Protein AF-T1JN88-F1 (afdb_monomer)

Nearest PDB structures (foldseek):
  7kzv-assembly1_S  TM=3.879E-01  e=2.406E-16  Homo sapiens
  7kzv-assembly1_A  TM=4.464E-01  e=2.580E-10  Homo sapiens
  2h4m-assembly1_B  TM=1.944E-01  e=2.180E-01  Homo sapiens
  9c7k-assembly1_A  TM=1.601E-01  e=9.584E+00  Streptomyces exfoliatus

Radius of gyration: 32.74 Å; Cα contacts (8 Å, |Δi|>4): 540; chains: 1; bounding box: 69×73×89 Å

Sequence (629 aa):
MKIIDQSYLVAETILDAFTTNLLQKMKREGSEKCVNIYEIVARSGLVDLSSLQKYFTSQIFSLASSNLTDKENTYTNLTEVFGKQHKWNYSKINTFTKMIITELLLPFTSSEVESLFKQILNLPNVNWKTFLMFISHFLLLYEDGPDILRTYNLNLIRDSLISSEVNKILIALILTRQAVNEGTHIHPSYGEWLKSTFHENSTCANNKKTFSSLMKVLSDLVPFEPACYLQAHILNPPFFPPNCRCDFNEYVVLAKTKLQDLKVFDDKIFKHGDPFAIKNEDVKEKMLEQATDDVVSMVKAFEANGKVPGRVIEMSIFRKPYYLSRFLPALMIPTQETDAKKKLVVTLHQSGKIPNHLYQKYISQCAELKAKDNTAVLACKDANAELMNLFEELPENLVKELTLKSNFPLGNHLQEIEKRLSILMQKDSNVEKELIYLDSTDSNEKIDSNIQQVANSLILSFTKCLCAVTNLEATHSRLDELLLLVAPFKMLQHALYHRLWEIIIKMGLTLQDHQIWLASALSVHLGSLQQFVHPVNVVGKHNSTTDENNFASLIIHCYPCNTDEQLKFLLMFCSNYMQYAFLYYTSFSVNRPTKKLEAYIPKVLIQKYSLVPQLYPDLQSCNCPSLIR

Secondary structure (DSSP, 8-state):
-HHHHHHHHHHHHHHHHHHHHHHHHHTSS-------HHHHHHHH--S-HHHHHHHHHHHHHHHHBTTSS-TTT----HHHHHHHGGGSSGGGS-HHHHHHHHHHHTTS-HHHHHHHHHHHHTSSSB-HHHHHHHHHHHHHH-TTHHHHHHHHHHHHHHHHHHHT-HHHHHHHHHHHHHHHHH-TTTS--HHHHHHHHS-TT-SSS-SHHHHHHHHHHHHHHGGG--HHHHHHHHHSPPP--GGGHHHHHHHHHHHHHHHHHTT---TTGGGSS-TT---TTHHHHHHHHHHHHHHHHHHHHHHHHSS--HHHHHHHHH-HHHIIIIIHHHHTS--SS-HHHHHHHHHHHHTT-S-HHHHHHHHHHHHHHHHTTTTSSS-TTTHHHHHHHHHHHHHHHHHHHHHS-S---THHHHHHHHHHHHHHSPPP--SS-PPEEEESSS------HHHHHHHHHHHHHHHHHHHHHHHHT--TTHHHHHHHTTTT-HHHHHHHHHHHHIIIIISGGG--HHHHHHHHHHHHHHHHTTTTSPPEEEESS-----S---HHHHHHHHS--SSHHHHHHHHHHHHHHHHHHHHHHHHHHTT---S-GGGTS-HHHHHHHTTHHHH-THHHH--------

InterPro domains:
  IPR003516 Fanconi anaemia group A protein [PTHR12047] (12-622)
  IPR031729 Fanconi anaemia group A protein, N-terminal domain [PF15865] (9-264)
  IPR055386 Fanconi anaemia group A protein, helical domain [PF24781] (289-366)
  IPR055387 Fanconi anaemia group A protein, arcN subdomain [PF24783] (411-617)

Organism: Strigamia maritima (NCBI:txid126957)

Mean predicted aligned error: 21.43 Å

Structure (mmCIF, N/CA/C/O backbone):
data_AF-T1JN88-F1
#
_entry.id   AF-T1JN88-F1
#
loop_
_atom_site.group_PDB
_atom_site.id
_atom_site.type_symbol
_atom_site.label_atom_id
_atom_site.label_alt_id
_atom_site.label_comp_id
_atom_site.label_asym_id
_atom_site.label_entity_id
_atom_site.label_seq_id
_atom_site.pdbx_PDB_ins_code
_atom_site.Cartn_x
_atom_site.Cartn_y
_atom_site.Cartn_z
_atom_site.occupancy
_atom_site.B_iso_or_equiv
_atom_site.auth_seq_id
_atom_site.auth_comp_id
_atom_site.auth_asym_id
_atom_site.auth_atom_id
_atom_site.pdbx_PDB_model_num
ATOM 1 N N . MET A 1 1 ? 35.294 25.023 5.528 1.00 31.34 1 MET A N 1
ATOM 2 C CA . MET A 1 1 ? 34.164 25.476 6.371 1.00 31.34 1 MET A CA 1
ATOM 3 C C . MET A 1 1 ? 33.150 26.316 5.588 1.00 31.34 1 MET A C 1
ATOM 5 O O . MET A 1 1 ? 32.022 25.876 5.511 1.00 31.34 1 MET A O 1
ATOM 9 N N . LYS A 1 2 ? 33.527 27.401 4.885 1.00 27.33 2 LYS A N 1
ATOM 10 C CA . LYS A 1 2 ? 32.587 28.193 4.044 1.00 27.33 2 LYS A CA 1
ATOM 11 C C . LYS A 1 2 ? 31.956 27.472 2.832 1.00 27.33 2 LYS A C 1
ATOM 13 O O . LYS A 1 2 ? 30.893 27.876 2.388 1.00 27.33 2 LYS A O 1
ATOM 18 N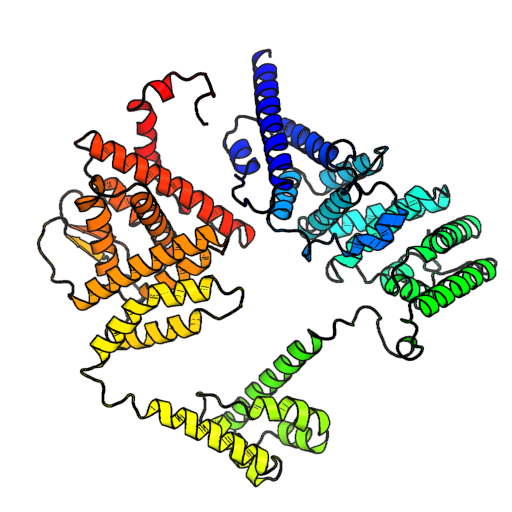 N . ILE A 1 3 ? 32.594 26.426 2.299 1.00 28.97 3 ILE A N 1
ATOM 19 C CA . ILE A 1 3 ? 32.090 25.671 1.130 1.00 28.97 3 ILE A CA 1
ATOM 20 C C . ILE A 1 3 ? 30.930 24.734 1.518 1.00 28.97 3 ILE A C 1
ATOM 22 O O . ILE A 1 3 ? 30.026 24.534 0.719 1.00 28.97 3 ILE A O 1
ATOM 26 N N . ILE A 1 4 ? 30.915 24.232 2.761 1.00 31.92 4 ILE A N 1
ATOM 27 C CA . ILE A 1 4 ? 29.886 23.304 3.264 1.00 31.92 4 ILE A CA 1
ATOM 28 C C . ILE A 1 4 ? 28.541 24.033 3.452 1.00 31.92 4 ILE A C 1
ATOM 30 O O . ILE A 1 4 ? 27.495 23.502 3.082 1.00 31.92 4 ILE A O 1
ATOM 34 N N . ASP A 1 5 ? 28.575 25.286 3.922 1.00 34.72 5 ASP A N 1
ATOM 35 C CA . ASP A 1 5 ? 27.376 26.125 4.078 1.00 34.72 5 ASP A CA 1
ATOM 36 C C . ASP A 1 5 ? 26.758 26.540 2.731 1.00 34.72 5 ASP A C 1
ATOM 38 O O . ASP A 1 5 ? 25.540 26.660 2.615 1.00 34.72 5 ASP A O 1
ATOM 42 N N . GLN A 1 6 ? 27.572 26.720 1.683 1.00 36.47 6 GLN A N 1
ATOM 43 C CA . GLN A 1 6 ? 27.068 27.045 0.342 1.00 36.47 6 GLN A CA 1
ATOM 44 C C . GLN A 1 6 ? 26.426 25.834 -0.348 1.00 36.47 6 GLN A C 1
ATOM 46 O O . GLN A 1 6 ? 25.397 25.993 -1.001 1.00 36.47 6 GLN A O 1
ATOM 51 N N . SER A 1 7 ? 26.969 24.625 -0.169 1.00 34.91 7 SER A N 1
ATOM 52 C CA . SER A 1 7 ? 26.333 23.387 -0.644 1.00 34.91 7 SER A CA 1
ATOM 53 C C . SER A 1 7 ? 25.011 23.089 0.070 1.00 34.91 7 SER A C 1
ATOM 55 O O . SER A 1 7 ? 24.071 22.636 -0.577 1.00 34.91 7 SER A O 1
ATOM 57 N N . TYR A 1 8 ? 24.910 23.404 1.367 1.00 38.88 8 TYR A N 1
ATOM 58 C CA . TYR A 1 8 ? 23.668 23.267 2.133 1.00 38.88 8 TYR A CA 1
ATOM 59 C C . TYR A 1 8 ? 22.584 24.219 1.613 1.00 38.88 8 TYR A C 1
ATOM 61 O O . TYR A 1 8 ? 21.478 23.780 1.317 1.00 38.88 8 TYR A O 1
ATOM 69 N N . LEU A 1 9 ? 22.925 25.494 1.400 1.00 39.03 9 LEU A N 1
ATOM 70 C CA . LEU A 1 9 ? 21.983 26.497 0.901 1.00 39.03 9 LEU A CA 1
ATOM 71 C C . LEU A 1 9 ? 21.499 26.176 -0.523 1.00 39.03 9 LEU A C 1
ATOM 73 O O . LEU A 1 9 ? 20.321 26.332 -0.830 1.00 39.03 9 LEU A O 1
ATOM 77 N N . VAL A 1 10 ? 22.384 25.688 -1.398 1.00 39.84 10 VAL A N 1
ATOM 78 C CA . VAL A 1 10 ? 22.011 25.273 -2.761 1.00 39.84 10 VAL A CA 1
ATOM 79 C C . VAL A 1 10 ? 21.110 24.035 -2.731 1.00 39.84 10 VAL A C 1
ATOM 81 O O . VAL A 1 10 ? 20.104 24.016 -3.435 1.00 39.84 10 VAL A O 1
ATOM 84 N N . ALA A 1 11 ? 21.408 23.040 -1.889 1.00 40.78 11 ALA A N 1
ATOM 85 C CA . ALA A 1 11 ? 20.551 21.869 -1.709 1.00 40.78 11 ALA A CA 1
ATOM 86 C C . ALA A 1 11 ? 19.174 22.250 -1.142 1.00 40.78 11 ALA A C 1
ATOM 88 O O . ALA A 1 11 ? 18.161 21.802 -1.667 1.00 40.78 11 ALA A O 1
ATOM 89 N N . GLU A 1 12 ? 19.123 23.131 -0.143 1.00 43.28 12 GLU A N 1
ATOM 90 C CA . GLU A 1 12 ? 17.887 23.650 0.451 1.00 43.28 12 GLU A CA 1
ATOM 91 C C . GLU A 1 12 ? 17.041 24.406 -0.582 1.00 43.28 12 GLU A C 1
ATOM 93 O O . GLU A 1 12 ? 15.863 24.110 -0.742 1.00 43.28 12 GLU A O 1
ATOM 98 N N . THR A 1 13 ? 17.649 25.291 -1.379 1.00 42.56 13 THR A N 1
ATOM 99 C CA . THR A 1 13 ? 16.933 26.069 -2.408 1.00 42.56 13 THR A CA 1
ATOM 100 C C . THR A 1 13 ? 16.405 25.182 -3.542 1.00 42.56 13 THR A C 1
ATOM 102 O O . THR A 1 13 ? 15.296 25.386 -4.038 1.00 42.56 13 THR A O 1
ATOM 105 N N . ILE A 1 14 ? 17.196 24.187 -3.960 1.00 42.69 14 ILE A N 1
ATOM 106 C CA . ILE A 1 14 ? 16.807 23.210 -4.981 1.00 42.69 14 ILE A CA 1
ATOM 107 C C . ILE A 1 14 ? 15.648 22.360 -4.460 1.00 42.69 14 ILE A C 1
ATOM 109 O O . ILE A 1 14 ? 14.624 22.226 -5.131 1.00 42.69 14 ILE A O 1
ATOM 113 N N . LEU A 1 15 ? 15.778 21.824 -3.249 1.00 47.97 15 LEU A N 1
ATOM 114 C CA . LEU A 1 15 ? 14.764 20.972 -2.655 1.00 47.97 15 LEU A CA 1
ATOM 115 C C . LEU A 1 15 ? 13.480 21.761 -2.327 1.00 47.97 15 LEU A C 1
ATOM 117 O O . LEU A 1 15 ? 12.393 21.251 -2.573 1.00 47.97 15 LEU A O 1
ATOM 121 N N . ASP A 1 16 ? 13.550 23.017 -1.880 1.00 48.22 16 ASP A N 1
ATOM 122 C CA . ASP A 1 16 ? 12.373 23.873 -1.648 1.00 48.22 16 ASP A CA 1
ATOM 123 C C . ASP A 1 16 ? 11.646 24.256 -2.939 1.00 48.22 16 ASP A C 1
ATOM 125 O O . ASP A 1 16 ? 10.411 24.211 -2.996 1.00 48.22 16 ASP A O 1
ATOM 129 N N . ALA A 1 17 ? 12.380 24.568 -4.013 1.00 42.44 17 ALA A N 1
ATOM 130 C CA . ALA A 1 17 ? 11.786 24.768 -5.332 1.00 42.44 17 ALA A CA 1
ATOM 131 C C . ALA A 1 17 ? 11.083 23.490 -5.820 1.00 42.44 17 ALA A C 1
ATOM 133 O O . ALA A 1 17 ? 9.987 23.563 -6.385 1.00 42.44 17 ALA A O 1
ATOM 134 N N . PHE A 1 18 ? 11.659 22.315 -5.547 1.00 49.59 18 PHE A N 1
ATOM 135 C CA . PHE A 1 18 ? 11.059 21.027 -5.888 1.00 49.59 18 PHE A CA 1
ATOM 136 C C . PHE A 1 18 ? 9.855 20.673 -5.025 1.00 49.59 18 PHE A C 1
ATOM 138 O O . PHE A 1 18 ? 8.852 20.227 -5.576 1.00 49.59 18 PHE A O 1
ATOM 145 N N . THR A 1 19 ? 9.893 20.923 -3.720 1.00 46.09 19 THR A N 1
ATOM 146 C CA . THR A 1 19 ? 8.765 20.655 -2.825 1.00 46.09 19 THR A CA 1
ATOM 147 C C . THR A 1 19 ? 7.602 21.595 -3.109 1.00 46.09 19 THR A C 1
ATOM 149 O O . THR A 1 19 ? 6.454 21.161 -3.135 1.00 46.09 19 THR A O 1
ATOM 152 N N . THR A 1 20 ? 7.876 22.847 -3.475 1.00 47.19 20 THR A N 1
ATOM 153 C CA . THR A 1 20 ? 6.852 23.779 -3.969 1.00 47.19 20 THR A CA 1
ATOM 154 C C . THR A 1 20 ? 6.227 23.284 -5.282 1.00 47.19 20 THR A C 1
ATOM 156 O O . THR A 1 20 ? 5.011 23.358 -5.457 1.00 47.19 20 THR A O 1
ATOM 159 N N . ASN A 1 21 ? 7.029 22.713 -6.187 1.00 44.03 21 ASN A N 1
ATOM 160 C CA . ASN A 1 21 ? 6.564 22.143 -7.456 1.00 44.03 21 ASN A CA 1
ATOM 161 C C . ASN A 1 21 ? 5.784 20.823 -7.250 1.00 44.03 21 ASN A C 1
ATOM 163 O O . ASN A 1 21 ? 4.761 20.596 -7.890 1.00 44.03 21 ASN A O 1
ATOM 167 N N . LEU A 1 22 ? 6.198 19.988 -6.292 1.00 47.75 22 LEU A N 1
ATOM 168 C CA . LEU A 1 22 ? 5.505 18.777 -5.832 1.00 47.75 22 LEU A CA 1
ATOM 169 C C . LEU A 1 22 ? 4.166 19.102 -5.166 1.00 47.75 22 LEU A C 1
ATOM 171 O O . LEU A 1 22 ? 3.162 18.473 -5.481 1.00 47.75 22 LEU A O 1
ATOM 175 N N . LEU A 1 23 ? 4.123 20.114 -4.296 1.00 48.47 23 LEU A N 1
ATOM 176 C CA . LEU A 1 23 ? 2.902 20.619 -3.665 1.00 48.47 23 LEU A CA 1
ATOM 177 C C . LEU A 1 23 ? 1.936 21.206 -4.702 1.00 48.47 23 LEU A C 1
ATOM 179 O O . LEU A 1 23 ? 0.733 20.969 -4.624 1.00 48.47 23 LEU A O 1
ATOM 183 N N . GLN A 1 24 ? 2.447 21.922 -5.708 1.00 48.06 24 GLN A N 1
ATOM 184 C CA . GLN A 1 24 ? 1.645 22.411 -6.835 1.00 48.06 24 GLN A CA 1
ATOM 185 C C . GLN A 1 24 ? 1.151 21.280 -7.749 1.00 48.06 24 GLN A C 1
ATOM 187 O O . GLN A 1 24 ? 0.021 21.351 -8.233 1.00 48.06 24 GLN A O 1
ATOM 192 N N . LYS A 1 25 ? 1.947 20.222 -7.952 1.00 44.38 25 LYS A N 1
ATOM 193 C CA . LYS A 1 25 ? 1.530 19.004 -8.667 1.00 44.38 25 LYS A CA 1
ATOM 194 C C . LYS A 1 25 ? 0.520 18.182 -7.869 1.00 44.38 25 LYS A C 1
ATOM 196 O O . LYS A 1 25 ? -0.430 17.699 -8.455 1.00 44.38 25 LYS A O 1
ATOM 201 N N . MET A 1 26 ? 0.617 18.118 -6.540 1.00 42.56 26 MET A N 1
ATOM 202 C CA . MET A 1 26 ? -0.419 17.510 -5.691 1.00 42.56 26 MET A CA 1
ATOM 203 C C . MET A 1 26 ? -1.778 18.217 -5.804 1.00 42.56 26 MET A C 1
ATOM 205 O O . MET A 1 26 ? -2.808 17.584 -5.589 1.00 42.56 26 MET A O 1
ATOM 209 N N . LYS A 1 27 ? -1.802 19.511 -6.158 1.00 45.28 27 LYS A N 1
ATOM 210 C CA . LYS A 1 27 ? -3.042 20.269 -6.412 1.00 45.28 27 LYS A CA 1
ATOM 211 C C . LYS A 1 27 ? -3.636 20.045 -7.808 1.00 45.28 27 LYS A C 1
ATOM 213 O O . LYS A 1 27 ? -4.791 20.398 -8.026 1.00 45.28 27 LYS A O 1
ATOM 218 N N . ARG A 1 28 ? -2.869 19.505 -8.758 1.00 43.59 28 ARG A N 1
ATOM 219 C CA . ARG A 1 28 ? -3.313 19.208 -10.127 1.00 43.59 28 ARG A CA 1
ATOM 220 C C . ARG A 1 28 ? -3.341 17.695 -10.285 1.00 43.59 28 ARG A C 1
ATOM 222 O O . ARG A 1 28 ? -2.298 17.079 -10.448 1.00 43.59 28 ARG A O 1
ATOM 229 N N . GLU A 1 29 ? -4.522 17.100 -10.176 1.00 39.75 29 GLU A N 1
ATOM 230 C CA . GLU A 1 29 ? -4.700 15.654 -10.327 1.00 39.75 29 GLU A CA 1
ATOM 231 C C . GLU A 1 29 ? -3.934 15.102 -11.549 1.00 39.75 29 GLU A C 1
ATOM 233 O O . GLU A 1 29 ? -4.073 15.617 -12.659 1.00 39.75 29 GLU A O 1
ATOM 238 N N . GLY A 1 30 ? -3.141 14.045 -11.327 1.00 43.59 30 GLY A N 1
ATOM 239 C CA . GLY A 1 30 ? -2.735 13.100 -12.373 1.00 43.59 30 GLY A CA 1
ATOM 240 C C . GLY A 1 30 ? -1.485 13.425 -13.195 1.00 43.59 30 GLY A C 1
ATOM 241 O O . GLY A 1 30 ? -1.529 13.329 -14.417 1.00 43.59 30 GLY A O 1
ATOM 242 N N . SER A 1 31 ? -0.345 13.758 -12.578 1.00 36.97 31 SER A N 1
ATOM 243 C CA . SER A 1 31 ? 0.943 13.584 -13.272 1.00 36.97 31 SER A CA 1
ATOM 244 C C . SER A 1 31 ? 1.887 12.689 -12.465 1.00 36.97 31 SER A C 1
ATOM 246 O O . SER A 1 31 ? 2.643 13.185 -11.629 1.00 36.97 31 SER A O 1
ATOM 248 N N . GLU A 1 32 ? 1.877 11.381 -12.734 1.00 43.47 32 GLU A N 1
ATOM 249 C CA . GLU A 1 32 ? 2.708 10.368 -12.053 1.00 43.47 32 GLU A CA 1
ATOM 250 C C . GLU A 1 32 ? 4.186 10.343 -12.488 1.00 43.47 32 GLU A C 1
ATOM 252 O O . GLU A 1 32 ? 4.955 9.461 -12.113 1.00 43.47 32 GLU A O 1
ATOM 257 N N . LYS A 1 33 ? 4.660 11.361 -13.213 1.00 43.34 33 LYS A N 1
ATOM 258 C CA . LYS A 1 33 ? 6.099 11.571 -13.423 1.00 43.34 33 LYS A CA 1
ATOM 259 C C . LYS A 1 33 ? 6.693 12.299 -12.222 1.00 43.34 33 LYS A C 1
ATOM 261 O O . LYS A 1 33 ? 6.964 13.504 -12.293 1.00 43.34 33 LYS A O 1
ATOM 266 N N . CYS A 1 34 ? 6.892 11.570 -11.129 1.00 41.47 34 CYS A N 1
ATOM 267 C CA . CYS A 1 34 ? 7.791 12.006 -10.072 1.00 41.47 34 CYS A CA 1
ATOM 268 C C . CYS A 1 34 ? 9.056 11.167 -10.073 1.00 41.47 34 CYS A C 1
ATOM 270 O O . CYS A 1 34 ? 9.049 9.944 -10.030 1.00 41.47 34 CYS A O 1
ATOM 272 N N . VAL A 1 35 ? 10.152 11.894 -10.197 1.00 41.59 35 VAL A N 1
ATOM 273 C CA . VAL A 1 35 ? 11.508 11.394 -10.096 1.00 41.59 35 VAL A CA 1
ATOM 274 C C . VAL A 1 35 ? 11.730 10.953 -8.649 1.00 41.59 35 VAL A C 1
ATOM 276 O O . VAL A 1 35 ? 11.352 11.698 -7.750 1.00 41.59 35 VAL A O 1
ATOM 279 N N . ASN A 1 36 ? 12.333 9.781 -8.423 1.00 47.66 36 ASN A N 1
ATOM 280 C CA . ASN A 1 36 ? 12.694 9.324 -7.079 1.00 47.66 36 ASN A CA 1
ATOM 281 C C . ASN A 1 36 ? 13.842 10.196 -6.547 1.00 47.66 36 ASN A C 1
ATOM 283 O O . ASN A 1 36 ? 15.021 9.954 -6.818 1.00 47.66 36 ASN A O 1
ATOM 287 N N . ILE A 1 37 ? 13.478 11.279 -5.858 1.00 48.44 37 ILE A N 1
ATOM 288 C CA . ILE A 1 37 ? 14.405 12.332 -5.428 1.00 48.44 37 ILE A CA 1
ATOM 289 C C . ILE A 1 37 ? 15.369 11.790 -4.373 1.00 48.44 37 ILE A C 1
ATOM 291 O O . ILE A 1 37 ? 16.546 12.144 -4.395 1.00 48.44 37 ILE A O 1
ATOM 295 N N . TYR A 1 38 ? 14.911 10.886 -3.500 1.00 51.22 38 TYR A N 1
ATOM 296 C CA . TYR A 1 38 ? 15.783 10.218 -2.535 1.00 51.22 38 TYR A CA 1
ATOM 297 C C . TYR A 1 38 ? 16.881 9.427 -3.245 1.00 51.22 38 TYR A C 1
ATOM 299 O O . TYR A 1 38 ? 18.053 9.575 -2.917 1.00 51.22 38 TYR A O 1
ATOM 307 N N . GLU A 1 39 ? 16.531 8.642 -4.263 1.00 50.69 39 GLU A N 1
ATOM 308 C CA . GLU A 1 39 ? 17.499 7.847 -5.010 1.00 50.69 39 GLU A CA 1
ATOM 309 C C . GLU A 1 39 ? 18.484 8.730 -5.789 1.00 50.69 39 GLU A C 1
ATOM 311 O O . GLU A 1 39 ? 19.671 8.414 -5.830 1.00 50.69 39 GLU A O 1
ATOM 316 N N . ILE A 1 40 ? 18.043 9.867 -6.339 1.00 48.22 40 ILE A N 1
ATOM 317 C CA . ILE A 1 40 ? 18.940 10.831 -6.996 1.00 48.22 40 ILE A CA 1
ATOM 318 C C . ILE A 1 40 ? 19.901 11.474 -5.998 1.00 48.22 40 ILE A C 1
ATOM 320 O O . ILE A 1 40 ? 21.106 11.516 -6.247 1.00 48.22 40 ILE A O 1
ATOM 324 N N . VAL A 1 41 ? 19.396 11.970 -4.868 1.00 48.94 41 VAL A N 1
ATOM 325 C CA . VAL A 1 41 ? 20.224 12.711 -3.912 1.00 48.94 41 VAL A CA 1
ATOM 326 C C . VAL A 1 41 ? 21.135 11.763 -3.128 1.00 48.94 41 VAL A C 1
ATOM 328 O O . VAL A 1 41 ? 22.323 12.050 -2.986 1.00 48.94 41 VAL A O 1
ATOM 331 N N . ALA A 1 42 ? 20.646 10.585 -2.731 1.00 47.81 42 ALA A N 1
ATOM 332 C CA . ALA A 1 42 ? 21.443 9.564 -2.052 1.00 47.81 42 ALA A CA 1
ATOM 333 C C . ALA A 1 42 ? 22.529 8.965 -2.963 1.00 47.81 42 ALA A C 1
ATOM 335 O O . ALA A 1 42 ? 23.638 8.710 -2.498 1.00 47.81 42 ALA A O 1
ATOM 336 N N . ARG A 1 43 ? 22.258 8.782 -4.268 1.00 45.75 43 ARG A N 1
ATOM 337 C CA . ARG A 1 43 ? 23.268 8.297 -5.231 1.00 45.75 43 ARG A CA 1
ATOM 338 C C . ARG A 1 43 ? 24.254 9.363 -5.682 1.00 45.75 43 ARG A C 1
ATOM 340 O O . ARG A 1 43 ? 25.335 9.010 -6.138 1.00 45.75 43 ARG A O 1
ATOM 347 N N . SER A 1 44 ? 23.906 10.643 -5.561 1.00 44.34 44 SER A N 1
ATOM 348 C CA . SER A 1 44 ? 24.820 11.726 -5.924 1.00 44.34 44 SER A CA 1
ATOM 349 C C . SER A 1 44 ? 26.034 11.807 -4.988 1.00 44.34 44 SER A C 1
ATOM 351 O O . SER A 1 44 ? 27.070 12.334 -5.381 1.00 44.34 44 SER A O 1
ATOM 353 N N . GLY A 1 45 ? 25.915 11.307 -3.747 1.00 49.62 45 GLY A N 1
ATOM 354 C CA . GLY A 1 45 ? 26.945 11.451 -2.712 1.00 49.62 45 GLY A CA 1
ATOM 355 C C . GLY A 1 45 ? 27.232 12.907 -2.315 1.00 49.62 45 GLY A C 1
ATOM 356 O O . GLY A 1 45 ? 28.178 13.157 -1.574 1.00 49.62 45 GLY A O 1
ATOM 357 N N . LEU A 1 46 ? 26.437 13.867 -2.807 1.00 45.69 46 LEU A N 1
ATOM 358 C CA . LEU A 1 46 ? 26.650 15.307 -2.631 1.00 45.69 46 LEU A CA 1
ATOM 359 C C . LEU A 1 46 ? 26.133 15.833 -1.287 1.00 45.69 46 LEU A C 1
ATOM 361 O O . LEU A 1 46 ? 26.532 16.918 -0.870 1.00 45.69 46 LEU A O 1
ATOM 365 N N . VAL A 1 47 ? 25.237 15.095 -0.623 1.00 56.56 47 VAL A N 1
ATOM 366 C CA . VAL A 1 47 ? 24.576 15.515 0.619 1.00 56.56 47 VAL A CA 1
ATOM 367 C C . VAL A 1 47 ? 24.687 14.401 1.6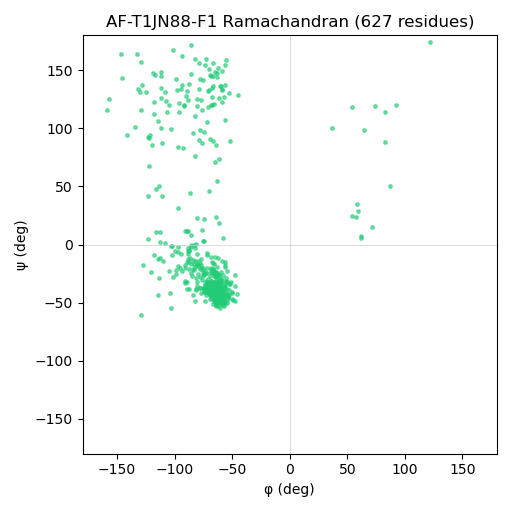52 1.00 56.56 47 VAL A C 1
ATOM 369 O O . VAL A 1 47 ? 24.403 13.240 1.361 1.00 56.56 47 VAL A O 1
ATOM 372 N N . ASP A 1 48 ? 25.108 14.748 2.865 1.00 65.50 48 ASP A N 1
ATOM 373 C CA . ASP A 1 48 ? 25.182 13.802 3.970 1.00 65.50 48 ASP A CA 1
ATOM 374 C C . ASP A 1 48 ? 23.779 13.398 4.463 1.00 65.50 48 ASP A C 1
ATOM 376 O O . ASP A 1 48 ? 22.820 14.174 4.403 1.00 65.50 48 ASP A O 1
ATOM 380 N N . LEU A 1 49 ? 23.662 12.176 4.992 1.00 69.62 49 LEU A N 1
ATOM 381 C CA . LEU A 1 49 ? 22.390 11.621 5.471 1.00 69.62 49 LEU A CA 1
ATOM 382 C C . LEU A 1 49 ? 21.727 12.509 6.538 1.00 69.62 49 LEU A C 1
ATOM 384 O O . LEU A 1 49 ? 20.505 12.625 6.559 1.00 69.62 49 LEU A O 1
ATOM 388 N N . SER A 1 50 ? 22.515 13.178 7.387 1.00 71.69 50 SER A N 1
ATOM 389 C CA . SER A 1 50 ? 21.977 14.007 8.470 1.00 71.69 50 SER A CA 1
ATOM 390 C C . SER A 1 50 ? 21.336 15.297 7.951 1.00 71.69 50 SER A C 1
ATOM 392 O O . SER A 1 50 ? 20.285 15.710 8.442 1.00 71.69 50 SER A O 1
ATOM 394 N N . SER A 1 51 ? 21.909 15.912 6.914 1.00 67.75 51 SER A N 1
ATOM 395 C CA . SER A 1 51 ? 21.318 17.069 6.234 1.00 67.75 51 SER A CA 1
ATOM 396 C C . SER A 1 51 ? 20.039 16.693 5.484 1.00 67.75 51 SER A C 1
ATOM 398 O O . SER A 1 51 ? 19.064 17.442 5.527 1.00 67.75 51 SER A O 1
ATOM 400 N N . LEU A 1 52 ? 19.989 15.501 4.878 1.00 69.00 52 LEU A N 1
ATOM 401 C CA . LEU A 1 52 ? 18.768 14.989 4.246 1.00 69.00 52 LEU A CA 1
ATOM 402 C C . LEU A 1 52 ? 17.660 14.719 5.260 1.00 69.00 52 LEU A C 1
ATOM 404 O O . LEU A 1 52 ? 16.524 15.137 5.052 1.00 69.00 52 LEU A O 1
ATOM 408 N N . GLN A 1 53 ? 17.985 14.075 6.380 1.00 78.00 53 GLN A N 1
ATOM 409 C CA . GLN A 1 53 ? 17.030 13.853 7.463 1.00 78.00 53 GLN A CA 1
ATOM 410 C C . GLN A 1 53 ? 16.495 15.179 8.019 1.00 78.00 53 GLN A C 1
ATOM 412 O O . GLN A 1 53 ? 15.293 15.299 8.245 1.00 78.00 53 GLN A O 1
ATOM 417 N N . LYS A 1 54 ? 17.336 16.210 8.188 1.00 75.56 54 LYS A N 1
ATOM 418 C CA . LYS A 1 54 ? 16.878 17.554 8.595 1.00 75.56 54 LYS A CA 1
ATOM 419 C C . LYS A 1 54 ? 15.922 18.170 7.578 1.00 75.56 54 LYS A C 1
ATOM 421 O O . LYS A 1 54 ? 14.884 18.706 7.965 1.00 75.56 54 LYS A O 1
ATOM 426 N N . TYR A 1 55 ? 16.244 18.060 6.293 1.00 73.12 55 TYR A N 1
ATOM 427 C CA . TYR A 1 55 ? 15.385 18.559 5.227 1.00 73.12 55 TYR A CA 1
ATOM 428 C C . TYR A 1 55 ? 14.024 17.851 5.216 1.00 73.12 55 TYR A C 1
ATOM 430 O O . TYR A 1 55 ? 12.983 18.501 5.291 1.00 73.12 55 TYR A O 1
ATOM 438 N N . PHE A 1 56 ? 14.014 16.516 5.193 1.00 78.38 56 PHE A N 1
ATOM 439 C CA . PHE A 1 56 ? 12.770 15.748 5.193 1.00 78.38 56 PHE A CA 1
ATOM 440 C C . PHE A 1 56 ? 11.977 15.925 6.482 1.00 78.38 56 PHE A C 1
ATOM 442 O O . PHE A 1 56 ? 10.754 15.983 6.426 1.00 78.38 56 PHE A O 1
ATOM 449 N N . THR A 1 57 ? 12.647 16.123 7.619 1.00 81.06 57 THR A N 1
ATOM 450 C CA . THR A 1 57 ? 11.992 16.550 8.860 1.00 81.06 57 THR A CA 1
ATOM 451 C C . THR A 1 57 ? 11.245 17.863 8.631 1.00 81.06 57 THR A C 1
ATOM 453 O O . THR A 1 57 ? 10.040 17.918 8.856 1.00 81.06 57 THR A O 1
ATOM 456 N N . SER A 1 58 ? 11.907 18.897 8.102 1.00 76.44 58 SER A N 1
ATOM 457 C CA . SER A 1 58 ? 11.258 20.179 7.788 1.00 76.44 58 SER A CA 1
ATOM 458 C C . SER A 1 58 ? 10.042 20.003 6.868 1.00 76.44 58 SER A C 1
ATOM 460 O O . SER A 1 58 ? 8.976 20.561 7.132 1.00 76.44 58 SER A O 1
ATOM 462 N N . GLN A 1 59 ? 10.146 19.149 5.844 1.00 75.00 59 GLN A N 1
ATOM 463 C CA . GLN A 1 59 ? 9.041 18.894 4.916 1.00 75.00 59 GLN A CA 1
ATOM 464 C C . GLN A 1 59 ? 7.885 18.112 5.539 1.00 75.00 59 GLN A C 1
ATOM 466 O O . GLN A 1 59 ? 6.727 18.477 5.346 1.00 75.00 59 GLN A O 1
ATOM 471 N N . ILE A 1 60 ? 8.162 17.075 6.329 1.00 83.25 60 ILE A N 1
ATOM 472 C CA . ILE A 1 60 ? 7.127 16.334 7.058 1.00 83.25 60 ILE A CA 1
ATOM 473 C C . ILE A 1 60 ? 6.382 17.287 7.999 1.00 83.25 60 ILE A C 1
ATOM 475 O O . ILE A 1 60 ? 5.153 17.284 8.018 1.00 83.25 60 ILE A O 1
ATOM 479 N N . PHE A 1 61 ? 7.099 18.144 8.732 1.00 81.81 61 PHE A N 1
ATOM 480 C CA . PHE A 1 61 ? 6.490 19.145 9.609 1.00 81.81 61 PHE A CA 1
ATOM 481 C C . PHE A 1 61 ? 5.670 20.170 8.833 1.00 81.81 61 PHE A C 1
ATOM 483 O O . PHE A 1 61 ? 4.556 20.490 9.233 1.00 81.81 61 PHE A O 1
ATOM 490 N N . SER A 1 62 ? 6.189 20.653 7.708 1.00 77.38 62 SER A N 1
ATOM 491 C CA . SER A 1 62 ? 5.495 21.559 6.796 1.00 77.38 62 SER A CA 1
ATOM 492 C C . SER A 1 62 ? 4.161 20.964 6.321 1.00 77.38 62 SER A C 1
ATOM 494 O O . SER A 1 62 ? 3.114 21.588 6.502 1.00 77.38 62 SER A O 1
ATOM 496 N N . LEU A 1 63 ? 4.172 19.716 5.840 1.00 76.62 63 LEU A N 1
ATOM 497 C CA . LEU A 1 63 ? 2.996 18.974 5.364 1.00 76.62 63 LEU A CA 1
ATOM 498 C C . LEU A 1 63 ? 2.003 18.622 6.480 1.00 76.62 63 LEU A C 1
ATOM 500 O O . LEU A 1 63 ? 0.785 18.619 6.268 1.00 76.62 63 LEU A O 1
ATOM 504 N N . ALA A 1 64 ? 2.522 18.288 7.662 1.00 79.00 64 ALA A N 1
ATOM 505 C CA . ALA A 1 64 ? 1.730 17.977 8.843 1.00 79.00 64 ALA A CA 1
ATOM 506 C C . ALA A 1 64 ? 1.224 19.237 9.562 1.00 79.00 64 ALA A C 1
ATOM 508 O O . ALA A 1 64 ? 0.318 19.133 10.386 1.00 79.00 64 ALA A O 1
ATOM 509 N N . SER A 1 65 ? 1.755 20.421 9.249 1.00 77.38 65 SER A N 1
ATOM 510 C CA . SER A 1 65 ? 1.258 21.700 9.753 1.00 77.38 65 SER A CA 1
ATOM 511 C C . SER A 1 65 ? 0.125 22.236 8.876 1.00 77.38 65 SER A C 1
ATOM 513 O O . SER A 1 65 ? 0.102 22.064 7.659 1.00 77.38 65 SER A O 1
ATOM 515 N N . SER A 1 66 ? -0.833 22.938 9.478 1.00 61.69 66 SER A N 1
ATOM 516 C CA . SER A 1 66 ? -1.955 23.542 8.742 1.00 61.69 66 SER A CA 1
ATOM 517 C C . SER A 1 66 ? -1.585 24.799 7.937 1.00 61.69 66 SER A C 1
ATOM 519 O O . SER A 1 66 ? -2.475 25.445 7.386 1.00 61.69 66 SER A O 1
ATOM 521 N N . ASN A 1 67 ? -0.312 25.208 7.915 1.00 54.59 67 ASN A N 1
ATOM 522 C CA . ASN A 1 67 ? 0.086 26.546 7.472 1.00 54.59 67 ASN A CA 1
ATOM 523 C C . ASN A 1 67 ? 0.216 26.698 5.948 1.00 54.59 67 ASN A C 1
ATOM 525 O O . ASN A 1 67 ? 0.277 27.832 5.477 1.00 54.59 67 ASN A O 1
ATOM 529 N N . LEU A 1 68 ? 0.255 25.605 5.173 1.00 48.28 68 LEU A N 1
ATOM 530 C CA . LEU A 1 68 ? 0.728 25.670 3.782 1.00 48.28 68 LEU A CA 1
ATOM 531 C C . LEU A 1 68 ? -0.277 25.390 2.663 1.00 48.28 68 LEU A C 1
ATOM 533 O O . LEU A 1 68 ? 0.015 25.743 1.524 1.00 48.28 68 LEU A O 1
ATOM 537 N N . THR A 1 69 ? -1.476 24.863 2.904 1.00 43.91 69 THR A N 1
ATOM 538 C CA . THR A 1 69 ? -2.371 24.543 1.773 1.00 43.91 69 THR A CA 1
ATOM 539 C C . THR A 1 69 ? -3.836 24.456 2.175 1.00 43.91 69 THR A C 1
ATOM 541 O O . THR A 1 69 ? -4.209 23.547 2.902 1.00 43.91 69 THR A O 1
ATOM 544 N N . ASP A 1 70 ? -4.641 25.369 1.625 1.00 48.09 70 ASP A N 1
ATOM 545 C CA . ASP A 1 70 ? -6.099 25.321 1.440 1.00 48.09 70 ASP A CA 1
ATOM 546 C C . ASP A 1 70 ? -6.968 25.041 2.687 1.00 48.09 70 ASP A C 1
ATOM 548 O O . ASP A 1 70 ? -6.981 23.959 3.278 1.00 48.09 70 ASP A O 1
ATOM 552 N N . LYS A 1 71 ? -7.821 26.016 3.032 1.00 51.22 71 LYS A N 1
ATOM 553 C CA . LYS A 1 71 ? -8.840 25.893 4.095 1.00 51.22 71 LYS A CA 1
ATOM 554 C C . LYS A 1 71 ? -9.798 24.704 3.896 1.00 51.22 71 LYS A C 1
ATOM 556 O O . LYS A 1 71 ? -10.427 24.275 4.852 1.00 51.22 71 LYS A O 1
ATOM 561 N N . GLU A 1 72 ? -9.908 24.165 2.680 1.00 50.72 72 GLU A N 1
ATOM 562 C CA . GLU A 1 72 ? -10.810 23.051 2.351 1.00 50.72 72 GLU A CA 1
ATOM 563 C C . GLU A 1 72 ? -10.234 21.659 2.673 1.00 50.72 72 GLU A C 1
ATOM 565 O O . GLU A 1 72 ? -10.988 20.689 2.760 1.00 50.72 72 GLU A O 1
ATOM 570 N N . ASN A 1 73 ? -8.915 21.534 2.878 1.00 55.66 73 ASN A N 1
ATOM 571 C CA . ASN A 1 73 ? -8.246 20.241 3.098 1.00 55.66 73 ASN A CA 1
ATOM 572 C C . ASN A 1 73 ? -7.465 20.158 4.420 1.00 55.66 73 ASN A C 1
ATOM 574 O O . ASN A 1 73 ? -6.805 19.148 4.675 1.00 55.66 73 ASN A O 1
ATOM 578 N N . THR A 1 74 ? -7.551 21.191 5.260 1.00 63.28 74 THR A N 1
ATOM 579 C CA . THR A 1 74 ? -6.938 21.231 6.590 1.00 63.28 74 THR A CA 1
ATOM 580 C C . THR A 1 74 ? -7.960 20.839 7.652 1.00 63.28 74 THR A C 1
ATOM 582 O O . THR A 1 74 ? -8.944 21.529 7.895 1.00 63.28 74 THR A O 1
ATOM 585 N N . TYR A 1 75 ? -7.719 19.698 8.293 1.00 70.50 75 TYR A N 1
ATOM 586 C CA . TYR A 1 75 ? -8.522 19.219 9.414 1.00 70.50 75 TYR A CA 1
ATOM 587 C C . TYR A 1 75 ? -7.740 19.476 10.689 1.00 70.50 75 TYR A C 1
ATOM 589 O O . TYR A 1 75 ? -6.820 18.721 10.981 1.00 70.50 75 TYR A O 1
ATOM 597 N N . THR A 1 76 ? -8.066 20.551 11.406 1.00 73.50 76 THR A N 1
ATOM 598 C CA . THR A 1 76 ? -7.405 20.926 12.670 1.00 73.50 76 THR A CA 1
ATOM 599 C C . THR A 1 76 ? -8.238 20.547 13.893 1.00 73.50 76 THR A C 1
ATOM 601 O O . THR A 1 76 ? -7.684 20.253 14.952 1.00 73.50 76 THR A O 1
ATOM 604 N N . ASN A 1 77 ? -9.565 20.486 13.747 1.00 81.62 77 ASN A N 1
ATOM 605 C CA . ASN A 1 77 ? -10.472 20.104 14.821 1.00 81.62 77 ASN A CA 1
ATOM 606 C C . ASN A 1 77 ? -10.540 18.577 14.985 1.00 81.62 77 ASN A C 1
ATOM 608 O O . ASN A 1 77 ? -10.978 17.860 14.084 1.00 81.62 77 ASN A O 1
ATOM 612 N N . LEU A 1 78 ? -10.160 18.093 16.169 1.00 83.00 78 LEU A N 1
ATOM 613 C CA . LEU A 1 78 ? -10.170 16.676 16.536 1.00 83.00 78 LEU A CA 1
ATOM 614 C C . LEU A 1 78 ? -11.556 16.027 16.395 1.00 83.00 78 LEU A C 1
ATOM 616 O O . LEU A 1 78 ? -11.637 14.877 15.978 1.00 83.00 78 LEU A O 1
ATOM 620 N N . THR A 1 79 ? -12.654 16.729 16.693 1.00 80.38 79 THR A N 1
ATOM 621 C CA . THR A 1 79 ? -14.000 16.122 16.642 1.00 80.38 79 THR A CA 1
ATOM 622 C C . THR A 1 79 ? -14.456 15.818 15.214 1.00 80.38 79 THR A C 1
ATOM 624 O O . THR A 1 79 ? -15.073 14.783 14.966 1.00 80.38 79 THR A O 1
ATOM 627 N N . GLU A 1 80 ? -14.087 16.658 14.245 1.00 82.06 80 GLU A N 1
ATOM 628 C CA . GLU A 1 80 ? -14.367 16.421 12.822 1.00 82.06 80 GLU A CA 1
ATOM 629 C C . GLU A 1 80 ? -13.571 15.239 12.261 1.00 82.06 80 GLU A C 1
ATOM 631 O O . GLU A 1 80 ? -14.046 14.521 11.372 1.00 82.06 80 GLU A O 1
ATOM 636 N N . VAL A 1 81 ? -12.368 15.018 12.799 1.00 87.44 81 VAL A N 1
ATOM 637 C CA . VAL A 1 81 ? -11.492 13.911 12.409 1.00 87.44 81 VAL A CA 1
ATOM 638 C C . VAL A 1 81 ? -12.159 12.575 12.696 1.00 87.44 81 VAL A C 1
ATOM 640 O O . VAL A 1 81 ? -12.183 11.730 11.807 1.00 87.44 81 VAL A O 1
ATOM 643 N N . PHE A 1 82 ? -12.796 12.397 13.856 1.00 86.19 82 PHE A N 1
ATOM 644 C CA . PHE A 1 82 ? -13.474 11.140 14.201 1.00 86.19 82 PHE A CA 1
ATOM 645 C C . PHE A 1 82 ? -14.536 10.711 13.175 1.00 86.19 82 PHE A C 1
ATOM 647 O O . PHE A 1 82 ? -14.650 9.525 12.863 1.00 86.19 82 PHE A O 1
ATOM 654 N N . GLY A 1 83 ? -15.261 11.664 12.582 1.00 80.81 83 GLY A N 1
ATOM 655 C CA . GLY A 1 83 ? -16.258 11.371 11.550 1.00 80.81 83 GLY A CA 1
ATOM 656 C C . GLY A 1 83 ? -15.659 11.039 10.175 1.00 80.81 83 GLY A C 1
ATOM 657 O O . GLY A 1 83 ? -16.272 10.317 9.385 1.00 80.81 83 GLY A O 1
ATOM 658 N N . LYS A 1 84 ? -14.460 11.546 9.860 1.00 84.19 84 LYS A N 1
ATOM 659 C CA . LYS A 1 84 ? -13.847 11.457 8.518 1.00 84.19 84 LYS A CA 1
ATOM 660 C C . LYS A 1 84 ? -12.637 10.522 8.433 1.00 84.19 84 LYS A C 1
ATOM 662 O O . LYS A 1 84 ? -12.284 10.121 7.326 1.00 84.19 84 LYS A O 1
ATOM 667 N N . GLN A 1 85 ? -12.070 10.109 9.563 1.00 88.00 85 GLN A N 1
ATOM 668 C CA . GLN A 1 85 ? -10.850 9.305 9.669 1.00 88.00 85 GLN A CA 1
ATOM 669 C C . GLN A 1 85 ? -10.878 8.023 8.827 1.00 88.00 85 GLN A C 1
ATOM 671 O O . GLN A 1 85 ? -9.897 7.685 8.173 1.00 88.00 85 GLN A O 1
ATOM 676 N N . HIS A 1 86 ? -12.025 7.341 8.755 1.00 83.19 86 HIS A N 1
ATOM 677 C CA . HIS A 1 86 ? -12.200 6.125 7.949 1.00 83.19 86 HIS A CA 1
ATOM 678 C C . HIS A 1 86 ? -11.925 6.328 6.443 1.00 83.19 86 HIS A C 1
ATOM 680 O O . HIS A 1 86 ? -11.839 5.354 5.693 1.00 83.19 86 HIS A O 1
ATOM 686 N N . LYS A 1 87 ? -11.849 7.577 5.959 1.00 83.62 87 LYS A N 1
ATOM 687 C CA . LYS A 1 87 ? -11.521 7.928 4.568 1.00 83.62 87 LYS A CA 1
ATOM 688 C C . LYS A 1 87 ? -10.016 8.047 4.315 1.00 83.62 87 LYS A C 1
ATOM 690 O O . LYS A 1 87 ? -9.630 8.126 3.156 1.00 83.62 87 LYS A O 1
ATOM 695 N N . TRP A 1 88 ? -9.189 8.062 5.357 1.00 87.12 88 TRP A N 1
ATOM 696 C CA . TRP A 1 88 ? -7.756 8.356 5.283 1.00 87.12 88 TRP A CA 1
ATOM 697 C C . TRP A 1 88 ? -6.911 7.150 5.709 1.00 87.12 88 TRP A C 1
ATOM 699 O O . TRP A 1 88 ? -6.026 7.293 6.540 1.00 87.12 88 TRP A O 1
ATOM 709 N N . ASN A 1 89 ? -7.217 5.960 5.188 1.00 85.75 89 ASN A N 1
ATOM 710 C CA . ASN A 1 89 ? -6.451 4.734 5.447 1.00 85.75 89 ASN A CA 1
ATOM 711 C C . ASN A 1 89 ? -5.522 4.401 4.271 1.00 85.75 89 ASN A C 1
ATOM 713 O O . ASN A 1 89 ? -5.704 4.945 3.177 1.00 85.75 89 ASN A O 1
ATOM 717 N N . TYR A 1 90 ? -4.574 3.478 4.454 1.00 84.44 90 TYR A N 1
ATOM 718 C CA . TYR A 1 90 ? -3.589 3.152 3.417 1.00 84.44 90 TYR A CA 1
ATOM 719 C C . TYR A 1 90 ? -4.248 2.757 2.086 1.00 84.44 90 TYR A C 1
ATOM 721 O O . TYR A 1 90 ? -3.861 3.234 1.019 1.00 84.44 90 TYR A O 1
ATOM 729 N N . SER A 1 91 ? -5.311 1.948 2.127 1.00 81.94 91 SER A N 1
ATOM 730 C CA . SER A 1 91 ? -6.015 1.484 0.920 1.00 81.94 91 SER A CA 1
ATOM 731 C C . SER A 1 91 ? -6.617 2.611 0.066 1.00 81.94 91 SER A C 1
ATOM 733 O O . SER A 1 91 ? -6.695 2.473 -1.151 1.00 81.94 91 SER A O 1
ATOM 735 N N . LYS A 1 92 ? -7.014 3.731 0.685 1.00 81.62 92 LYS A N 1
ATOM 736 C CA . LYS A 1 92 ? -7.705 4.855 0.027 1.00 81.62 92 LYS A CA 1
ATOM 737 C C . LYS A 1 92 ? -6.769 5.969 -0.437 1.00 81.62 92 LYS A C 1
ATOM 739 O O . LYS A 1 92 ? -7.219 6.887 -1.118 1.00 81.62 92 LYS A O 1
ATOM 744 N N . ILE A 1 93 ? -5.492 5.913 -0.065 1.00 79.62 93 ILE A N 1
ATOM 745 C CA . ILE A 1 93 ? -4.486 6.886 -0.500 1.00 79.62 93 ILE A CA 1
ATOM 746 C C . ILE A 1 93 ? -4.050 6.528 -1.929 1.00 79.62 93 ILE A C 1
ATOM 748 O O . ILE A 1 93 ? -3.804 5.357 -2.233 1.00 79.62 93 ILE A O 1
ATOM 752 N N . ASN A 1 94 ? -3.981 7.531 -2.810 1.00 73.94 94 ASN A N 1
ATOM 753 C CA . ASN A 1 94 ? -3.546 7.342 -4.196 1.00 73.94 94 ASN A CA 1
ATOM 754 C C . ASN A 1 94 ? -2.057 6.941 -4.267 1.00 73.94 94 ASN A C 1
ATOM 756 O O . ASN A 1 94 ? -1.283 7.215 -3.349 1.00 73.94 94 ASN A O 1
ATOM 760 N N . THR A 1 95 ? -1.656 6.282 -5.354 1.00 70.62 95 THR A N 1
ATOM 761 C CA . THR A 1 95 ? -0.301 5.730 -5.531 1.00 70.62 95 THR A CA 1
ATOM 762 C C . THR A 1 95 ? 0.788 6.797 -5.405 1.00 70.62 95 THR A C 1
ATOM 764 O O . THR A 1 95 ? 1.793 6.582 -4.732 1.00 70.62 95 THR A O 1
ATOM 767 N N . PHE A 1 96 ? 0.553 7.980 -5.969 1.00 65.25 96 PHE A N 1
ATOM 768 C CA . PHE A 1 96 ? 1.484 9.103 -5.923 1.00 65.25 96 PHE A CA 1
ATOM 769 C C . PHE A 1 96 ? 1.779 9.593 -4.495 1.00 65.25 96 PHE A C 1
ATOM 771 O O . PHE A 1 96 ? 2.933 9.735 -4.097 1.00 65.25 96 PHE A O 1
ATOM 778 N N . THR A 1 97 ? 0.740 9.816 -3.689 1.00 69.00 97 THR A N 1
ATOM 779 C CA . THR A 1 97 ? 0.876 10.218 -2.285 1.00 69.00 97 THR A CA 1
ATOM 780 C C . THR A 1 97 ? 1.548 9.120 -1.470 1.00 69.00 97 THR A C 1
ATOM 782 O O . THR A 1 97 ? 2.348 9.440 -0.593 1.00 69.00 97 THR A O 1
ATOM 785 N N . LYS A 1 98 ? 1.282 7.841 -1.776 1.00 77.62 98 LYS A N 1
ATOM 786 C CA . LYS A 1 98 ? 1.990 6.730 -1.130 1.00 77.62 98 LYS A CA 1
ATOM 787 C C . LYS A 1 98 ? 3.487 6.794 -1.384 1.00 77.62 98 LYS A C 1
ATOM 789 O O . LYS A 1 98 ? 4.261 6.762 -0.436 1.00 77.62 98 LYS A O 1
ATOM 794 N N . MET A 1 99 ? 3.877 6.959 -2.646 1.00 72.00 99 MET A N 1
ATOM 795 C CA . MET A 1 99 ? 5.277 7.073 -3.044 1.00 72.00 99 MET A CA 1
ATOM 796 C C . MET A 1 99 ? 5.977 8.237 -2.333 1.00 72.00 99 MET A C 1
ATOM 798 O O . MET A 1 99 ? 7.033 8.029 -1.747 1.00 72.00 99 MET A O 1
ATOM 802 N N . ILE A 1 100 ? 5.360 9.425 -2.291 1.00 70.44 100 ILE A N 1
ATOM 803 C CA . ILE A 1 100 ? 5.926 10.586 -1.581 1.00 70.44 100 ILE A CA 1
ATOM 804 C C . ILE A 1 100 ? 6.105 10.293 -0.092 1.00 70.44 100 ILE A C 1
ATOM 806 O O . ILE A 1 100 ? 7.159 10.577 0.468 1.00 70.44 100 ILE A O 1
ATOM 810 N N . ILE A 1 101 ? 5.087 9.737 0.570 1.00 81.62 101 ILE A N 1
ATOM 811 C CA . ILE A 1 101 ? 5.184 9.427 1.999 1.00 81.62 101 ILE A CA 1
ATOM 812 C C . ILE A 1 101 ? 6.292 8.397 2.245 1.00 81.62 101 ILE A C 1
ATOM 814 O O . ILE A 1 101 ? 7.083 8.571 3.168 1.00 81.62 101 ILE A O 1
ATOM 818 N N . THR A 1 102 ? 6.387 7.362 1.409 1.00 83.31 102 THR A N 1
ATOM 819 C CA . THR A 1 102 ? 7.468 6.376 1.488 1.00 83.31 102 THR A CA 1
ATOM 820 C C . THR A 1 102 ? 8.834 7.038 1.328 1.00 83.31 102 THR A C 1
ATOM 822 O O . THR A 1 102 ? 9.706 6.794 2.153 1.00 83.31 102 THR A O 1
ATOM 825 N N . GLU A 1 103 ? 9.019 7.913 0.339 1.00 75.62 103 GLU A N 1
ATOM 826 C CA . GLU A 1 103 ? 10.283 8.633 0.124 1.00 75.62 103 GLU A CA 1
ATOM 827 C C . GLU A 1 103 ? 10.663 9.534 1.303 1.00 75.62 103 GLU A C 1
ATOM 829 O O . GLU A 1 103 ? 11.834 9.601 1.669 1.00 75.62 103 GLU A O 1
ATOM 834 N N . LEU A 1 104 ? 9.683 10.199 1.920 1.00 80.56 104 LEU A N 1
ATOM 835 C CA . LEU A 1 104 ? 9.911 11.048 3.087 1.00 80.56 104 LEU A CA 1
ATOM 836 C C . LEU A 1 104 ? 10.295 10.242 4.332 1.00 80.56 104 LEU A C 1
ATOM 838 O O . LEU A 1 104 ? 11.056 10.745 5.153 1.00 80.56 104 LEU A O 1
ATOM 842 N N . LEU A 1 105 ? 9.770 9.023 4.495 1.00 85.62 105 LEU A N 1
ATOM 843 C CA . LEU A 1 105 ? 10.007 8.195 5.683 1.00 85.62 105 LEU A CA 1
ATOM 844 C C . LEU A 1 105 ? 11.242 7.290 5.559 1.00 85.62 105 LEU A C 1
ATOM 846 O O . LEU A 1 105 ? 11.931 7.087 6.552 1.00 85.62 105 LEU A O 1
ATOM 850 N N . LEU A 1 106 ? 11.583 6.817 4.356 1.00 83.38 106 LEU A N 1
ATOM 851 C CA . LEU A 1 106 ? 12.718 5.914 4.095 1.00 83.38 106 LEU A CA 1
ATOM 852 C C . LEU A 1 106 ? 14.071 6.315 4.739 1.00 83.38 106 LEU A C 1
ATOM 854 O O . LEU A 1 106 ? 14.807 5.417 5.148 1.00 83.38 106 LEU A O 1
ATOM 858 N N . PRO A 1 107 ? 14.440 7.609 4.858 1.00 81.31 107 PRO A N 1
ATOM 859 C CA . PRO A 1 107 ? 15.688 8.033 5.501 1.00 81.31 107 PRO A CA 1
ATOM 860 C C . PRO A 1 107 ? 15.739 7.800 7.016 1.00 81.31 107 PRO A C 1
ATOM 862 O O . PRO A 1 107 ? 16.797 7.998 7.614 1.00 81.31 107 PRO A O 1
ATOM 865 N N . PHE A 1 108 ? 14.614 7.463 7.644 1.00 86.00 108 PHE A N 1
ATOM 866 C CA . PHE A 1 108 ? 14.468 7.368 9.089 1.00 86.00 108 PHE A CA 1
ATOM 867 C C . PHE A 1 108 ? 14.266 5.919 9.532 1.00 86.00 108 PHE A C 1
ATOM 869 O O . PHE A 1 108 ? 13.585 5.120 8.882 1.00 86.00 108 PHE A O 1
ATOM 876 N N . THR A 1 109 ? 14.818 5.594 10.693 1.00 89.56 109 THR A N 1
ATOM 877 C CA . THR A 1 109 ? 14.483 4.380 11.440 1.00 89.56 109 THR A CA 1
ATOM 878 C C . THR A 1 109 ? 13.092 4.495 12.067 1.00 89.56 109 THR A C 1
ATOM 880 O O . THR A 1 109 ? 12.583 5.593 12.298 1.00 89.56 109 THR A O 1
ATOM 883 N N . SER A 1 110 ? 12.480 3.361 12.407 1.00 90.81 110 SER A N 1
ATOM 884 C CA . SER A 1 110 ? 11.156 3.310 13.042 1.00 90.81 110 SER A CA 1
ATOM 885 C C . SER A 1 110 ? 11.067 4.154 14.329 1.00 90.81 110 SER A C 1
ATOM 887 O O . SER A 1 110 ? 10.078 4.853 14.555 1.00 90.81 110 SER A O 1
ATOM 889 N N . SER A 1 111 ? 12.137 4.166 15.132 1.00 91.69 111 SER A N 1
ATOM 890 C CA . SER A 1 111 ? 12.274 4.977 16.354 1.00 91.69 111 SER A CA 1
ATOM 891 C C . SER A 1 111 ? 12.392 6.483 16.074 1.00 91.69 111 SER A C 1
ATOM 893 O O . SER A 1 111 ? 11.793 7.311 16.766 1.00 91.69 111 SER A O 1
ATOM 895 N N . GLU A 1 112 ? 13.121 6.873 15.025 1.00 91.38 112 GLU A N 1
ATOM 896 C CA . GLU A 1 112 ? 13.214 8.279 14.615 1.00 91.38 112 GLU A CA 1
ATOM 897 C C . GLU A 1 112 ? 11.863 8.798 14.115 1.00 91.38 112 GLU A C 1
ATOM 899 O O . GLU A 1 112 ? 11.457 9.898 14.492 1.00 91.38 112 GLU A O 1
ATOM 904 N N . VAL A 1 113 ? 11.120 7.990 13.349 1.00 92.75 113 VAL A N 1
ATOM 905 C CA . VAL A 1 113 ? 9.759 8.333 12.909 1.00 92.75 113 VAL A CA 1
ATOM 906 C C . VAL A 1 113 ? 8.807 8.490 14.099 1.00 92.75 113 VAL A C 1
ATOM 908 O O . VAL A 1 113 ? 8.031 9.446 14.140 1.00 92.75 113 VAL A O 1
ATOM 911 N N . GLU A 1 114 ? 8.900 7.629 15.118 1.00 93.06 114 GLU A N 1
ATOM 912 C CA . GLU A 1 114 ? 8.131 7.791 16.360 1.00 93.06 114 GLU A CA 1
ATOM 913 C C . GLU A 1 114 ? 8.432 9.138 17.044 1.00 93.06 114 GLU A C 1
ATOM 915 O O . GLU A 1 114 ? 7.516 9.847 17.477 1.00 93.06 114 GLU A O 1
ATOM 920 N N . SER A 1 115 ? 9.711 9.521 17.121 1.00 92.69 115 SER A N 1
ATOM 921 C CA . SER A 1 115 ? 10.132 10.816 17.671 1.00 92.69 115 SER A CA 1
ATOM 922 C C . SER A 1 115 ? 9.562 11.987 16.866 1.00 92.69 115 SER A C 1
ATOM 924 O O . SER A 1 115 ? 9.034 12.936 17.453 1.00 92.69 115 SER A O 1
ATOM 926 N N . LEU A 1 116 ? 9.585 11.902 15.531 1.00 92.56 116 LEU A N 1
ATOM 927 C CA . LEU A 1 116 ? 8.978 12.901 14.648 1.00 92.56 116 LEU A CA 1
ATOM 928 C C . LEU A 1 116 ? 7.474 13.032 14.907 1.00 92.56 116 LEU A C 1
ATOM 930 O O . LEU A 1 116 ? 6.977 14.142 15.090 1.00 92.56 116 LEU A O 1
ATOM 934 N N . PHE A 1 117 ? 6.744 11.920 15.001 1.00 94.00 117 PHE A N 1
ATOM 935 C CA . PHE A 1 117 ? 5.307 11.947 15.275 1.00 94.00 117 PHE A CA 1
ATOM 936 C C . PHE A 1 117 ? 4.980 12.566 16.634 1.00 94.00 117 PHE A C 1
ATOM 938 O O . PHE A 1 117 ? 4.066 13.386 16.722 1.00 94.00 117 PHE A O 1
ATOM 945 N N . LYS A 1 118 ? 5.757 12.261 17.681 1.00 92.12 118 LYS A N 1
ATOM 946 C CA . LYS A 1 118 ? 5.612 12.908 18.997 1.00 92.12 118 LYS A CA 1
ATOM 947 C C . LYS A 1 118 ? 5.794 14.421 18.915 1.00 92.12 118 LYS A C 1
ATOM 949 O O . LYS A 1 118 ? 5.057 15.160 19.562 1.00 92.12 118 LYS A O 1
ATOM 954 N N . GLN A 1 119 ? 6.757 14.892 18.126 1.00 91.31 119 GLN A N 1
ATOM 955 C CA . GLN A 1 119 ? 6.990 16.323 17.944 1.00 91.31 119 GLN A CA 1
ATOM 956 C C . GLN A 1 119 ? 5.872 16.991 17.130 1.00 91.31 119 GLN A C 1
ATOM 958 O O . GLN A 1 119 ? 5.433 18.079 17.498 1.00 91.31 119 GLN A O 1
ATOM 963 N N . ILE A 1 120 ? 5.355 16.329 16.089 1.00 90.19 120 ILE A N 1
ATOM 964 C CA . ILE A 1 120 ? 4.216 16.818 15.295 1.00 90.19 120 ILE A CA 1
ATOM 965 C C . ILE A 1 120 ? 2.966 16.967 16.164 1.00 90.19 120 ILE A C 1
ATOM 967 O O . ILE A 1 120 ? 2.269 17.971 16.064 1.00 90.19 120 ILE A O 1
ATOM 971 N N . LEU A 1 121 ? 2.701 16.016 17.062 1.00 89.69 121 LEU A N 1
ATOM 972 C CA . LEU A 1 121 ? 1.567 16.083 17.990 1.00 89.69 121 LEU A CA 1
ATOM 973 C C . LEU A 1 121 ? 1.642 17.265 18.972 1.00 89.69 121 LEU A C 1
ATOM 975 O O . LEU A 1 121 ? 0.614 17.659 19.518 1.00 89.69 121 LEU A O 1
ATOM 979 N N . ASN A 1 122 ? 2.829 17.845 19.177 1.00 87.56 122 ASN A N 1
ATOM 980 C CA . ASN A 1 122 ? 3.021 19.044 19.996 1.00 87.56 122 ASN A CA 1
ATOM 981 C C . ASN A 1 122 ? 2.859 20.352 19.201 1.00 87.56 122 ASN A C 1
ATOM 983 O O . ASN A 1 122 ? 2.959 21.434 19.784 1.00 87.56 122 ASN A O 1
ATOM 987 N N . LEU A 1 123 ? 2.625 20.287 17.885 1.00 84.88 123 LEU A N 1
ATOM 988 C CA . LEU A 1 123 ? 2.364 21.477 17.080 1.00 84.88 123 LEU A CA 1
ATOM 989 C C . LEU A 1 123 ? 1.005 22.092 17.449 1.00 84.88 123 LEU A C 1
ATOM 991 O O . LEU A 1 123 ? 0.043 21.366 17.702 1.00 84.88 123 LEU A O 1
ATOM 995 N N . PRO A 1 124 ? 0.879 23.433 17.418 1.00 77.19 124 PRO A N 1
ATOM 996 C CA . PRO A 1 124 ? -0.366 24.108 17.779 1.00 77.19 124 PRO A CA 1
ATOM 997 C C . PRO A 1 124 ? -1.514 23.788 16.813 1.00 77.19 124 PRO A C 1
ATOM 999 O O . PRO A 1 124 ? -2.663 23.725 17.236 1.00 77.19 124 PRO A O 1
ATOM 1002 N N . ASN A 1 125 ? -1.208 23.570 15.528 1.00 80.88 125 ASN A N 1
ATOM 1003 C CA . ASN A 1 125 ? -2.187 23.216 14.505 1.00 80.88 125 ASN A CA 1
ATOM 1004 C C . ASN A 1 125 ? -1.670 22.058 13.645 1.00 80.88 125 ASN A C 1
ATOM 1006 O O . ASN A 1 125 ? -0.871 22.253 12.723 1.00 80.88 125 ASN A O 1
ATOM 1010 N N . VAL A 1 126 ? -2.158 20.857 13.941 1.00 86.00 126 VAL A N 1
ATOM 1011 C CA . VAL A 1 126 ? -1.859 19.643 13.176 1.00 86.00 126 VAL A CA 1
ATOM 1012 C C . VAL A 1 126 ? -2.880 19.487 12.052 1.00 86.00 126 VAL A C 1
ATOM 1014 O O . VAL A 1 126 ? -4.086 19.573 12.275 1.00 86.00 126 VAL A O 1
ATOM 1017 N N . ASN A 1 127 ? -2.406 19.227 10.837 1.00 87.69 127 ASN A N 1
ATOM 1018 C CA . ASN A 1 127 ? -3.226 18.745 9.738 1.00 87.69 127 ASN A CA 1
ATOM 1019 C C . ASN A 1 127 ? -3.472 17.241 9.920 1.00 87.69 127 ASN A C 1
ATOM 1021 O O . ASN A 1 127 ? -2.705 16.401 9.441 1.00 87.69 127 ASN A O 1
ATOM 1025 N N . TRP A 1 128 ? -4.558 16.903 10.617 1.00 89.31 128 TRP A N 1
ATOM 1026 C CA . TRP A 1 128 ? -4.875 15.528 11.005 1.00 89.31 128 TRP A CA 1
ATOM 1027 C C . TRP A 1 128 ? -5.026 14.582 9.819 1.00 89.31 128 TRP A C 1
ATOM 1029 O O . TRP A 1 128 ? -4.650 13.421 9.928 1.00 89.31 128 TRP A O 1
ATOM 1039 N N . LYS A 1 129 ? -5.514 15.056 8.667 1.00 87.94 129 LYS A N 1
ATOM 1040 C CA . LYS A 1 129 ? -5.604 14.226 7.459 1.00 87.94 129 LYS A CA 1
ATOM 1041 C C . LYS A 1 129 ? -4.219 13.740 7.037 1.00 87.94 129 LYS A C 1
ATOM 1043 O O . LYS A 1 129 ? -4.011 12.540 6.900 1.00 87.94 129 LYS A O 1
ATOM 1048 N N . THR A 1 130 ? -3.278 14.663 6.854 1.00 85.81 130 THR A N 1
ATOM 1049 C CA . THR A 1 130 ? -1.911 14.335 6.433 1.00 85.81 130 THR A CA 1
ATOM 1050 C C . THR A 1 130 ? -1.182 13.513 7.481 1.00 85.81 130 THR A C 1
ATOM 1052 O O . THR A 1 130 ? -0.570 12.501 7.151 1.00 85.81 130 THR A O 1
ATOM 1055 N N . PHE A 1 131 ? -1.314 13.889 8.751 1.00 91.44 131 PHE A N 1
ATOM 1056 C CA . PHE A 1 131 ? -0.709 13.148 9.847 1.00 91.44 131 PHE A CA 1
ATOM 1057 C C . PHE A 1 131 ? -1.208 11.696 9.919 1.00 91.44 131 PHE A C 1
ATOM 1059 O O . PHE A 1 131 ? -0.407 10.773 10.022 1.00 91.44 131 PHE A O 1
ATOM 1066 N N . LEU A 1 132 ? -2.515 11.458 9.784 1.00 92.75 132 LEU A N 1
ATOM 1067 C CA . LEU A 1 132 ? -3.068 10.102 9.820 1.00 92.75 132 LEU A CA 1
ATOM 1068 C C . LEU A 1 132 ? -2.672 9.264 8.602 1.00 92.75 132 LEU A C 1
ATOM 1070 O O . LEU A 1 132 ? -2.457 8.063 8.747 1.00 92.75 132 LEU A O 1
ATOM 1074 N N . MET A 1 133 ? -2.484 9.889 7.436 1.00 90.50 133 MET A N 1
ATOM 1075 C CA . MET A 1 133 ? -1.893 9.214 6.277 1.00 90.50 133 MET A CA 1
ATOM 1076 C C . MET A 1 133 ? -0.450 8.768 6.553 1.00 90.50 133 MET A C 1
ATOM 1078 O O . MET A 1 133 ? -0.099 7.646 6.186 1.00 90.50 133 MET A O 1
ATOM 1082 N N . PHE A 1 134 ? 0.363 9.596 7.224 1.00 92.00 134 PHE A N 1
ATOM 1083 C CA . PHE A 1 134 ? 1.706 9.206 7.671 1.00 92.00 134 PHE A CA 1
ATOM 1084 C C . PHE A 1 134 ? 1.662 8.041 8.668 1.00 92.00 134 PHE A C 1
ATOM 1086 O O . PHE A 1 134 ? 2.427 7.095 8.508 1.00 92.00 134 PHE A O 1
ATOM 1093 N N . ILE A 1 135 ? 0.739 8.060 9.641 1.00 94.19 135 ILE A N 1
ATOM 1094 C CA . ILE A 1 135 ? 0.550 6.949 10.591 1.00 94.19 135 ILE A CA 1
ATOM 1095 C C . ILE A 1 135 ? 0.201 5.650 9.856 1.00 94.19 135 ILE A C 1
ATOM 1097 O O . ILE A 1 135 ? 0.841 4.630 10.093 1.00 94.19 135 ILE A O 1
ATOM 1101 N N . SER A 1 136 ? -0.766 5.679 8.933 1.00 93.00 136 SER A N 1
ATOM 1102 C CA . SER A 1 136 ? -1.122 4.504 8.126 1.00 93.00 136 SER A CA 1
ATOM 1103 C C . SER A 1 136 ? 0.068 3.949 7.358 1.00 93.00 136 SER A C 1
ATOM 1105 O O . SER A 1 136 ? 0.272 2.744 7.334 1.00 93.00 136 SER A O 1
ATOM 1107 N N . HIS A 1 137 ? 0.874 4.814 6.744 1.00 91.38 137 HIS A N 1
ATOM 1108 C CA . HIS A 1 137 ? 2.064 4.375 6.020 1.00 91.38 137 HIS A CA 1
ATOM 1109 C C . HIS A 1 137 ? 3.110 3.773 6.941 1.00 91.38 137 HIS A C 1
ATOM 1111 O O . HIS A 1 137 ? 3.643 2.718 6.628 1.00 91.38 137 HIS A O 1
ATOM 1117 N N . PHE A 1 138 ? 3.378 4.413 8.076 1.00 93.88 138 PHE A N 1
ATOM 1118 C CA . PHE A 1 138 ? 4.329 3.925 9.065 1.00 93.88 138 PHE A CA 1
ATOM 1119 C C . PHE A 1 138 ? 3.987 2.507 9.541 1.00 93.88 138 PHE A C 1
ATOM 1121 O O . PHE A 1 138 ? 4.872 1.660 9.607 1.00 93.88 138 PHE A O 1
ATOM 1128 N N . LEU A 1 139 ? 2.703 2.230 9.788 1.00 93.12 139 LEU A N 1
ATOM 1129 C CA . LEU A 1 139 ? 2.227 0.917 10.235 1.00 93.12 139 LEU A CA 1
ATOM 1130 C C . LEU A 1 139 ? 2.431 -0.212 9.216 1.00 93.12 139 LEU A C 1
ATOM 1132 O O . LEU A 1 139 ? 2.524 -1.364 9.624 1.00 93.12 139 LEU A O 1
ATOM 1136 N N . LEU A 1 140 ? 2.465 0.101 7.917 1.00 90.94 140 LEU A N 1
ATOM 1137 C CA . LEU A 1 140 ? 2.694 -0.885 6.855 1.00 90.94 140 LEU A CA 1
ATOM 1138 C C . LEU A 1 140 ? 4.145 -0.917 6.360 1.00 90.94 140 LEU A C 1
ATOM 1140 O O . LEU A 1 140 ? 4.578 -1.930 5.820 1.00 90.94 140 LEU A O 1
ATOM 1144 N N . LEU A 1 141 ? 4.877 0.190 6.494 1.00 89.94 141 LEU A N 1
ATOM 1145 C CA . LEU A 1 141 ? 6.245 0.328 5.998 1.00 89.94 141 LEU A CA 1
ATOM 1146 C C . LEU A 1 141 ? 7.272 -0.302 6.946 1.00 89.94 141 LEU A C 1
ATOM 1148 O O . LEU A 1 141 ? 8.264 -0.853 6.477 1.00 89.94 141 LEU A O 1
ATOM 1152 N N . TYR A 1 142 ? 7.042 -0.217 8.258 1.00 88.56 142 TYR A N 1
ATOM 1153 C CA . TYR A 1 142 ? 7.957 -0.721 9.281 1.00 88.56 142 TYR A CA 1
ATOM 1154 C C . TYR A 1 142 ? 7.348 -1.923 10.000 1.00 88.56 142 TYR A C 1
ATOM 1156 O O . TYR A 1 142 ? 6.253 -1.821 10.554 1.00 88.56 142 TYR A O 1
ATOM 1164 N N . GLU A 1 143 ? 8.072 -3.045 10.036 1.00 88.88 143 GLU A N 1
ATOM 1165 C CA . GLU A 1 143 ? 7.608 -4.285 10.681 1.00 88.88 143 GLU A CA 1
ATOM 1166 C C . GLU A 1 143 ? 7.314 -4.100 12.181 1.00 88.88 143 GLU A C 1
ATOM 1168 O O . GLU A 1 143 ? 6.364 -4.674 12.707 1.00 88.88 143 GLU A O 1
ATOM 1173 N N . ASP A 1 144 ? 8.092 -3.260 12.866 1.00 92.12 144 ASP A N 1
ATOM 1174 C CA . ASP A 1 144 ? 7.951 -2.913 14.285 1.00 92.12 144 ASP A CA 1
ATOM 1175 C C . ASP A 1 144 ? 7.014 -1.716 14.540 1.00 92.12 144 ASP A C 1
ATOM 1177 O O . ASP A 1 144 ? 6.688 -1.401 15.689 1.00 92.12 144 ASP A O 1
ATOM 1181 N N . GLY A 1 145 ? 6.530 -1.061 13.480 1.00 92.00 145 GLY A N 1
ATOM 1182 C CA . GLY A 1 145 ? 5.670 0.119 13.556 1.00 92.00 145 GLY A CA 1
ATOM 1183 C C . GLY A 1 145 ? 4.400 -0.079 14.401 1.00 92.00 145 GLY A C 1
ATOM 1184 O O . GLY A 1 145 ? 4.123 0.755 15.274 1.00 92.00 145 GLY A O 1
ATOM 1185 N N . PRO A 1 146 ? 3.632 -1.173 14.216 1.00 92.62 146 PRO A N 1
ATOM 1186 C CA . PRO A 1 146 ? 2.444 -1.451 15.024 1.00 92.62 146 PRO A CA 1
ATOM 1187 C C . PRO A 1 146 ? 2.730 -1.575 16.524 1.00 92.62 146 PRO A C 1
ATOM 1189 O O . PRO A 1 146 ? 1.971 -1.052 17.345 1.00 92.62 146 PRO A O 1
ATOM 1192 N N . ASP A 1 147 ? 3.842 -2.208 16.899 1.00 92.31 147 ASP A N 1
ATOM 1193 C CA . ASP A 1 147 ? 4.228 -2.400 18.299 1.00 92.31 147 ASP A CA 1
ATOM 1194 C C . ASP A 1 147 ? 4.707 -1.106 18.959 1.00 92.31 147 ASP A C 1
ATOM 1196 O O . ASP A 1 147 ? 4.350 -0.826 20.113 1.00 92.31 147 ASP A O 1
ATOM 1200 N N . ILE A 1 148 ? 5.448 -0.283 18.213 1.00 93.88 148 ILE A N 1
ATOM 1201 C CA . ILE A 1 148 ? 5.869 1.053 18.642 1.00 93.88 148 ILE A CA 1
ATOM 1202 C C . ILE A 1 148 ? 4.641 1.931 18.896 1.00 93.88 148 ILE A C 1
ATOM 1204 O O . ILE A 1 148 ? 4.489 2.483 19.991 1.00 93.88 148 ILE A O 1
ATOM 1208 N N . LEU A 1 149 ? 3.714 2.008 17.932 1.00 94.25 149 LEU A N 1
ATOM 1209 C CA . LEU A 1 149 ? 2.506 2.822 18.077 1.00 94.25 149 LEU A CA 1
ATOM 1210 C C . LEU A 1 149 ? 1.641 2.330 19.241 1.00 94.25 149 LEU A C 1
ATOM 1212 O O . LEU A 1 149 ? 1.155 3.139 20.031 1.00 94.25 149 LEU A O 1
ATOM 1216 N N . ARG A 1 150 ? 1.470 1.011 19.384 1.00 92.31 150 ARG A N 1
ATOM 1217 C CA . ARG A 1 150 ? 0.711 0.397 20.481 1.00 92.31 150 ARG A CA 1
ATOM 1218 C C . ARG A 1 150 ? 1.295 0.767 21.843 1.00 92.31 150 ARG A C 1
ATOM 1220 O O . ARG A 1 150 ? 0.551 1.165 22.739 1.00 92.31 150 ARG A O 1
ATOM 1227 N N . THR A 1 151 ? 2.615 0.681 21.994 1.00 93.69 151 THR A N 1
ATOM 1228 C CA . THR A 1 151 ? 3.312 1.017 23.244 1.00 93.69 151 THR A CA 1
ATOM 1229 C C . THR A 1 151 ? 3.196 2.505 23.568 1.00 93.69 151 THR A C 1
ATOM 1231 O O . THR A 1 151 ? 2.834 2.867 24.690 1.00 93.69 151 THR A O 1
ATOM 1234 N N . TYR A 1 152 ? 3.435 3.371 22.579 1.00 93.50 152 TYR A N 1
ATOM 1235 C CA . TYR A 1 152 ? 3.276 4.816 22.727 1.00 93.50 152 TYR A CA 1
ATOM 1236 C C . TYR A 1 152 ? 1.851 5.190 23.144 1.00 93.50 152 TYR A C 1
ATOM 1238 O O . TYR A 1 152 ? 1.652 5.934 24.105 1.00 93.50 152 TYR A O 1
ATOM 1246 N N . ASN A 1 153 ? 0.856 4.630 22.459 1.00 93.25 153 ASN A N 1
ATOM 1247 C CA . ASN A 1 153 ? -0.542 4.962 22.675 1.00 93.25 153 ASN A CA 1
ATOM 1248 C C . ASN A 1 153 ? -1.052 4.483 24.047 1.00 93.25 153 ASN A C 1
ATOM 1250 O O . ASN A 1 153 ? -1.750 5.220 24.738 1.00 93.25 153 ASN A O 1
ATOM 1254 N N . LEU A 1 154 ? -0.639 3.297 24.510 1.00 92.50 154 LEU A N 1
ATOM 1255 C CA . LEU A 1 154 ? -0.960 2.827 25.865 1.00 92.50 154 LEU A CA 1
ATOM 1256 C C . LEU A 1 154 ? -0.423 3.769 26.953 1.00 92.50 154 LEU A C 1
ATOM 1258 O O . LEU A 1 154 ? -1.123 4.044 27.930 1.00 92.50 154 LEU A O 1
ATOM 1262 N N . ASN A 1 155 ? 0.796 4.287 26.783 1.00 92.31 155 ASN A N 1
ATOM 1263 C CA . ASN A 1 155 ? 1.364 5.269 27.707 1.00 92.31 155 ASN A CA 1
ATOM 1264 C C . ASN A 1 155 ? 0.619 6.609 27.622 1.00 92.31 155 ASN A C 1
ATOM 1266 O O . ASN A 1 155 ? 0.246 7.162 28.655 1.00 92.31 155 ASN A O 1
ATOM 1270 N N . LEU A 1 156 ? 0.298 7.075 26.410 1.00 92.81 156 LEU A N 1
ATOM 1271 C CA . LEU A 1 156 ? -0.464 8.306 26.192 1.00 92.81 156 LEU A CA 1
ATOM 1272 C C . LEU A 1 156 ? -1.849 8.256 26.858 1.00 92.81 156 LEU A C 1
ATOM 1274 O O . LEU A 1 156 ? -2.255 9.227 27.496 1.00 92.81 156 LEU A O 1
ATOM 1278 N N . ILE A 1 157 ? -2.565 7.132 26.765 1.00 92.94 157 ILE A N 1
ATOM 1279 C CA . ILE A 1 157 ? -3.864 6.931 27.433 1.00 92.94 157 ILE A CA 1
ATOM 1280 C C . ILE A 1 157 ? -3.705 6.991 28.946 1.00 92.94 157 ILE A C 1
ATOM 1282 O O . ILE A 1 157 ? -4.450 7.704 29.616 1.00 92.94 157 ILE A O 1
ATOM 1286 N N . ARG A 1 158 ? -2.733 6.255 29.492 1.00 91.44 158 ARG A N 1
ATOM 1287 C CA . ARG A 1 158 ? -2.497 6.214 30.936 1.00 91.44 158 ARG A CA 1
ATOM 1288 C C . ARG A 1 158 ? -2.217 7.613 31.482 1.00 91.44 158 ARG A C 1
ATOM 1290 O O . ARG A 1 158 ? -2.902 8.054 32.405 1.00 91.44 158 ARG A O 1
ATOM 1297 N N . ASP A 1 159 ? -1.266 8.315 30.879 1.00 91.75 159 ASP A N 1
ATOM 1298 C CA . ASP A 1 159 ? -0.816 9.624 31.348 1.00 91.75 159 ASP A CA 1
ATOM 1299 C C . ASP A 1 159 ? -1.920 10.676 31.198 1.00 91.75 159 ASP A C 1
ATOM 1301 O O . ASP A 1 159 ? -2.186 11.435 32.132 1.00 91.75 159 ASP A O 1
ATOM 1305 N N . SER A 1 160 ? -2.628 10.668 30.064 1.00 92.12 160 SER A N 1
ATOM 1306 C CA . SER A 1 160 ? -3.713 11.618 29.792 1.00 92.12 160 SER A CA 1
ATOM 1307 C C . SER A 1 160 ? -4.938 11.422 30.684 1.00 92.12 160 SER A C 1
ATOM 1309 O O . SER A 1 160 ? -5.575 12.404 31.064 1.00 92.12 160 SER A O 1
ATOM 1311 N N . LEU A 1 161 ? -5.257 10.188 31.086 1.00 91.00 161 LEU A N 1
ATOM 1312 C CA . LEU A 1 161 ? -6.329 9.929 32.050 1.00 91.00 161 LEU A CA 1
ATOM 1313 C C . LEU A 1 161 ? -5.950 10.399 33.458 1.00 91.00 161 LEU A C 1
ATOM 1315 O O . LEU A 1 161 ? -6.787 10.978 34.157 1.00 91.00 161 LEU A O 1
ATOM 1319 N N . ILE A 1 162 ? -4.696 10.186 33.873 1.00 89.94 162 ILE A N 1
ATOM 1320 C CA . ILE A 1 162 ? -4.184 10.625 35.181 1.00 89.94 162 ILE A CA 1
ATOM 1321 C C . ILE A 1 162 ? -4.192 12.157 35.279 1.00 89.94 162 ILE A C 1
ATOM 1323 O O . ILE A 1 162 ? -4.693 12.709 36.272 1.00 89.94 162 ILE A O 1
ATOM 1327 N N . SER A 1 163 ? -3.684 12.838 34.244 1.00 89.69 163 SER A N 1
ATOM 1328 C CA . SER A 1 163 ? -3.675 14.303 34.160 1.00 89.69 163 SER A CA 1
ATOM 1329 C C . SER A 1 163 ? -5.036 14.903 33.786 1.00 89.69 163 SER A C 1
ATOM 1331 O O . SER A 1 163 ? -5.246 16.097 33.981 1.00 89.69 163 SER A O 1
ATOM 1333 N N . SER A 1 164 ? -5.987 14.075 33.336 1.00 87.88 164 SER A N 1
ATOM 1334 C CA . SER A 1 164 ? -7.320 14.478 32.858 1.00 87.88 164 SER A CA 1
ATOM 1335 C C . SER A 1 164 ? -7.262 15.457 31.672 1.00 87.88 164 SER A C 1
ATOM 1337 O O . SER A 1 164 ? -8.101 16.346 31.526 1.00 87.88 164 SER A O 1
ATOM 1339 N N . GLU A 1 165 ? -6.265 15.283 30.802 1.00 89.44 165 GLU A N 1
ATOM 1340 C CA . GLU A 1 165 ? -6.068 16.080 29.591 1.00 89.44 165 GLU A CA 1
ATOM 1341 C C . GLU A 1 165 ? -6.910 15.546 28.424 1.00 89.44 165 GLU A C 1
ATOM 1343 O O . GLU A 1 165 ? -6.491 14.661 27.676 1.00 89.44 165 GLU A O 1
ATOM 1348 N N . VAL A 1 166 ? -8.091 16.143 28.235 1.00 88.75 166 VAL A N 1
ATOM 1349 C CA . VAL A 1 166 ? -9.075 15.793 27.190 1.00 88.75 166 VAL A CA 1
ATOM 1350 C C . VAL A 1 166 ? -8.441 15.637 25.802 1.00 88.75 166 VAL A C 1
ATOM 1352 O O . VAL A 1 166 ? -8.660 14.624 25.143 1.00 88.75 166 VAL A O 1
ATOM 1355 N N . ASN A 1 167 ? -7.614 16.595 25.366 1.00 88.31 167 ASN A N 1
ATOM 1356 C CA . ASN A 1 167 ? -7.009 16.565 24.030 1.00 88.31 167 ASN A CA 1
ATOM 1357 C C . ASN A 1 167 ? -6.103 15.346 23.824 1.00 88.31 167 ASN A C 1
ATOM 1359 O O . ASN A 1 167 ? -6.178 14.705 22.781 1.00 88.31 167 ASN A O 1
ATOM 1363 N N . LYS A 1 168 ? -5.288 14.976 24.819 1.00 90.00 168 LYS A N 1
ATOM 1364 C CA . LYS A 1 168 ? -4.414 13.800 24.714 1.00 90.00 168 LYS A CA 1
ATOM 1365 C C . LYS A 1 168 ? -5.210 12.492 24.710 1.00 90.00 168 LYS A C 1
ATOM 1367 O O . LYS A 1 168 ? -4.834 11.574 23.986 1.00 90.00 168 LYS A O 1
ATOM 1372 N N . ILE A 1 169 ? -6.336 12.432 25.432 1.00 91.75 169 ILE A N 1
ATOM 1373 C CA . ILE A 1 169 ? -7.266 11.290 25.371 1.00 91.75 169 ILE A CA 1
ATOM 1374 C C . ILE A 1 169 ? -7.858 11.166 23.956 1.00 91.75 169 ILE A C 1
ATOM 1376 O O . ILE A 1 169 ? -7.886 10.073 23.395 1.00 91.75 169 ILE A O 1
ATOM 1380 N N . LEU A 1 170 ? -8.288 12.279 23.348 1.00 91.88 170 LEU A N 1
ATOM 1381 C CA . LEU A 1 170 ? -8.806 12.284 21.974 1.00 91.88 170 LEU A CA 1
ATOM 1382 C C . LEU A 1 170 ? -7.744 11.828 20.964 1.00 91.88 170 LEU A C 1
ATOM 1384 O O . LEU A 1 170 ? -8.036 10.979 20.125 1.00 91.88 170 LEU A O 1
ATOM 1388 N N . ILE A 1 171 ? -6.512 12.337 21.068 1.00 92.19 171 ILE A N 1
ATOM 1389 C CA . ILE A 1 171 ? -5.393 11.934 20.200 1.00 92.19 171 ILE A CA 1
ATOM 1390 C C . ILE A 1 171 ? -5.145 10.430 20.309 1.00 92.19 171 ILE A C 1
ATOM 1392 O O . ILE A 1 171 ? -5.050 9.749 19.290 1.00 92.19 171 ILE A O 1
ATOM 1396 N N . ALA A 1 172 ? -5.100 9.899 21.529 1.00 93.44 172 ALA A N 1
ATOM 1397 C CA . ALA A 1 172 ? -4.915 8.474 21.754 1.00 93.44 172 ALA A CA 1
ATOM 1398 C C . ALA A 1 172 ? -6.011 7.619 21.094 1.00 93.44 172 ALA A C 1
ATOM 1400 O O . ALA A 1 172 ? -5.722 6.634 20.410 1.00 93.44 172 ALA A O 1
ATOM 1401 N N . LEU A 1 173 ? -7.278 8.026 21.234 1.00 92.62 173 LEU A N 1
ATOM 1402 C CA . LEU A 1 173 ? -8.405 7.347 20.592 1.00 92.62 173 LEU A CA 1
ATOM 1403 C C . LEU A 1 173 ? -8.308 7.391 19.061 1.00 92.62 173 LEU A C 1
ATOM 1405 O O . LEU A 1 173 ? -8.568 6.378 18.411 1.00 92.62 173 LEU A O 1
ATOM 1409 N N . ILE A 1 174 ? -7.911 8.528 18.483 1.00 93.38 174 ILE A N 1
ATOM 1410 C CA . ILE A 1 174 ? -7.693 8.661 17.036 1.00 93.38 174 ILE A CA 1
ATOM 1411 C C . ILE A 1 174 ? -6.574 7.722 16.580 1.00 93.38 174 ILE A C 1
ATOM 1413 O O . ILE A 1 174 ? -6.765 6.995 15.608 1.00 93.38 174 ILE A O 1
ATOM 1417 N N . LEU A 1 175 ? -5.432 7.687 17.271 1.00 94.44 175 LEU A N 1
ATOM 1418 C CA . LEU A 1 175 ? -4.312 6.814 16.904 1.00 94.44 175 LEU A CA 1
ATOM 1419 C C . LEU A 1 175 ? -4.703 5.332 16.952 1.00 94.44 175 LEU A C 1
ATOM 1421 O O . LEU A 1 175 ? -4.419 4.599 16.005 1.00 94.44 175 LEU A O 1
ATOM 1425 N N . THR A 1 176 ? -5.433 4.904 17.991 1.00 93.19 176 THR A N 1
ATOM 1426 C CA . THR A 1 176 ? -5.975 3.537 18.070 1.00 93.19 176 THR A CA 1
ATOM 1427 C C . THR A 1 176 ? -6.846 3.231 16.858 1.00 93.19 176 THR A C 1
ATOM 1429 O O . THR A 1 176 ? -6.684 2.202 16.208 1.00 93.19 176 THR A O 1
ATOM 1432 N N . ARG A 1 177 ? -7.789 4.122 16.540 1.00 91.56 177 ARG A N 1
ATOM 1433 C CA . ARG A 1 177 ? -8.718 3.917 15.422 1.00 91.56 177 ARG A CA 1
ATOM 1434 C C . ARG A 1 177 ? -8.010 3.886 14.087 1.00 91.56 177 ARG A C 1
ATOM 1436 O O . ARG A 1 177 ? -8.427 3.135 13.213 1.00 91.56 177 ARG A O 1
ATOM 1443 N N . GLN A 1 178 ? -6.943 4.665 13.938 1.00 93.25 178 GLN A N 1
ATOM 1444 C CA . GLN A 1 178 ? -6.150 4.646 12.721 1.00 93.25 178 GLN A CA 1
ATOM 1445 C C . GLN A 1 178 ? -5.540 3.267 12.505 1.00 93.25 178 GLN A C 1
ATOM 1447 O O . GLN A 1 178 ? -5.692 2.714 11.424 1.00 93.25 178 GLN A O 1
ATOM 1452 N N . ALA A 1 179 ? -4.954 2.683 13.552 1.00 92.00 179 ALA A N 1
ATOM 1453 C CA . ALA A 1 179 ? -4.402 1.336 13.489 1.00 92.00 179 ALA A CA 1
ATOM 1454 C C . ALA A 1 179 ? -5.485 0.275 13.215 1.00 92.00 179 ALA A C 1
ATOM 1456 O O . ALA A 1 179 ? -5.303 -0.586 12.357 1.00 92.00 179 ALA A O 1
ATOM 1457 N N . VAL A 1 180 ? -6.650 0.375 13.869 1.00 90.81 180 VAL A N 1
ATOM 1458 C CA . VAL A 1 180 ? -7.792 -0.529 13.625 1.00 90.81 180 VAL A CA 1
ATOM 1459 C C . VAL A 1 180 ? -8.297 -0.442 12.179 1.00 90.81 180 VAL A C 1
ATOM 1461 O O . VAL A 1 180 ? -8.672 -1.461 11.600 1.00 90.81 180 VAL A O 1
ATOM 1464 N N . ASN A 1 181 ? -8.308 0.751 11.578 1.00 88.75 181 ASN A N 1
ATOM 1465 C CA . ASN A 1 181 ? -8.792 0.959 10.210 1.00 88.75 181 ASN A CA 1
ATOM 1466 C C . ASN A 1 181 ? -7.919 0.285 9.140 1.00 88.75 181 ASN A C 1
ATOM 1468 O O . ASN A 1 181 ? -8.415 0.075 8.029 1.00 88.75 181 ASN A O 1
ATOM 1472 N N . GLU A 1 182 ? -6.656 -0.032 9.443 1.00 88.38 182 GLU A N 1
ATOM 1473 C CA . GLU A 1 182 ? -5.785 -0.776 8.525 1.00 88.38 182 GLU A CA 1
ATOM 1474 C C . GLU A 1 182 ? -6.067 -2.287 8.558 1.00 88.38 182 GLU A C 1
ATOM 1476 O O . GLU A 1 182 ? -5.901 -2.971 7.551 1.00 88.38 182 GLU A O 1
ATOM 1481 N N . GLY A 1 183 ? -6.606 -2.801 9.668 1.00 82.75 183 GLY A N 1
ATOM 1482 C CA . GLY A 1 183 ? -7.153 -4.153 9.780 1.00 82.75 183 GLY A CA 1
ATOM 1483 C C . GLY A 1 183 ? -6.494 -5.021 10.853 1.00 82.75 183 GLY A C 1
ATOM 1484 O O . GLY A 1 183 ? -5.489 -4.661 11.464 1.00 82.75 183 GLY A O 1
ATOM 1485 N N . THR A 1 184 ? -7.063 -6.213 11.058 1.00 83.44 184 THR A N 1
ATOM 1486 C CA . THR A 1 184 ? -6.701 -7.132 12.157 1.00 83.44 184 THR A CA 1
ATOM 1487 C C . THR A 1 184 ? -5.292 -7.715 12.076 1.00 83.44 184 THR A C 1
ATOM 1489 O O . THR A 1 184 ? -4.783 -8.221 13.070 1.00 83.44 184 THR A O 1
ATOM 1492 N N . HIS A 1 185 ? -4.649 -7.629 10.911 1.00 79.31 185 HIS A N 1
ATOM 1493 C CA . HIS A 1 185 ? -3.255 -8.026 10.717 1.00 79.31 185 HIS A CA 1
ATOM 1494 C C . HIS A 1 185 ? -2.254 -7.012 11.298 1.00 79.31 185 HIS A C 1
ATOM 1496 O O . HIS A 1 185 ? -1.113 -7.379 11.546 1.00 79.31 185 HIS A O 1
ATOM 1502 N N . ILE A 1 186 ? -2.678 -5.762 11.526 1.00 85.56 186 ILE A N 1
ATOM 1503 C CA . ILE A 1 186 ? -1.857 -4.683 12.102 1.00 85.56 186 ILE A CA 1
ATOM 1504 C C . ILE A 1 186 ? -2.227 -4.437 13.563 1.00 85.56 186 ILE A C 1
ATOM 1506 O O . ILE A 1 186 ? -1.357 -4.229 14.405 1.00 85.56 186 ILE A O 1
ATOM 1510 N N . HIS A 1 187 ? -3.520 -4.443 13.885 1.00 88.75 187 HIS A N 1
ATOM 1511 C CA . HIS A 1 187 ? -4.003 -4.122 15.223 1.00 88.75 187 HIS A CA 1
ATOM 1512 C C . HIS A 1 187 ? -5.246 -4.953 15.561 1.00 88.75 187 HIS A C 1
ATOM 1514 O O . HIS A 1 187 ? -6.077 -5.153 14.676 1.00 88.75 187 HIS A O 1
ATOM 1520 N N . PRO A 1 188 ? -5.441 -5.408 16.817 1.00 86.62 188 PRO A N 1
ATOM 1521 C CA . PRO A 1 188 ? -6.673 -6.094 17.213 1.00 86.62 188 PRO A CA 1
ATOM 1522 C C . PRO A 1 188 ? -7.915 -5.248 16.915 1.00 86.62 188 PRO A C 1
ATOM 1524 O O . PRO A 1 188 ? -7.833 -4.017 16.812 1.00 86.62 188 PRO A O 1
ATOM 1527 N N . SER A 1 189 ? -9.080 -5.893 16.812 1.00 88.31 189 SER A N 1
ATOM 1528 C CA . SER A 1 189 ? -10.336 -5.167 16.596 1.00 88.31 189 SER A CA 1
ATOM 1529 C C . SER A 1 189 ? -10.560 -4.128 17.701 1.00 88.31 189 SER A C 1
ATOM 1531 O O . SER A 1 189 ? -10.074 -4.269 18.826 1.00 88.31 189 SER A O 1
ATOM 1533 N N . TYR A 1 190 ? -11.324 -3.070 17.412 1.00 90.12 190 TYR A N 1
ATOM 1534 C CA . TYR A 1 190 ? -11.540 -2.009 18.401 1.00 90.12 190 TYR A CA 1
ATOM 1535 C C . TYR A 1 190 ? -12.152 -2.533 19.710 1.00 90.12 190 TYR A C 1
ATOM 1537 O O . TYR A 1 190 ? -11.766 -2.098 20.792 1.00 90.12 190 TYR A O 1
ATOM 1545 N N . GLY A 1 191 ? -13.078 -3.494 19.620 1.00 86.88 191 GLY A N 1
ATOM 1546 C CA . GLY A 1 191 ? -13.698 -4.115 20.791 1.00 86.88 191 GLY A CA 1
ATOM 1547 C C . GLY A 1 191 ? -12.713 -4.939 21.625 1.00 86.88 191 GLY A C 1
ATOM 1548 O O . GLY A 1 191 ? -12.700 -4.822 22.851 1.00 86.88 191 GLY A O 1
ATOM 1549 N N . GLU A 1 192 ? -11.854 -5.731 20.977 1.00 87.75 192 GLU A N 1
ATOM 1550 C CA . GLU A 1 192 ? -10.795 -6.491 21.656 1.00 87.75 192 GLU A CA 1
ATOM 1551 C C . GLU A 1 192 ? -9.771 -5.565 22.306 1.00 87.75 192 GLU A C 1
ATOM 1553 O O . GLU A 1 192 ? -9.398 -5.763 23.464 1.00 87.75 192 GLU A O 1
ATOM 1558 N N . TRP A 1 193 ? -9.360 -4.515 21.596 1.00 91.56 193 TRP A N 1
ATOM 1559 C CA . TRP A 1 193 ? -8.482 -3.490 22.138 1.00 91.56 193 TRP A CA 1
ATOM 1560 C C . TRP A 1 193 ? -9.091 -2.831 23.378 1.00 91.56 193 TRP A C 1
ATOM 1562 O O . TRP A 1 193 ? -8.426 -2.759 24.410 1.00 91.56 193 TRP A O 1
ATOM 1572 N N . LEU A 1 194 ? -10.359 -2.417 23.319 1.00 90.06 194 LEU A N 1
ATOM 1573 C CA . LEU A 1 194 ? -11.055 -1.766 24.430 1.00 90.06 194 LEU A CA 1
ATOM 1574 C C . LEU A 1 194 ? -11.093 -2.676 25.665 1.00 90.06 194 LEU A C 1
ATOM 1576 O O . LEU A 1 194 ? -10.724 -2.257 26.763 1.00 90.06 194 LEU A O 1
ATOM 1580 N N . LYS A 1 195 ? -11.441 -3.952 25.465 1.00 86.75 195 LYS A N 1
ATOM 1581 C CA . LYS A 1 195 ? -11.459 -4.973 26.519 1.00 86.75 195 LYS A CA 1
ATOM 1582 C C . LYS A 1 195 ? -10.069 -5.230 27.107 1.00 86.75 195 LYS A C 1
ATOM 1584 O O . LYS A 1 195 ? -9.934 -5.370 28.318 1.00 86.75 195 LYS A O 1
ATOM 1589 N N . SER A 1 196 ? -9.042 -5.297 26.260 1.00 87.19 196 SER A N 1
ATOM 1590 C CA . SER A 1 196 ? -7.655 -5.535 26.683 1.00 87.19 196 SER A CA 1
ATOM 1591 C C . SER A 1 196 ? -6.993 -4.317 27.333 1.00 87.19 196 SER A C 1
ATOM 1593 O O . SER A 1 196 ? -6.077 -4.489 28.125 1.00 87.19 196 SER A O 1
ATOM 1595 N N . THR A 1 197 ? -7.452 -3.099 27.035 1.00 88.12 197 THR A N 1
ATOM 1596 C CA . THR A 1 197 ? -6.880 -1.852 27.571 1.00 88.12 197 THR A CA 1
ATOM 1597 C C . THR A 1 197 ? -7.512 -1.473 28.907 1.00 88.12 197 THR A C 1
ATOM 1599 O O . THR A 1 197 ? -6.814 -1.030 29.816 1.00 88.12 197 THR A O 1
ATOM 1602 N N . PHE A 1 198 ? -8.824 -1.682 29.049 1.00 88.19 198 PHE A N 1
ATOM 1603 C CA . PHE A 1 198 ? -9.612 -1.293 30.221 1.00 88.19 198 PHE A CA 1
ATOM 1604 C C . PHE A 1 198 ? -10.147 -2.516 30.977 1.00 88.19 198 PHE A C 1
ATOM 1606 O O . PHE A 1 198 ? -11.341 -2.620 31.247 1.00 88.19 198 PHE A O 1
ATOM 1613 N N . HIS A 1 199 ? -9.278 -3.475 31.293 1.00 83.19 199 HIS A N 1
ATOM 1614 C CA . HIS A 1 199 ? -9.622 -4.626 32.138 1.00 83.19 199 HIS A CA 1
ATOM 1615 C C . HIS A 1 199 ? -9.465 -4.304 33.637 1.00 83.19 199 HIS A C 1
ATOM 1617 O O . HIS A 1 199 ? -8.920 -3.265 34.008 1.00 83.19 199 HIS A O 1
ATOM 1623 N N . GLU A 1 200 ? -9.911 -5.210 34.511 1.00 73.44 200 GLU A N 1
ATOM 1624 C CA . GLU A 1 200 ? -9.907 -5.038 35.978 1.00 73.44 200 GLU A CA 1
ATOM 1625 C C . GLU A 1 200 ? -8.525 -4.701 36.559 1.00 73.44 200 GLU A C 1
ATOM 1627 O O . GLU A 1 200 ? -8.386 -3.785 37.364 1.00 73.44 200 GLU A O 1
ATOM 1632 N N . ASN A 1 201 ? -7.482 -5.376 36.072 1.00 74.81 201 ASN A N 1
ATOM 1633 C CA . ASN A 1 201 ? -6.094 -5.145 36.488 1.00 74.81 201 ASN A CA 1
ATOM 1634 C C . ASN A 1 201 ? -5.383 -4.056 35.666 1.00 74.81 201 ASN A C 1
ATOM 1636 O O . ASN A 1 201 ? -4.156 -3.952 35.714 1.00 74.81 201 ASN A O 1
ATOM 1640 N N . SER A 1 202 ? -6.111 -3.286 34.856 1.00 78.81 202 SER A N 1
ATOM 1641 C CA . SER A 1 202 ? -5.492 -2.262 34.021 1.00 78.81 202 SER A CA 1
ATOM 1642 C C . SER A 1 202 ? -5.045 -1.060 34.854 1.00 78.81 202 SER A C 1
ATOM 1644 O O . SER A 1 202 ? -5.579 -0.729 35.915 1.00 78.81 202 SER A O 1
ATOM 1646 N N . THR A 1 203 ? -4.044 -0.360 34.335 1.00 76.12 203 THR A N 1
ATOM 1647 C CA . THR A 1 203 ? -3.603 0.936 34.871 1.00 76.12 203 THR A CA 1
ATOM 1648 C C . THR A 1 203 ? -4.406 2.106 34.292 1.00 76.12 203 THR A C 1
ATOM 1650 O O . THR A 1 203 ? -4.160 3.253 34.654 1.00 76.12 203 THR A O 1
ATOM 1653 N N . CYS A 1 204 ? -5.371 1.831 33.407 1.00 82.25 204 CYS A N 1
ATOM 1654 C CA . CYS A 1 204 ? -6.161 2.830 32.694 1.00 82.25 204 CYS A CA 1
ATOM 1655 C C . CYS A 1 204 ? -7.597 2.848 33.232 1.00 82.25 204 CYS A C 1
ATOM 1657 O O . CYS A 1 204 ? -8.229 1.808 33.342 1.00 82.25 204 CYS A O 1
ATOM 1659 N N . ALA A 1 205 ? -8.132 4.030 33.554 1.00 82.19 205 ALA A N 1
ATOM 1660 C CA . ALA A 1 205 ? -9.521 4.205 34.014 1.00 82.19 205 ALA A CA 1
ATOM 1661 C C . ALA A 1 205 ? -9.945 3.341 35.233 1.00 82.19 205 ALA A C 1
ATOM 1663 O O . ALA A 1 205 ? -11.128 3.083 35.436 1.00 82.19 205 ALA A O 1
ATOM 1664 N N . ASN A 1 206 ? -8.997 2.910 36.073 1.00 83.62 206 ASN A N 1
ATOM 1665 C CA . ASN A 1 206 ? -9.246 1.979 37.184 1.00 83.62 206 ASN A CA 1
ATOM 1666 C C . ASN A 1 206 ? -9.785 2.625 38.475 1.00 83.62 206 ASN A C 1
ATOM 1668 O O . ASN A 1 206 ? -10.068 1.935 39.453 1.00 83.62 206 ASN A O 1
ATOM 1672 N N . ASN A 1 207 ? -9.919 3.950 38.510 1.00 85.25 207 ASN A N 1
ATOM 1673 C CA . ASN A 1 207 ? -10.424 4.688 39.661 1.00 85.25 207 ASN A CA 1
ATOM 1674 C C . ASN A 1 207 ? -11.480 5.700 39.218 1.00 85.25 207 ASN A C 1
ATOM 1676 O O . ASN A 1 207 ? -11.584 6.030 38.040 1.00 85.25 207 ASN A O 1
ATOM 1680 N N . LYS A 1 208 ? -12.262 6.217 40.173 1.00 87.31 208 LYS A N 1
ATOM 1681 C CA . LYS A 1 208 ? -13.385 7.114 39.869 1.00 87.31 208 LYS A CA 1
ATOM 1682 C C . LYS A 1 208 ? -12.963 8.320 39.025 1.00 87.31 208 LYS A C 1
ATOM 1684 O O . LYS A 1 208 ? -13.641 8.648 38.063 1.00 87.31 208 LYS A O 1
ATOM 1689 N N . LYS A 1 209 ? -11.833 8.959 39.345 1.00 88.25 209 LYS A N 1
ATOM 1690 C CA . LYS A 1 209 ? -11.375 10.161 38.632 1.00 88.25 209 LYS A CA 1
ATOM 1691 C C . LYS A 1 209 ? -11.054 9.852 37.167 1.00 88.25 209 LYS A C 1
ATOM 1693 O O . LYS A 1 209 ? -11.555 10.529 36.274 1.00 88.25 209 LYS A O 1
ATOM 1698 N N . THR A 1 210 ? -10.224 8.838 36.925 1.00 89.44 210 THR A N 1
ATOM 1699 C CA . THR A 1 210 ? -9.787 8.470 35.571 1.00 89.44 210 THR A CA 1
ATOM 1700 C C . THR A 1 210 ? -10.943 7.905 34.746 1.00 89.44 210 THR A C 1
ATOM 1702 O O . THR A 1 210 ? -11.069 8.238 33.570 1.00 89.44 210 THR A O 1
ATOM 1705 N N . PHE A 1 211 ? -11.835 7.130 35.369 1.00 89.75 211 PHE A N 1
ATOM 1706 C CA . PHE A 1 211 ? -13.028 6.595 34.719 1.00 89.75 211 PHE A CA 1
ATOM 1707 C C . PHE A 1 211 ? -14.034 7.685 34.337 1.00 89.75 211 PHE A C 1
ATOM 1709 O O . PHE A 1 211 ? -14.425 7.765 33.174 1.00 89.75 211 PHE A O 1
ATOM 1716 N N . SER A 1 212 ? -14.410 8.572 35.266 1.00 88.69 212 SER A N 1
ATOM 1717 C CA . SER A 1 212 ? -15.325 9.677 34.956 1.00 88.69 212 SER A CA 1
ATOM 1718 C C . SER A 1 212 ? -14.727 10.621 33.897 1.00 88.69 212 SER A C 1
ATOM 1720 O O . SER A 1 212 ? -15.464 11.127 33.053 1.00 88.69 212 SER A O 1
ATOM 1722 N N . SER A 1 213 ? -13.397 10.813 33.865 1.00 89.56 213 SER A N 1
ATOM 1723 C CA . SER A 1 213 ? -12.731 11.563 32.784 1.00 89.56 213 SER A CA 1
ATOM 1724 C C . SER A 1 213 ? -12.895 10.879 31.425 1.00 89.56 213 SER A C 1
ATOM 1726 O O . SER A 1 213 ? -13.202 11.554 30.447 1.00 89.56 213 SER A O 1
ATOM 1728 N N . LEU A 1 214 ? -12.721 9.554 31.351 1.00 91.50 214 LEU A N 1
ATOM 1729 C CA . LEU A 1 214 ? -12.929 8.799 30.115 1.00 91.50 214 LEU A CA 1
ATOM 1730 C C . LEU A 1 214 ? -14.392 8.876 29.662 1.00 91.50 214 LEU A C 1
ATOM 1732 O O . LEU A 1 214 ? -14.655 9.170 28.499 1.00 91.50 214 LEU A O 1
ATOM 1736 N N . MET A 1 215 ? -15.341 8.655 30.577 1.00 91.50 215 MET A N 1
ATOM 1737 C CA . MET A 1 215 ? -16.774 8.693 30.265 1.00 91.50 215 MET A CA 1
ATOM 1738 C C . MET A 1 215 ? -17.215 10.064 29.766 1.00 91.50 215 MET A C 1
ATOM 1740 O O . MET A 1 215 ? -17.997 10.135 28.821 1.00 91.50 215 MET A O 1
ATOM 1744 N N . LYS A 1 216 ? -16.683 11.148 30.341 1.00 91.50 216 LYS A N 1
ATOM 1745 C CA . LYS A 1 216 ? -16.938 12.506 29.853 1.00 91.50 216 LYS A CA 1
ATOM 1746 C C . LYS A 1 216 ? -16.498 12.665 28.396 1.00 91.50 216 LYS A C 1
ATOM 1748 O O . LYS A 1 216 ? -17.304 13.064 27.565 1.00 91.50 216 LYS A O 1
ATOM 1753 N N . VAL A 1 217 ? -15.261 12.273 28.073 1.00 91.75 217 VAL A N 1
ATOM 1754 C CA . VAL A 1 217 ? -14.729 12.356 26.700 1.00 91.75 217 VAL A CA 1
ATOM 1755 C C . VAL A 1 217 ? -15.559 11.523 25.724 1.00 91.75 217 VAL A C 1
ATOM 1757 O O . VAL A 1 217 ? -15.914 12.008 24.653 1.00 91.75 217 VAL A O 1
ATOM 1760 N N . LEU A 1 218 ? -15.895 10.281 26.086 1.00 92.06 218 LEU A N 1
ATOM 1761 C CA . LEU A 1 218 ? -16.703 9.411 25.231 1.00 92.06 218 LEU A CA 1
ATOM 1762 C C . LEU A 1 218 ? -18.121 9.960 25.034 1.00 92.06 218 LEU A C 1
ATOM 1764 O O . LEU A 1 218 ? -18.641 9.874 23.924 1.00 92.06 218 LEU A O 1
ATOM 1768 N N . SER A 1 219 ? -18.727 10.542 26.075 1.00 92.69 219 SER A N 1
ATOM 1769 C CA . SER A 1 219 ? -20.060 11.161 26.013 1.00 92.69 219 SER A CA 1
ATOM 1770 C C . SER A 1 219 ? -20.075 12.376 25.087 1.00 92.69 219 SER A C 1
ATOM 1772 O O . SER A 1 219 ? -20.949 12.473 24.227 1.00 92.69 219 SER A O 1
ATOM 1774 N N . ASP A 1 220 ? -19.068 13.247 25.197 1.00 91.88 220 ASP A N 1
ATOM 1775 C CA . ASP A 1 220 ? -18.910 14.426 24.337 1.00 91.88 220 ASP A CA 1
ATOM 1776 C C . ASP A 1 220 ? -18.676 14.039 22.862 1.00 91.88 220 ASP A C 1
ATOM 1778 O O . ASP A 1 220 ? -19.025 14.789 21.948 1.00 91.88 220 ASP A O 1
ATOM 1782 N N . LEU A 1 221 ? -18.113 12.849 22.612 1.00 90.38 221 LEU A N 1
ATOM 1783 C CA . LEU A 1 221 ? -17.800 12.357 21.271 1.00 90.38 221 LEU A CA 1
ATOM 1784 C C . LEU A 1 221 ? -18.990 11.687 20.558 1.00 90.38 221 LEU A C 1
ATOM 1786 O O . LEU A 1 221 ? -19.005 11.646 19.325 1.00 90.38 221 LEU A O 1
ATOM 1790 N N . VAL A 1 222 ? -20.015 11.222 21.290 1.00 90.81 222 VAL A N 1
ATOM 1791 C CA . VAL A 1 222 ? -21.195 10.509 20.742 1.00 90.81 222 VAL A CA 1
ATOM 1792 C C . VAL A 1 222 ? -21.804 11.164 19.489 1.00 90.81 222 VAL A C 1
ATOM 1794 O O . VAL A 1 222 ? -22.130 10.432 18.549 1.00 90.81 222 VAL A O 1
ATOM 1797 N N . PRO A 1 223 ? -21.963 12.501 19.388 1.00 88.00 223 PRO A N 1
ATOM 1798 C CA . PRO A 1 223 ? -22.549 13.124 18.199 1.00 88.00 223 PRO A CA 1
ATOM 1799 C C . PRO A 1 223 ? -21.775 12.853 16.900 1.00 88.00 223 PRO A C 1
ATOM 1801 O O . PRO A 1 223 ? -22.398 12.793 15.833 1.00 88.00 223 PRO A O 1
ATOM 1804 N N . PHE A 1 224 ? -20.456 12.669 17.002 1.00 86.69 224 PHE A N 1
ATOM 1805 C CA . PHE A 1 224 ? -19.506 12.541 15.893 1.00 86.69 224 PHE A CA 1
ATOM 1806 C C . PHE A 1 224 ? -19.084 11.088 15.619 1.00 86.69 224 PHE A C 1
ATOM 1808 O O . PHE A 1 224 ? -18.433 10.814 14.611 1.00 86.69 224 PHE A O 1
ATOM 1815 N N . GLU A 1 225 ? -19.452 10.160 16.503 1.00 85.81 225 GLU A N 1
ATOM 1816 C CA . GLU A 1 225 ? -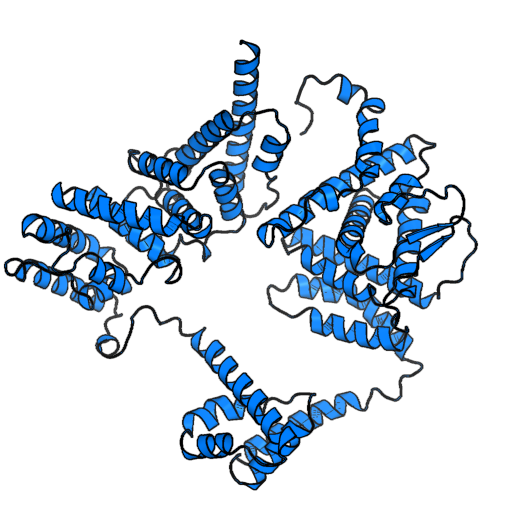19.063 8.754 16.434 1.00 85.81 225 GLU A CA 1
ATOM 1817 C C . GLU A 1 225 ? -19.728 7.976 15.289 1.00 85.81 225 GLU A C 1
ATOM 1819 O O . GLU A 1 225 ? -20.960 7.983 15.162 1.00 85.81 225 GLU A O 1
ATOM 1824 N N . PRO A 1 226 ? -18.953 7.198 14.512 1.00 84.50 226 PRO A N 1
ATOM 1825 C CA . PRO A 1 226 ? -19.504 6.156 13.658 1.00 84.50 226 PRO A CA 1
ATOM 1826 C C . PRO A 1 226 ? -20.205 5.043 14.459 1.00 84.50 226 PRO A C 1
ATOM 1828 O O . PRO A 1 226 ? -19.779 4.659 15.550 1.00 84.50 226 PRO A O 1
ATOM 1831 N N . ALA A 1 227 ? -21.249 4.449 13.869 1.00 85.81 227 ALA A N 1
ATOM 1832 C CA . ALA A 1 227 ? -22.084 3.439 14.529 1.00 85.81 227 ALA A CA 1
ATOM 1833 C C . ALA A 1 227 ? -21.300 2.214 15.046 1.00 85.81 227 ALA A C 1
ATOM 1835 O O . ALA A 1 227 ? -21.601 1.710 16.127 1.00 85.81 227 ALA A O 1
ATOM 1836 N N . CYS A 1 228 ? -20.281 1.751 14.315 1.00 83.31 228 CYS A N 1
ATOM 1837 C CA . CYS A 1 228 ? -19.482 0.582 14.699 1.00 83.31 228 CYS A CA 1
ATOM 1838 C C . CYS A 1 228 ? -18.727 0.773 16.027 1.00 83.31 228 CYS A C 1
ATOM 1840 O O . CYS A 1 228 ? -18.642 -0.161 16.823 1.00 83.31 228 CYS A O 1
ATOM 1842 N N . TYR A 1 229 ? -18.232 1.982 16.309 1.00 88.25 229 TYR A N 1
ATOM 1843 C CA . TYR A 1 229 ? -17.516 2.284 17.551 1.00 88.25 229 TYR A CA 1
ATOM 1844 C C . TYR A 1 229 ? -18.472 2.383 18.744 1.00 88.25 229 TYR A C 1
ATOM 1846 O O . TYR A 1 229 ? -18.200 1.800 19.793 1.00 88.25 229 TYR A O 1
ATOM 1854 N N . LEU A 1 230 ? -19.643 3.010 18.566 1.00 89.75 230 LEU A N 1
ATOM 1855 C CA . LEU A 1 230 ? -20.698 3.025 19.590 1.00 89.75 230 LEU A CA 1
ATOM 1856 C C . LEU A 1 230 ? -21.159 1.607 19.949 1.00 89.75 230 LEU A C 1
ATOM 1858 O O . LEU A 1 230 ? -21.306 1.281 21.125 1.00 89.75 230 LEU A O 1
ATOM 1862 N N . GLN A 1 231 ? -21.350 0.745 18.945 1.00 87.19 231 GLN A N 1
ATOM 1863 C CA . GLN A 1 231 ? -21.692 -0.662 19.165 1.00 87.19 231 GLN A CA 1
ATOM 1864 C C . GLN A 1 231 ? -20.596 -1.390 19.947 1.00 87.19 231 GLN A C 1
ATOM 1866 O O . GLN A 1 231 ? -20.905 -2.110 20.895 1.00 87.19 231 GLN A O 1
ATOM 1871 N N . ALA A 1 232 ? -19.325 -1.172 19.602 1.00 87.38 232 ALA A N 1
ATOM 1872 C CA . ALA A 1 232 ? -18.204 -1.788 20.300 1.00 87.38 232 ALA A CA 1
ATOM 1873 C C . ALA A 1 232 ? -18.120 -1.367 21.778 1.00 87.38 232 ALA A C 1
ATOM 1875 O O . ALA A 1 232 ? -17.879 -2.232 22.619 1.00 87.38 232 ALA A O 1
ATOM 1876 N N . HIS A 1 233 ? -18.386 -0.096 22.111 1.00 88.81 233 HIS A N 1
ATOM 1877 C CA . HIS A 1 233 ? -18.431 0.368 23.505 1.00 88.81 233 HIS A CA 1
ATOM 1878 C C . HIS A 1 233 ? -19.539 -0.313 24.327 1.00 88.81 233 HIS A C 1
ATOM 1880 O O . HIS A 1 233 ? -19.350 -0.582 25.512 1.00 88.81 233 HIS A O 1
ATOM 1886 N N . ILE A 1 234 ? -20.692 -0.599 23.710 1.00 86.69 234 ILE A N 1
ATOM 1887 C CA . ILE A 1 234 ? -21.824 -1.266 24.376 1.00 86.69 234 ILE A CA 1
ATOM 1888 C C . ILE A 1 234 ? -21.575 -2.776 24.512 1.00 86.69 234 ILE A C 1
ATOM 1890 O O . ILE A 1 234 ? -21.891 -3.357 25.548 1.00 86.69 234 ILE A O 1
ATOM 1894 N N . LEU A 1 235 ? -21.040 -3.415 23.467 1.00 83.81 235 LEU A N 1
ATOM 1895 C CA . LEU A 1 235 ? -20.805 -4.864 23.414 1.00 83.81 235 LEU A CA 1
ATOM 1896 C C . LEU A 1 235 ? -19.622 -5.308 24.278 1.00 83.81 235 LEU A C 1
ATOM 1898 O O . LEU A 1 235 ? -19.660 -6.390 24.857 1.00 83.81 235 LEU A O 1
ATOM 1902 N N . ASN A 1 236 ? -18.583 -4.478 24.360 1.00 82.44 236 ASN A N 1
ATOM 1903 C CA . ASN A 1 236 ? -17.362 -4.756 25.108 1.00 82.44 236 ASN A CA 1
ATOM 1904 C C . ASN A 1 236 ? -17.135 -3.658 26.156 1.00 82.44 236 ASN A C 1
ATOM 1906 O O . ASN A 1 236 ? -16.202 -2.870 26.013 1.00 82.44 236 ASN A O 1
ATOM 1910 N N . PRO A 1 237 ? -17.989 -3.559 27.191 1.00 78.06 237 PRO A N 1
ATOM 1911 C CA . PRO A 1 237 ? -17.893 -2.481 28.164 1.00 78.06 237 PRO A CA 1
ATOM 1912 C C . PRO A 1 237 ? -16.524 -2.492 28.866 1.00 78.06 237 PRO A C 1
ATOM 1914 O O . PRO A 1 237 ? -16.057 -3.570 29.257 1.00 78.06 237 PRO A O 1
ATOM 1917 N N . PRO A 1 238 ? -15.880 -1.322 29.052 1.00 78.62 238 PRO A N 1
ATOM 1918 C CA . PRO A 1 238 ? -14.670 -1.231 29.861 1.00 78.62 238 PRO A CA 1
ATOM 1919 C C . PRO A 1 238 ? -14.984 -1.623 31.309 1.00 78.62 238 PRO A C 1
ATOM 1921 O O . PRO A 1 238 ? -16.103 -1.427 31.789 1.00 78.62 238 PRO A O 1
ATOM 1924 N N . PHE A 1 239 ? -13.993 -2.145 32.030 1.00 81.00 239 PHE A N 1
ATOM 1925 C CA . PHE A 1 239 ? -14.107 -2.313 33.473 1.00 81.00 239 PHE A CA 1
ATOM 1926 C C . PHE A 1 239 ? -14.359 -0.950 34.122 1.00 81.00 239 PHE A C 1
ATOM 1928 O O . PHE A 1 239 ? -13.678 0.031 33.818 1.00 81.00 239 PHE A O 1
ATOM 1935 N N . PHE A 1 240 ? -15.338 -0.893 35.022 1.00 78.56 240 PHE A N 1
ATOM 1936 C CA . PHE A 1 240 ? -15.692 0.322 35.740 1.00 78.56 240 PHE A CA 1
ATOM 1937 C C . PHE A 1 240 ? -15.729 0.065 37.249 1.00 78.56 240 PHE A C 1
ATOM 1939 O O . PHE A 1 240 ? -16.276 -0.953 37.684 1.00 78.56 240 PHE A O 1
ATOM 1946 N N . PRO A 1 241 ? -15.194 0.982 38.079 1.00 79.06 241 PRO A N 1
ATOM 1947 C CA . PRO A 1 241 ? -15.302 0.865 39.528 1.00 79.06 241 PRO A CA 1
ATOM 1948 C C . PRO A 1 241 ? -16.776 0.833 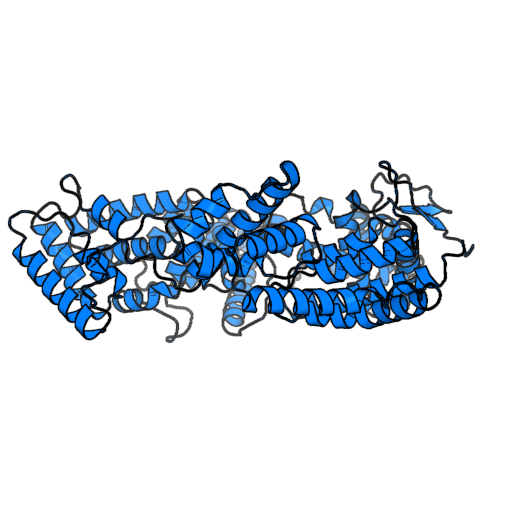39.971 1.00 79.06 241 PRO A C 1
ATOM 1950 O O . PRO A 1 241 ? -17.606 1.513 39.359 1.00 79.06 241 PRO A O 1
ATOM 1953 N N . PRO A 1 242 ? -17.126 0.139 41.071 1.00 74.25 242 PRO A N 1
ATOM 1954 C CA . PRO A 1 242 ? -18.520 -0.071 41.486 1.00 74.25 242 PRO A CA 1
ATOM 1955 C C . PRO A 1 242 ? -19.320 1.232 41.665 1.00 74.25 242 PRO A C 1
ATOM 1957 O O . PRO A 1 242 ? -20.520 1.268 41.399 1.00 74.25 242 PRO A O 1
ATOM 1960 N N . ASN A 1 243 ? -18.643 2.329 42.019 1.00 78.56 243 ASN A N 1
ATOM 1961 C CA . ASN A 1 243 ? -19.248 3.649 42.224 1.00 78.56 243 ASN A CA 1
ATOM 1962 C C . ASN A 1 243 ? -19.459 4.465 40.931 1.00 78.56 243 ASN A C 1
ATOM 1964 O O . ASN A 1 243 ? -19.944 5.589 41.015 1.00 78.56 243 ASN A O 1
ATOM 1968 N N . CYS A 1 244 ? -19.081 3.939 39.760 1.00 81.81 244 CYS A N 1
ATOM 1969 C CA . CYS A 1 244 ? -19.157 4.638 38.466 1.00 81.81 244 CYS A CA 1
ATOM 1970 C C . CYS A 1 244 ? -20.195 4.024 37.513 1.00 81.81 244 CYS A C 1
ATOM 1972 O O . CYS A 1 244 ? -20.243 4.352 36.329 1.00 81.81 244 CYS A O 1
ATOM 1974 N N . ARG A 1 245 ? -21.038 3.116 38.024 1.00 82.94 245 ARG A N 1
ATOM 1975 C CA . ARG A 1 245 ? -22.083 2.456 37.232 1.00 82.94 245 ARG A CA 1
ATOM 1976 C C . ARG A 1 245 ? -23.098 3.449 36.658 1.00 82.94 245 ARG A C 1
ATOM 1978 O O . ARG A 1 245 ? -23.604 3.219 35.565 1.00 82.94 245 ARG A O 1
ATOM 1985 N N . CYS A 1 246 ? -23.391 4.531 37.382 1.00 83.25 246 CYS A N 1
ATOM 1986 C CA . CYS A 1 246 ? -24.280 5.592 36.906 1.00 83.25 246 CYS A CA 1
ATOM 1987 C C . CYS A 1 246 ? -23.691 6.291 35.672 1.00 83.25 246 CYS A C 1
ATOM 1989 O O . CYS A 1 246 ? -24.339 6.268 34.632 1.00 83.25 246 CYS A O 1
ATOM 1991 N N . ASP A 1 247 ? -22.443 6.770 35.750 1.00 81.31 247 ASP A N 1
ATOM 1992 C CA . ASP A 1 247 ? -21.727 7.420 34.638 1.00 81.31 247 ASP A CA 1
ATOM 1993 C C . ASP A 1 247 ? -21.723 6.547 33.368 1.00 81.31 247 ASP A C 1
ATOM 1995 O O . ASP A 1 247 ? -21.988 7.021 32.263 1.00 81.31 247 ASP A O 1
ATOM 1999 N N . PHE A 1 248 ? -21.469 5.241 33.517 1.00 86.75 248 PHE A N 1
ATOM 2000 C CA . PHE A 1 248 ? -21.487 4.313 32.385 1.00 86.75 248 PHE A CA 1
ATOM 2001 C C . PHE A 1 248 ? -22.898 4.102 31.814 1.00 86.75 248 PHE A C 1
ATOM 2003 O O . PHE A 1 248 ? -23.080 4.066 30.598 1.00 86.75 248 PHE A O 1
ATOM 2010 N N . ASN A 1 249 ? -23.914 3.970 32.671 1.00 85.62 249 ASN A N 1
ATOM 2011 C CA . ASN A 1 249 ? -25.295 3.803 32.220 1.00 85.62 249 ASN A CA 1
ATOM 2012 C C . ASN A 1 249 ? -25.804 5.045 31.475 1.00 85.62 249 ASN A C 1
ATOM 2014 O O . ASN A 1 249 ? -26.480 4.896 30.458 1.00 85.62 249 ASN A O 1
ATOM 2018 N N . GLU A 1 250 ? -25.464 6.246 31.947 1.00 89.00 250 GLU A N 1
ATOM 2019 C CA . GLU A 1 250 ? -25.775 7.508 31.265 1.00 89.00 250 GLU A CA 1
ATOM 2020 C C . GLU A 1 250 ? -25.160 7.537 29.861 1.00 89.00 250 GLU A C 1
ATOM 2022 O O . GLU A 1 250 ? -25.862 7.790 28.878 1.00 89.00 250 GLU A O 1
ATOM 2027 N N . TYR A 1 251 ? -23.883 7.159 29.745 1.00 91.88 251 TYR A N 1
ATOM 2028 C CA . TYR A 1 251 ? -23.212 7.013 28.456 1.00 91.88 251 TYR A CA 1
ATOM 2029 C C . TYR A 1 251 ? -23.907 5.992 27.535 1.00 91.88 251 TYR A C 1
ATOM 2031 O O . TYR A 1 251 ? -24.157 6.274 26.361 1.00 91.88 251 TYR A O 1
ATOM 2039 N N . VAL A 1 252 ? -24.263 4.809 28.048 1.00 88.88 252 VAL A N 1
ATOM 2040 C CA . VAL A 1 252 ? -24.930 3.757 27.258 1.00 88.88 252 VAL A CA 1
ATOM 2041 C C . VAL A 1 252 ? -26.282 4.227 26.728 1.00 88.88 252 VAL A C 1
ATOM 2043 O O . VAL A 1 252 ? -26.629 3.904 25.591 1.00 88.88 252 VAL A O 1
ATOM 2046 N N . VAL A 1 253 ? -27.045 4.988 27.518 1.00 89.25 253 VAL A N 1
ATOM 2047 C CA . VAL A 1 253 ? -28.309 5.581 27.060 1.00 89.25 253 VAL A CA 1
ATOM 2048 C C . VAL A 1 253 ? -28.049 6.540 25.898 1.00 89.25 253 VAL A C 1
ATOM 2050 O O . VAL A 1 253 ? -28.679 6.387 24.855 1.00 89.25 253 VAL A O 1
ATOM 2053 N N . LEU A 1 254 ? -27.076 7.451 26.019 1.00 92.12 254 LEU A N 1
ATOM 2054 C CA . LEU A 1 254 ? -26.700 8.371 24.937 1.00 92.12 254 LEU A CA 1
ATOM 2055 C C . LEU A 1 254 ? -26.281 7.628 23.658 1.00 92.12 254 LEU A C 1
ATOM 2057 O O . LEU A 1 254 ? -26.770 7.935 22.568 1.00 92.12 254 LEU A O 1
ATOM 2061 N N . ALA A 1 255 ? -25.419 6.616 23.785 1.00 90.00 255 ALA A N 1
ATOM 2062 C CA . ALA A 1 255 ? -24.939 5.820 22.659 1.00 90.00 255 ALA A CA 1
ATOM 2063 C C . ALA A 1 255 ? -26.074 5.041 21.967 1.00 90.00 255 ALA A C 1
ATOM 2065 O O . ALA A 1 255 ? -26.139 5.008 20.737 1.00 90.00 255 ALA A O 1
ATOM 2066 N N . LYS A 1 256 ? -27.001 4.446 22.733 1.00 85.75 256 LYS A N 1
ATOM 2067 C CA . LYS A 1 256 ? -28.171 3.743 22.180 1.00 85.75 256 LYS A CA 1
ATOM 2068 C C . LYS A 1 256 ? -29.119 4.689 21.452 1.00 85.75 256 LYS A C 1
ATOM 2070 O O . LYS A 1 256 ? -29.528 4.362 20.340 1.00 85.75 256 LYS A O 1
ATOM 2075 N N . THR A 1 257 ? -29.420 5.853 22.027 1.00 90.06 257 THR A N 1
ATOM 2076 C CA . THR A 1 257 ? -30.251 6.878 21.376 1.00 90.06 257 THR A CA 1
ATOM 2077 C C . THR A 1 257 ? -29.639 7.294 20.040 1.00 90.06 257 THR A C 1
ATOM 2079 O O . THR A 1 257 ? -30.305 7.253 19.010 1.00 90.06 257 THR A O 1
ATOM 2082 N N . LYS A 1 258 ? -28.327 7.558 20.011 1.00 89.62 258 LYS A N 1
ATOM 2083 C CA . LYS A 1 258 ? -27.622 7.895 18.769 1.00 89.62 258 LYS A CA 1
ATOM 2084 C C . LYS A 1 258 ? -27.681 6.777 17.722 1.00 89.62 258 LYS A C 1
ATOM 2086 O O . LYS A 1 258 ? -27.844 7.055 16.536 1.00 89.62 258 LYS A O 1
ATOM 2091 N N . LEU A 1 259 ? -27.551 5.512 18.127 1.00 86.56 259 LEU A N 1
ATOM 2092 C CA . LEU A 1 259 ? -27.664 4.375 17.206 1.00 86.56 259 LEU A CA 1
ATOM 2093 C C . LEU A 1 259 ? -29.079 4.224 16.625 1.00 86.56 259 LEU A C 1
ATOM 2095 O O . LEU A 1 259 ? -29.217 3.844 15.458 1.00 86.56 259 LEU A O 1
ATOM 2099 N N . GLN A 1 260 ? -30.111 4.532 17.415 1.00 84.81 260 GLN A N 1
ATOM 2100 C CA . GLN A 1 260 ? -31.500 4.570 16.952 1.00 84.81 260 GLN A CA 1
ATOM 2101 C C . GLN A 1 260 ? -31.710 5.695 15.931 1.00 84.81 260 GLN A C 1
ATOM 2103 O O . GLN A 1 260 ? -32.262 5.437 14.860 1.00 84.81 260 GLN A O 1
ATOM 2108 N N . ASP A 1 261 ? -31.184 6.895 16.195 1.00 85.44 261 ASP A N 1
ATOM 2109 C CA . ASP A 1 261 ? -31.255 8.038 15.271 1.00 85.44 261 ASP A CA 1
ATOM 2110 C C . ASP A 1 261 ? -30.582 7.741 13.922 1.00 85.44 261 ASP A C 1
ATOM 2112 O O . ASP A 1 261 ? -31.080 8.127 12.863 1.00 85.44 261 ASP A O 1
ATOM 2116 N N . LEU A 1 262 ? -29.463 7.007 13.943 1.00 80.81 262 LEU A N 1
ATOM 2117 C CA . LEU A 1 262 ? -28.747 6.579 12.738 1.00 80.81 262 LEU A CA 1
ATOM 2118 C C . LEU A 1 262 ? -29.481 5.479 11.944 1.00 80.81 262 LEU A C 1
ATOM 2120 O O . LEU A 1 262 ? -29.051 5.157 10.839 1.00 80.81 262 LEU A O 1
ATOM 2124 N N . LYS A 1 263 ? -30.582 4.912 12.466 1.00 69.44 263 LYS A N 1
ATOM 2125 C CA . LYS A 1 263 ? -31.354 3.798 11.872 1.00 69.44 263 LYS A CA 1
ATOM 2126 C C . LYS A 1 263 ? -30.540 2.517 11.616 1.00 69.44 263 LYS A C 1
ATOM 2128 O O . LYS A 1 263 ? -30.916 1.705 10.776 1.00 69.44 263 LYS A O 1
ATOM 2133 N N . VAL A 1 264 ? -29.433 2.323 12.338 1.00 61.03 264 VAL A N 1
ATOM 2134 C CA . VAL A 1 264 ? -28.565 1.123 12.250 1.00 61.03 264 VAL A CA 1
ATOM 2135 C C . VAL A 1 264 ? -28.794 0.175 13.441 1.00 61.03 264 VAL A C 1
ATOM 2137 O O . VAL A 1 264 ? -28.182 -0.885 13.541 1.00 61.03 264 VAL A O 1
ATOM 2140 N N . PHE A 1 265 ? -29.676 0.543 14.373 1.00 48.69 265 PHE A N 1
ATOM 2141 C CA . PHE A 1 265 ? -29.987 -0.271 15.542 1.00 48.69 265 PHE A CA 1
ATOM 2142 C C . PHE A 1 265 ? -30.941 -1.419 15.174 1.00 48.69 265 PHE A C 1
ATOM 2144 O O . PHE A 1 265 ? -32.151 -1.222 15.088 1.00 48.69 265 PHE A O 1
ATOM 2151 N N . ASP A 1 266 ? -30.396 -2.618 14.961 1.00 47.59 266 ASP A N 1
ATOM 2152 C CA . ASP A 1 266 ? -31.171 -3.860 14.877 1.00 47.59 266 ASP A CA 1
ATOM 2153 C C . ASP A 1 266 ? -30.737 -4.800 16.014 1.00 47.59 266 ASP A C 1
ATOM 2155 O O . ASP A 1 266 ? -29.611 -5.311 16.032 1.00 47.59 266 ASP A O 1
ATOM 2159 N N . ASP A 1 267 ? -31.638 -5.039 16.974 1.00 47.56 267 ASP A N 1
ATOM 2160 C CA . ASP A 1 267 ? -31.432 -5.910 18.145 1.00 47.56 267 ASP A CA 1
ATOM 2161 C C . ASP A 1 267 ? -31.018 -7.349 17.764 1.00 47.56 267 ASP A C 1
ATOM 2163 O O . ASP A 1 267 ? -30.540 -8.118 18.602 1.00 47.56 267 ASP A O 1
ATOM 2167 N N . LYS A 1 268 ? -31.182 -7.739 16.492 1.00 40.75 268 LYS A N 1
ATOM 2168 C CA . LYS A 1 268 ? -30.806 -9.063 15.979 1.00 40.75 268 LYS A CA 1
ATOM 2169 C C . LYS A 1 268 ? -29.303 -9.229 15.727 1.00 40.75 268 LYS A C 1
ATOM 2171 O O . LYS A 1 268 ? -28.810 -10.345 15.880 1.00 40.75 268 LYS A O 1
ATOM 2176 N N . ILE A 1 269 ? -28.566 -8.156 15.418 1.00 46.38 269 ILE A N 1
ATOM 2177 C CA . ILE A 1 269 ? -27.100 -8.196 15.215 1.00 46.38 269 ILE A CA 1
ATOM 2178 C C . ILE A 1 269 ? -26.374 -8.422 16.554 1.00 46.38 269 ILE A C 1
ATOM 2180 O O . ILE A 1 269 ? -25.346 -9.089 16.616 1.00 46.38 269 ILE A O 1
ATOM 2184 N N . PHE A 1 270 ? -26.967 -7.965 17.661 1.00 41.16 270 PHE A N 1
ATOM 2185 C CA . PHE A 1 270 ? -26.417 -8.096 19.014 1.00 41.16 270 PHE A CA 1
ATOM 2186 C C . PHE A 1 270 ? -26.351 -9.537 19.550 1.00 41.16 270 PHE A C 1
ATOM 2188 O O . PHE A 1 270 ? -25.671 -9.779 20.546 1.00 41.16 270 PHE A O 1
ATOM 2195 N N . LYS A 1 271 ? -27.043 -10.504 18.929 1.00 42.78 271 LYS A N 1
ATOM 2196 C CA . LYS A 1 271 ? -27.092 -11.887 19.436 1.00 42.78 271 LYS A CA 1
ATOM 2197 C C . LYS A 1 271 ? -26.039 -12.814 18.837 1.00 42.78 271 LYS A C 1
ATOM 2199 O O . LYS A 1 271 ? -25.697 -13.801 19.487 1.00 42.78 271 LYS A O 1
ATOM 2204 N N . HIS A 1 272 ? -25.502 -12.521 17.653 1.00 35.91 272 HIS A N 1
ATOM 2205 C CA . HIS A 1 272 ? -24.572 -13.414 16.961 1.00 35.91 272 HIS A CA 1
ATOM 2206 C C . HIS A 1 272 ? -23.442 -12.638 16.270 1.00 35.91 272 HIS A C 1
ATOM 2208 O O . HIS A 1 272 ? -23.584 -12.264 15.117 1.00 35.91 272 HIS A O 1
ATOM 2214 N N . GLY A 1 273 ? -22.311 -12.488 16.969 1.00 32.66 273 GLY A N 1
ATOM 2215 C CA . GLY A 1 273 ? -20.972 -12.429 16.367 1.00 32.66 273 GLY A CA 1
ATOM 2216 C C . GLY A 1 273 ? -20.564 -11.151 15.619 1.00 32.66 273 GLY A C 1
ATOM 2217 O O . GLY A 1 273 ? -21.130 -10.806 14.594 1.00 32.66 273 GLY A O 1
ATOM 2218 N N . ASP A 1 274 ? -19.505 -10.533 16.142 1.00 35.00 274 ASP A N 1
ATOM 2219 C CA . ASP A 1 274 ? -18.570 -9.569 15.538 1.00 35.00 274 ASP A CA 1
ATOM 2220 C C . ASP A 1 274 ? -19.113 -8.517 14.527 1.00 35.00 274 ASP A C 1
ATOM 2222 O O . ASP A 1 274 ? -19.236 -8.785 13.327 1.00 35.00 274 ASP A O 1
ATOM 2226 N N . PRO A 1 275 ? -19.344 -7.263 14.974 1.00 41.12 275 PRO A N 1
ATOM 2227 C CA . PRO A 1 275 ? -19.788 -6.147 14.129 1.00 41.12 275 PRO A CA 1
ATOM 2228 C C . PRO A 1 275 ? -18.817 -5.740 13.008 1.00 41.12 275 PRO A C 1
ATOM 2230 O O . PRO A 1 275 ? -19.200 -4.963 12.133 1.00 41.12 275 PRO A O 1
ATOM 2233 N N . PHE A 1 276 ? -17.570 -6.228 13.014 1.00 38.84 276 PHE A N 1
ATOM 2234 C CA . PHE A 1 276 ? -16.571 -5.901 11.989 1.00 38.84 276 PHE A CA 1
ATOM 2235 C C . PHE A 1 276 ? -16.608 -6.828 10.761 1.00 38.84 276 PHE A C 1
ATOM 2237 O O . PHE A 1 276 ? -15.919 -6.564 9.776 1.00 38.84 276 PHE A O 1
ATOM 2244 N N . ALA A 1 277 ? -17.443 -7.873 10.763 1.00 38.22 277 ALA A N 1
ATOM 2245 C CA . ALA A 1 277 ? -17.463 -8.900 9.718 1.00 38.22 277 ALA A CA 1
ATOM 2246 C C . ALA A 1 277 ? -18.399 -8.625 8.520 1.00 38.22 277 ALA A C 1
ATOM 2248 O O . ALA A 1 277 ? -18.630 -9.525 7.713 1.00 38.22 277 ALA A O 1
ATOM 2249 N N . ILE A 1 278 ? -18.946 -7.414 8.352 1.00 34.03 278 ILE A N 1
ATOM 2250 C CA . ILE A 1 278 ? -19.910 -7.143 7.270 1.00 34.03 278 ILE A CA 1
ATOM 2251 C C . ILE A 1 278 ? -19.319 -6.222 6.193 1.00 34.03 278 ILE A C 1
ATOM 2253 O O . ILE A 1 278 ? -19.535 -5.012 6.175 1.00 34.03 278 ILE A O 1
ATOM 2257 N N . LYS A 1 279 ? -18.645 -6.848 5.220 1.00 35.94 279 LYS A N 1
ATOM 2258 C CA . LYS A 1 279 ? -18.685 -6.455 3.802 1.00 35.94 279 LYS A CA 1
ATOM 2259 C C . LYS A 1 279 ? -19.356 -7.598 3.031 1.00 35.94 279 LYS A C 1
ATOM 2261 O O . LYS A 1 279 ? -18.781 -8.665 2.857 1.00 35.94 279 LYS A O 1
ATOM 2266 N N . ASN A 1 280 ? -20.604 -7.393 2.613 1.00 38.75 280 ASN A N 1
ATOM 2267 C CA . ASN A 1 280 ? -21.493 -8.424 2.049 1.00 38.75 280 ASN A CA 1
ATOM 2268 C C . ASN A 1 280 ? -21.256 -8.760 0.555 1.00 38.75 280 ASN A C 1
ATOM 2270 O O . ASN A 1 280 ? -22.146 -9.311 -0.096 1.00 38.75 280 ASN A O 1
ATOM 2274 N N . GLU A 1 281 ? -20.065 -8.492 0.017 1.00 37.75 281 GLU A N 1
ATOM 2275 C CA . GLU A 1 281 ? -19.679 -8.892 -1.350 1.00 37.75 281 GLU A CA 1
ATOM 2276 C C . GLU A 1 281 ? -18.534 -9.922 -1.330 1.00 37.75 281 GLU A C 1
ATOM 2278 O O . GLU A 1 281 ? -18.684 -10.993 -1.918 1.00 37.75 281 GLU A O 1
ATOM 2283 N N . ASP A 1 282 ? -17.507 -9.720 -0.496 1.00 40.06 282 ASP A N 1
ATOM 2284 C CA . ASP A 1 282 ? -16.348 -10.628 -0.360 1.00 40.06 282 ASP A CA 1
ATOM 2285 C C . ASP A 1 282 ? -16.705 -12.033 0.171 1.00 40.06 282 ASP A C 1
ATOM 2287 O O . ASP A 1 282 ? -16.025 -13.023 -0.110 1.00 40.06 282 ASP A O 1
ATOM 2291 N N . VAL A 1 283 ? -17.794 -12.157 0.942 1.00 48.06 283 VAL A N 1
ATOM 2292 C CA . VAL A 1 283 ? -18.249 -13.451 1.478 1.00 48.06 283 VAL A CA 1
ATOM 2293 C C . VAL A 1 283 ? -18.841 -14.330 0.375 1.00 48.06 283 VAL A C 1
ATOM 2295 O O . VAL A 1 283 ? -18.693 -15.547 0.431 1.00 48.06 283 VAL A O 1
ATOM 2298 N N . LYS A 1 284 ? -19.478 -13.754 -0.654 1.00 47.19 284 LYS A N 1
ATOM 2299 C CA . LYS A 1 284 ? -20.020 -14.547 -1.772 1.00 47.19 284 LYS A CA 1
ATOM 2300 C C . LYS A 1 284 ? -18.908 -15.113 -2.651 1.00 47.19 284 LYS A C 1
ATOM 2302 O O . LYS A 1 284 ? -19.039 -16.245 -3.107 1.00 47.19 284 LYS A O 1
ATOM 2307 N N . GLU A 1 285 ? -17.833 -14.355 -2.841 1.00 48.41 285 GLU A N 1
ATOM 2308 C CA . GLU A 1 285 ? -16.703 -14.730 -3.694 1.00 48.41 285 GLU A CA 1
ATOM 2309 C C . GLU A 1 285 ? -15.846 -15.823 -3.037 1.00 48.41 285 GLU A C 1
ATOM 2311 O O . GLU A 1 285 ? -15.689 -16.901 -3.610 1.00 48.41 285 GLU A O 1
ATOM 2316 N N . LYS A 1 286 ? -15.469 -15.649 -1.760 1.00 54.97 286 LYS A N 1
ATOM 2317 C CA . LYS A 1 286 ? -14.778 -16.696 -0.977 1.00 54.97 286 LYS A CA 1
ATOM 2318 C C . LYS A 1 286 ? -15.615 -17.967 -0.788 1.00 54.97 286 LYS A C 1
ATOM 2320 O O . LYS A 1 286 ? -15.081 -19.072 -0.718 1.00 54.97 286 LYS A O 1
ATOM 2325 N N . MET A 1 287 ? -16.943 -17.839 -0.704 1.00 54.56 287 MET A N 1
ATOM 2326 C CA . MET A 1 287 ? -17.843 -18.997 -0.608 1.00 54.56 287 MET A CA 1
ATOM 2327 C C . MET A 1 287 ? -18.032 -19.737 -1.940 1.00 54.56 287 MET A C 1
ATOM 2329 O O . MET A 1 287 ? -18.420 -20.909 -1.913 1.00 54.56 287 MET A O 1
ATOM 2333 N N . LEU A 1 288 ? -17.793 -19.082 -3.083 1.00 58.06 288 LEU A N 1
ATOM 2334 C CA . LEU A 1 288 ? -17.822 -19.709 -4.405 1.00 58.06 288 LEU A CA 1
ATOM 2335 C C . LEU A 1 288 ? -16.498 -20.427 -4.700 1.00 58.06 288 LEU A C 1
ATOM 2337 O O . LEU A 1 288 ? -16.539 -21.556 -5.184 1.00 58.06 288 LEU A O 1
ATOM 2341 N N . GLU A 1 289 ? -15.366 -19.835 -4.302 1.00 64.94 289 GLU A N 1
ATOM 2342 C CA . GLU A 1 289 ? -14.031 -20.462 -4.322 1.00 64.94 289 GLU A CA 1
ATOM 2343 C C . GLU A 1 289 ? -14.014 -21.805 -3.573 1.00 64.94 289 GLU A C 1
ATOM 2345 O O . GLU A 1 289 ? -13.558 -22.828 -4.086 1.00 64.94 289 GLU A O 1
ATOM 2350 N N . GLN A 1 290 ? -14.630 -21.846 -2.388 1.00 73.69 290 GLN A N 1
ATOM 2351 C CA . GLN A 1 290 ? -14.743 -23.081 -1.612 1.00 73.69 290 GLN A CA 1
ATOM 2352 C C . GLN A 1 290 ? -15.552 -24.172 -2.342 1.00 73.69 290 GLN A C 1
ATOM 2354 O O . GLN A 1 290 ? -15.231 -25.359 -2.256 1.00 73.69 290 GLN A O 1
ATOM 2359 N N . ALA A 1 291 ? -16.601 -23.786 -3.076 1.00 78.12 291 ALA A N 1
ATOM 2360 C CA . ALA A 1 291 ? -17.418 -24.725 -3.838 1.00 78.12 291 ALA A CA 1
ATOM 2361 C C . ALA A 1 291 ? -16.688 -25.239 -5.091 1.00 78.12 291 ALA A C 1
ATOM 2363 O O . ALA A 1 291 ? -16.868 -26.401 -5.460 1.00 78.12 291 ALA A O 1
ATOM 2364 N N . THR A 1 292 ? -15.853 -24.413 -5.731 1.00 77.25 292 THR A N 1
ATOM 2365 C CA . THR A 1 292 ? -15.015 -24.836 -6.862 1.00 77.25 292 THR A CA 1
ATOM 2366 C C . THR A 1 292 ? -13.924 -25.813 -6.432 1.00 77.25 292 THR A C 1
ATOM 2368 O O . THR A 1 292 ? -13.743 -26.834 -7.098 1.00 77.25 292 THR A O 1
ATOM 2371 N N . ASP A 1 293 ? -13.284 -25.589 -5.283 1.00 79.88 293 ASP A N 1
ATOM 2372 C CA . ASP A 1 293 ? -12.272 -26.503 -4.736 1.00 79.88 293 ASP A CA 1
ATOM 2373 C C . ASP A 1 293 ? -12.869 -27.859 -4.342 1.00 79.88 293 ASP A C 1
ATOM 2375 O O . ASP A 1 293 ? -12.311 -28.917 -4.660 1.00 79.88 293 ASP A O 1
ATOM 2379 N N . ASP A 1 294 ? -14.053 -27.846 -3.719 1.00 82.06 294 ASP A N 1
ATOM 2380 C CA . ASP A 1 294 ? -14.813 -29.062 -3.432 1.00 82.06 294 ASP A CA 1
ATOM 2381 C C . ASP A 1 294 ? -15.127 -29.830 -4.732 1.00 82.06 294 ASP A C 1
ATOM 2383 O O . ASP A 1 294 ? -14.971 -31.051 -4.775 1.00 82.06 294 ASP A O 1
ATOM 2387 N N . VAL A 1 295 ? -15.523 -29.152 -5.817 1.00 83.75 295 VAL A N 1
ATOM 2388 C CA . VAL A 1 295 ? -15.787 -29.799 -7.117 1.00 83.75 295 VAL A CA 1
ATOM 2389 C C . VAL A 1 295 ? -14.519 -30.426 -7.700 1.00 83.75 295 VAL A C 1
ATOM 2391 O O . VAL A 1 295 ? -14.564 -31.584 -8.119 1.00 83.75 295 VAL A O 1
ATOM 2394 N N . VAL A 1 296 ? -13.384 -29.721 -7.687 1.00 83.56 296 VAL A N 1
ATOM 2395 C CA . VAL A 1 296 ? -12.099 -30.243 -8.190 1.00 83.56 296 VAL A CA 1
ATOM 2396 C C . VAL A 1 296 ? -11.664 -31.481 -7.403 1.00 83.56 296 VAL A C 1
ATOM 2398 O O . VAL A 1 296 ? -11.286 -32.494 -7.995 1.00 83.56 296 VAL A O 1
ATOM 2401 N N . SER A 1 297 ? -11.768 -31.438 -6.073 1.00 84.56 297 SER A N 1
ATOM 2402 C CA . SER A 1 297 ? -11.459 -32.579 -5.205 1.00 84.56 297 SER A CA 1
ATOM 2403 C C . SER A 1 297 ? -12.349 -33.792 -5.511 1.00 84.56 297 SER A C 1
ATOM 2405 O O . SER A 1 297 ? -11.857 -34.916 -5.633 1.00 84.56 297 SER A O 1
ATOM 2407 N N . MET A 1 298 ? -13.655 -33.575 -5.710 1.00 83.12 298 MET A N 1
ATOM 2408 C CA . MET A 1 298 ? -14.606 -34.658 -5.989 1.00 83.12 298 MET A CA 1
ATOM 2409 C C . MET A 1 298 ? -14.442 -35.257 -7.388 1.00 83.12 298 MET A C 1
ATOM 2411 O O . MET A 1 298 ? -14.604 -36.468 -7.545 1.00 83.12 298 MET A O 1
ATOM 2415 N N . VAL A 1 299 ? -14.096 -34.451 -8.396 1.00 84.44 299 VAL A N 1
ATOM 2416 C CA . VAL A 1 299 ? -13.801 -34.951 -9.748 1.00 84.44 299 VAL A CA 1
ATOM 2417 C C . VAL A 1 299 ? -12.541 -35.821 -9.732 1.00 84.44 299 VAL A C 1
ATOM 2419 O O . VAL A 1 299 ? -12.583 -36.928 -10.263 1.00 84.44 299 VAL A O 1
ATOM 2422 N N . LYS A 1 300 ? -11.476 -35.401 -9.033 1.00 83.19 300 LYS A N 1
ATOM 2423 C CA . LYS A 1 300 ? -10.255 -36.213 -8.852 1.00 83.19 300 LYS A CA 1
ATOM 2424 C C . LYS A 1 300 ? -10.533 -37.532 -8.120 1.00 83.19 300 LYS A C 1
ATOM 2426 O O . LYS A 1 300 ? -10.044 -38.585 -8.521 1.00 83.19 300 LYS A O 1
ATOM 2431 N N . ALA A 1 301 ? -11.358 -37.506 -7.071 1.00 82.50 301 ALA A N 1
ATOM 2432 C CA . ALA A 1 301 ? -11.746 -38.716 -6.340 1.00 82.50 301 ALA A CA 1
ATOM 2433 C C . ALA A 1 301 ? -12.599 -39.681 -7.188 1.00 82.50 301 ALA A C 1
ATOM 2435 O O . ALA A 1 301 ? -12.489 -40.901 -7.037 1.00 82.50 301 ALA A O 1
ATOM 2436 N N . PHE A 1 302 ? -13.440 -39.146 -8.078 1.00 85.12 302 PHE A N 1
ATOM 2437 C CA . PHE A 1 302 ? -14.215 -39.934 -9.036 1.00 85.12 302 PHE A CA 1
ATOM 2438 C C . PHE A 1 302 ? -13.326 -40.538 -10.129 1.00 85.12 302 PHE A C 1
ATOM 2440 O O . PHE A 1 302 ? -13.521 -41.692 -10.496 1.00 85.12 302 PHE A O 1
ATOM 2447 N N . GLU A 1 303 ? -12.334 -39.793 -10.615 1.00 85.12 303 GLU A N 1
ATOM 2448 C CA . GLU A 1 303 ? -11.368 -40.264 -11.611 1.00 85.12 303 GLU A CA 1
ATOM 2449 C C . GLU A 1 303 ? -10.515 -41.427 -11.085 1.00 85.12 303 GLU A C 1
ATOM 2451 O O . GLU A 1 303 ? -10.357 -42.427 -11.779 1.00 85.12 303 GLU A O 1
ATOM 2456 N N . ALA A 1 304 ? -10.051 -41.349 -9.833 1.00 79.75 304 ALA A N 1
ATOM 2457 C CA . ALA A 1 304 ? -9.233 -42.396 -9.221 1.00 79.75 304 ALA A CA 1
ATOM 2458 C C . ALA A 1 304 ? -9.993 -43.716 -8.972 1.00 79.75 304 ALA A C 1
ATOM 2460 O O . ALA A 1 304 ? -9.412 -44.792 -9.085 1.00 79.75 304 ALA A O 1
ATOM 2461 N N . ASN A 1 305 ? -11.285 -43.647 -8.624 1.00 76.81 305 ASN A N 1
ATOM 2462 C CA . ASN A 1 305 ? -12.037 -44.802 -8.109 1.00 76.81 305 ASN A CA 1
ATOM 2463 C C . ASN A 1 305 ? -13.231 -45.233 -8.978 1.00 76.81 305 ASN A C 1
ATOM 2465 O O . ASN A 1 305 ? -13.867 -46.245 -8.680 1.00 76.81 305 ASN A O 1
ATOM 2469 N N . GLY A 1 306 ? -13.604 -44.450 -9.996 1.00 73.31 306 GLY A N 1
ATOM 2470 C CA . GLY A 1 306 ? -14.743 -44.704 -10.890 1.00 73.31 306 GLY A CA 1
ATOM 2471 C C . GLY A 1 306 ? -16.123 -44.728 -10.215 1.00 73.31 306 GLY A C 1
ATOM 2472 O O . GLY A 1 306 ? -17.118 -45.063 -10.854 1.00 73.31 306 GLY A O 1
ATOM 2473 N N . LYS A 1 307 ? -16.204 -44.402 -8.919 1.00 80.88 307 LYS A N 1
ATOM 2474 C CA . LYS A 1 307 ? -17.425 -44.421 -8.101 1.00 80.88 307 LYS A CA 1
ATOM 2475 C C . LYS A 1 307 ? -17.726 -43.026 -7.571 1.00 80.88 307 LYS A C 1
ATOM 2477 O O . LYS A 1 307 ? -16.809 -42.268 -7.264 1.00 80.88 307 LYS A O 1
ATOM 2482 N N . VAL A 1 308 ? -19.013 -42.702 -7.420 1.00 83.62 308 VAL A N 1
ATOM 2483 C CA . VAL A 1 308 ? -19.447 -41.419 -6.843 1.00 83.62 308 VAL A CA 1
ATOM 2484 C C . VAL A 1 308 ? -18.876 -41.283 -5.425 1.00 83.62 308 VAL A C 1
ATOM 2486 O O . VAL A 1 308 ? -19.158 -42.147 -4.589 1.00 83.62 308 VAL A O 1
ATOM 2489 N N . PRO A 1 309 ? -18.097 -40.224 -5.123 1.00 84.44 309 PRO A N 1
ATOM 2490 C CA . PRO A 1 309 ? -17.525 -40.050 -3.795 1.00 84.44 309 PRO A CA 1
ATOM 2491 C C . PRO A 1 309 ? -18.619 -39.981 -2.724 1.00 84.44 309 PRO A C 1
ATOM 2493 O O . PRO A 1 309 ? -19.590 -39.233 -2.865 1.00 84.44 309 PRO A O 1
ATOM 2496 N N . GLY A 1 310 ? -18.445 -40.719 -1.622 1.00 81.94 310 GLY A N 1
ATOM 2497 C CA . GLY A 1 310 ? -19.426 -40.774 -0.528 1.00 81.94 310 GLY A CA 1
ATOM 2498 C C . GLY A 1 310 ? -19.775 -39.394 0.037 1.00 81.94 310 GLY A C 1
ATOM 2499 O O . GLY A 1 310 ? -20.931 -39.133 0.359 1.00 81.94 310 GLY A O 1
ATOM 2500 N N . ARG A 1 311 ? -18.813 -38.465 0.029 1.00 80.88 311 ARG A N 1
ATOM 2501 C CA . ARG A 1 311 ? -19.006 -37.068 0.439 1.00 80.88 311 ARG A CA 1
ATOM 2502 C C . ARG A 1 311 ? -20.009 -36.316 -0.446 1.00 80.88 311 ARG A C 1
ATOM 2504 O O . ARG A 1 311 ? -20.759 -35.494 0.065 1.00 80.88 311 ARG A O 1
ATOM 2511 N N . VAL A 1 312 ? -20.105 -36.620 -1.745 1.00 83.25 312 VAL A N 1
ATOM 2512 C CA . VAL A 1 312 ? -21.134 -36.033 -2.631 1.00 83.25 312 VAL A CA 1
ATOM 2513 C C . VAL A 1 312 ? -22.525 -36.545 -2.257 1.00 83.25 312 VAL A C 1
ATOM 2515 O O . VAL A 1 312 ? -23.483 -35.771 -2.214 1.00 83.25 312 VAL A O 1
ATOM 2518 N N . ILE A 1 313 ? -22.636 -37.834 -1.928 1.00 81.38 313 ILE A N 1
ATOM 2519 C CA . ILE A 1 313 ? -23.892 -38.434 -1.471 1.00 81.38 313 ILE A CA 1
ATOM 2520 C C . ILE A 1 313 ? -24.301 -37.851 -0.116 1.00 81.38 313 ILE A C 1
ATOM 2522 O O . ILE A 1 313 ? -25.447 -37.423 0.028 1.00 81.38 313 ILE A O 1
ATOM 2526 N N . GLU A 1 314 ? -23.365 -37.741 0.827 1.00 83.75 314 GLU A N 1
ATOM 2527 C CA . GLU A 1 314 ? -23.572 -37.103 2.128 1.00 83.75 314 GLU A CA 1
ATOM 2528 C C . GLU A 1 314 ? -24.060 -35.657 1.963 1.00 83.75 314 GLU A C 1
ATOM 2530 O O . GLU A 1 314 ? -25.089 -35.287 2.528 1.00 83.75 314 GLU A O 1
ATOM 2535 N N . MET A 1 315 ? -23.396 -34.853 1.123 1.00 83.25 315 MET A N 1
ATOM 2536 C CA . MET A 1 315 ? -23.807 -33.473 0.848 1.00 83.25 315 MET A CA 1
ATOM 2537 C C . MET A 1 315 ? -25.210 -33.401 0.237 1.00 83.25 315 MET A C 1
ATOM 2539 O O . MET A 1 315 ? -26.007 -32.550 0.632 1.00 83.25 315 MET A O 1
ATOM 2543 N N . SER A 1 316 ? -25.545 -34.321 -0.672 1.00 81.44 316 SER A N 1
ATOM 2544 C CA . SER A 1 316 ? -26.864 -34.368 -1.314 1.00 81.44 316 SER A CA 1
ATOM 2545 C C . SER A 1 316 ? -28.011 -34.748 -0.364 1.00 81.44 316 SER A C 1
ATOM 2547 O O . SER A 1 316 ? -29.166 -34.447 -0.662 1.00 81.44 316 SER A O 1
ATOM 2549 N N . ILE A 1 317 ? -27.712 -35.416 0.760 1.00 76.62 317 ILE A N 1
ATOM 2550 C CA . ILE A 1 317 ? -28.705 -35.908 1.731 1.00 76.62 317 ILE A CA 1
ATOM 2551 C C . ILE A 1 317 ? -28.744 -35.009 2.972 1.00 76.62 317 ILE A C 1
ATOM 2553 O O . ILE A 1 317 ? -29.802 -34.493 3.321 1.00 76.62 317 ILE A O 1
ATOM 2557 N N . PHE A 1 318 ? -27.597 -34.786 3.614 1.00 75.69 318 PHE A N 1
ATOM 2558 C CA . PHE A 1 318 ? -27.492 -34.114 4.911 1.00 75.69 318 PHE A CA 1
ATOM 2559 C C . PHE A 1 318 ? -27.194 -32.614 4.801 1.00 75.69 318 PHE A C 1
ATOM 2561 O O . PHE A 1 318 ? -27.480 -31.865 5.731 1.00 75.69 318 PHE A O 1
ATOM 2568 N N . ARG A 1 319 ? -26.657 -32.140 3.664 1.00 81.69 319 ARG A N 1
ATOM 2569 C CA . ARG A 1 319 ? -26.304 -30.721 3.437 1.00 81.69 319 ARG A CA 1
ATOM 2570 C C . ARG A 1 319 ? -27.008 -30.136 2.211 1.00 81.69 319 ARG A C 1
ATOM 2572 O O . ARG A 1 319 ? -26.424 -29.378 1.436 1.00 81.69 319 ARG A O 1
ATOM 2579 N N . LYS A 1 320 ? -28.292 -30.467 2.049 1.00 73.81 320 LYS A N 1
ATOM 2580 C CA . LYS A 1 320 ? -29.115 -30.112 0.880 1.00 73.81 320 LYS A CA 1
ATOM 2581 C C . LYS A 1 320 ? -29.069 -28.620 0.480 1.00 73.81 320 LYS A C 1
ATOM 2583 O O . LYS A 1 320 ? -28.964 -28.362 -0.720 1.00 73.81 320 LYS A O 1
ATOM 2588 N N . PRO A 1 321 ? -29.077 -27.636 1.410 1.00 70.62 321 PRO A N 1
ATOM 2589 C CA . PRO A 1 321 ? -28.956 -26.221 1.043 1.00 70.62 321 PRO A CA 1
ATOM 2590 C C . PRO A 1 321 ? -27.617 -25.886 0.373 1.00 70.62 321 PRO A C 1
ATOM 2592 O O . PRO A 1 321 ? -27.602 -25.195 -0.642 1.00 70.62 321 PRO A O 1
ATOM 2595 N N . TYR A 1 322 ? -26.504 -26.417 0.888 1.00 81.38 322 TYR A N 1
ATOM 2596 C CA . TYR A 1 322 ? -25.165 -26.242 0.310 1.00 81.38 322 TYR A CA 1
ATOM 2597 C C . TYR A 1 322 ? -25.050 -26.928 -1.056 1.00 81.38 322 TYR A C 1
ATOM 2599 O O . TYR A 1 322 ? -24.564 -26.338 -2.021 1.00 81.38 322 TYR A O 1
ATOM 2607 N N . TYR A 1 323 ? -25.565 -28.157 -1.150 1.00 83.06 323 TYR A N 1
ATOM 2608 C CA . TYR A 1 323 ? -25.532 -28.945 -2.376 1.00 83.06 323 TYR A CA 1
ATOM 2609 C C . TYR A 1 323 ? -26.240 -28.238 -3.540 1.00 83.06 323 TYR A C 1
ATOM 2611 O O . TYR A 1 323 ? -25.664 -28.106 -4.615 1.00 83.06 323 TYR A O 1
ATOM 2619 N N . LEU A 1 324 ? -27.461 -27.735 -3.321 1.00 77.75 324 LEU A N 1
ATOM 2620 C CA . LEU A 1 324 ? -28.259 -27.105 -4.378 1.00 77.75 324 LEU A CA 1
ATOM 2621 C C . LEU A 1 324 ? -27.818 -25.677 -4.717 1.00 77.75 324 LEU A C 1
ATOM 2623 O O . LEU A 1 324 ? -27.879 -25.299 -5.882 1.00 77.75 324 LEU A O 1
ATOM 2627 N N . SER A 1 325 ? -27.403 -24.879 -3.726 1.00 72.31 325 SER A N 1
ATOM 2628 C CA . SER A 1 325 ? -27.098 -23.455 -3.945 1.00 72.31 325 SER A CA 1
ATOM 2629 C C . SER A 1 325 ? -25.640 -23.163 -4.298 1.00 72.31 325 SER A C 1
ATOM 2631 O O . SER A 1 325 ? -25.365 -22.079 -4.803 1.00 72.31 325 SER A O 1
ATOM 2633 N N . ARG A 1 326 ? -24.710 -24.094 -4.038 1.00 81.19 326 ARG A N 1
ATOM 2634 C CA . ARG A 1 326 ? -23.264 -23.847 -4.192 1.00 81.19 326 ARG A CA 1
ATOM 2635 C C . ARG A 1 326 ? -22.568 -24.919 -5.019 1.00 81.19 326 ARG A C 1
ATOM 2637 O O . ARG A 1 326 ? -22.057 -24.631 -6.096 1.00 81.19 326 ARG A O 1
ATOM 2644 N N . PHE A 1 327 ? -22.615 -26.166 -4.552 1.00 84.19 327 PHE A N 1
ATOM 2645 C CA . PHE A 1 327 ? -21.895 -27.273 -5.186 1.00 84.19 327 PHE A CA 1
ATOM 2646 C C . PHE A 1 327 ? -22.433 -27.597 -6.587 1.00 84.19 327 PHE A C 1
ATOM 2648 O O . PHE A 1 327 ? -21.664 -27.743 -7.533 1.00 84.19 327 PHE A O 1
ATOM 2655 N N . LEU A 1 328 ? -23.758 -27.692 -6.739 1.00 83.25 328 LEU A N 1
ATOM 2656 C CA . LEU A 1 328 ? -24.382 -28.037 -8.014 1.00 83.25 328 LEU A CA 1
ATOM 2657 C C . LEU A 1 328 ? -24.164 -26.952 -9.087 1.00 83.25 328 LEU A C 1
ATOM 2659 O O . LEU A 1 328 ? -23.746 -27.321 -10.183 1.00 83.25 328 LEU A O 1
ATOM 2663 N N . PRO A 1 329 ? -24.348 -25.643 -8.810 1.00 82.38 329 PRO A N 1
ATOM 2664 C CA . PRO A 1 329 ? -23.976 -24.588 -9.751 1.00 82.38 329 PRO A CA 1
ATOM 2665 C C . PRO A 1 329 ? -22.519 -24.668 -10.218 1.00 82.38 329 PRO A C 1
ATOM 2667 O O . PRO A 1 329 ? -22.289 -24.616 -11.420 1.00 82.38 329 PRO A O 1
ATOM 2670 N N . ALA A 1 330 ? -21.558 -24.873 -9.307 1.00 84.12 330 ALA A N 1
ATOM 2671 C CA . ALA A 1 330 ? -20.138 -24.995 -9.651 1.00 84.12 330 ALA A CA 1
ATOM 2672 C C . ALA A 1 330 ? -19.833 -26.253 -10.494 1.00 84.12 330 ALA A C 1
ATOM 2674 O O . ALA A 1 330 ? -19.053 -26.204 -11.447 1.00 84.12 330 ALA A O 1
ATOM 2675 N N . LEU A 1 331 ? -20.490 -27.381 -10.198 1.00 83.38 331 LEU A N 1
ATOM 2676 C CA . LEU A 1 331 ? -20.338 -28.630 -10.952 1.00 83.38 331 LEU A CA 1
ATOM 2677 C C . LEU A 1 331 ? -20.906 -28.532 -12.379 1.00 83.38 331 LEU A C 1
ATOM 2679 O O . LEU A 1 331 ? -20.354 -29.137 -13.299 1.00 83.38 331 LEU A O 1
ATOM 2683 N N . MET A 1 332 ? -21.995 -27.779 -12.563 1.00 79.81 332 MET A N 1
ATOM 2684 C CA . MET A 1 332 ? -22.687 -27.609 -13.848 1.00 79.81 332 MET A CA 1
ATOM 2685 C C . MET A 1 332 ? -22.033 -26.568 -14.772 1.00 79.81 332 MET A C 1
ATOM 2687 O O . MET A 1 332 ? -22.532 -26.354 -15.873 1.00 79.81 332 MET A O 1
ATOM 2691 N N . ILE A 1 333 ? -20.927 -25.926 -14.373 1.00 78.88 333 ILE A N 1
ATOM 2692 C CA . ILE A 1 333 ? -20.179 -25.026 -15.265 1.00 78.88 333 ILE A CA 1
ATOM 2693 C C . ILE A 1 333 ? -19.542 -25.868 -16.385 1.00 78.88 333 ILE A C 1
ATOM 2695 O O . ILE A 1 333 ? -18.747 -26.768 -16.078 1.00 78.88 333 ILE A O 1
ATOM 2699 N N . PRO A 1 334 ? -19.867 -25.624 -17.667 1.00 65.06 334 PRO A N 1
ATOM 2700 C CA . PRO A 1 334 ? -19.303 -26.375 -18.781 1.00 65.06 334 PRO A CA 1
ATOM 2701 C C . PRO A 1 334 ? -17.823 -26.007 -18.957 1.00 65.06 334 PRO A C 1
ATOM 2703 O O . PRO A 1 334 ? -17.480 -24.857 -19.203 1.00 65.06 334 PRO A O 1
ATOM 2706 N N . THR A 1 335 ? -16.936 -26.989 -18.797 1.00 63.59 335 THR A N 1
ATOM 2707 C CA . THR A 1 335 ? -15.480 -26.834 -18.951 1.00 63.59 335 THR A CA 1
ATOM 2708 C C . THR A 1 335 ? -14.989 -27.711 -20.099 1.00 63.59 335 THR A C 1
ATOM 2710 O O . THR A 1 335 ? -15.523 -28.803 -20.315 1.00 63.59 335 THR A O 1
ATOM 2713 N N . GLN A 1 336 ? -13.971 -27.251 -20.833 1.00 58.19 336 GLN A N 1
ATOM 2714 C CA . GLN A 1 336 ? -13.324 -28.039 -21.893 1.00 58.19 336 GLN A CA 1
ATOM 2715 C C . GLN A 1 336 ? -12.597 -29.273 -21.329 1.00 58.19 336 GLN A C 1
ATOM 2717 O O . GLN A 1 336 ? -12.465 -30.286 -22.011 1.00 58.19 336 GLN A O 1
ATOM 2722 N N . GLU A 1 337 ? -12.205 -29.230 -20.055 1.00 52.78 337 GLU A N 1
ATOM 2723 C CA . GLU A 1 337 ? -11.330 -30.226 -19.447 1.00 52.78 337 GLU A CA 1
ATOM 2724 C C . GLU A 1 337 ? -12.081 -31.305 -18.643 1.00 52.78 337 GLU A C 1
ATOM 2726 O O . GLU A 1 337 ? -12.921 -31.023 -17.781 1.00 52.78 337 GLU A O 1
ATOM 2731 N N . THR A 1 338 ? -11.682 -32.553 -18.920 1.00 57.81 338 THR A N 1
ATOM 2732 C CA . THR A 1 338 ? -11.971 -33.850 -18.270 1.00 57.81 338 THR A CA 1
ATOM 2733 C C . THR A 1 338 ? -13.279 -34.581 -18.633 1.00 57.81 338 THR A C 1
ATOM 2735 O O . THR A 1 338 ? -14.394 -34.209 -18.257 1.00 57.81 338 THR A O 1
ATOM 2738 N N . ASP A 1 339 ? -13.130 -35.745 -19.280 1.00 70.94 339 ASP A N 1
ATOM 2739 C CA . ASP A 1 339 ? -14.190 -36.757 -19.437 1.00 70.94 339 ASP A CA 1
ATOM 2740 C C . ASP A 1 339 ? -14.732 -37.252 -18.083 1.00 70.94 339 ASP A C 1
ATOM 2742 O O . ASP A 1 339 ? -15.894 -37.658 -17.982 1.00 70.94 339 ASP A O 1
ATOM 2746 N N . ALA A 1 340 ? -13.919 -37.180 -17.025 1.00 76.44 340 ALA A N 1
ATOM 2747 C CA . ALA A 1 340 ? -14.289 -37.562 -15.666 1.00 76.44 340 ALA A CA 1
ATOM 2748 C C . ALA A 1 340 ? -15.434 -36.703 -15.099 1.00 76.44 340 ALA A C 1
ATOM 2750 O O . ALA A 1 340 ? -16.391 -37.251 -14.548 1.00 76.44 340 ALA A O 1
ATOM 2751 N N . LYS A 1 341 ? -15.408 -35.375 -15.298 1.00 82.00 341 LYS A N 1
ATOM 2752 C CA . LYS A 1 341 ? -16.479 -34.470 -14.844 1.00 82.00 341 LYS A CA 1
ATOM 2753 C C . LYS A 1 341 ? -17.806 -34.767 -15.547 1.00 82.00 341 LYS A C 1
ATOM 2755 O O . LYS A 1 341 ? -18.839 -34.870 -14.889 1.00 82.00 341 LYS A O 1
ATOM 2760 N N . LYS A 1 342 ? -17.777 -34.999 -16.866 1.00 79.94 342 LYS A N 1
ATOM 2761 C CA . LYS A 1 342 ? -18.966 -35.383 -17.654 1.00 79.94 342 LYS A CA 1
ATOM 2762 C C . LYS A 1 342 ? -19.562 -36.704 -17.158 1.00 79.94 342 LYS A C 1
ATOM 2764 O O . LYS A 1 342 ? -20.768 -36.788 -16.930 1.00 79.94 342 LYS A O 1
ATOM 2769 N N . LYS A 1 343 ? -18.719 -37.716 -16.928 1.00 82.19 343 LYS A N 1
ATOM 2770 C CA . LYS A 1 343 ? -19.137 -39.022 -16.389 1.00 82.19 343 LYS A CA 1
ATOM 2771 C C . LYS A 1 343 ? -19.727 -38.905 -14.977 1.00 82.19 343 LYS A C 1
ATOM 2773 O O . LYS A 1 343 ? -20.749 -39.535 -14.698 1.00 82.19 343 LYS A O 1
ATOM 2778 N N . LEU A 1 344 ? -19.161 -38.060 -14.113 1.00 84.56 344 LEU A N 1
ATOM 2779 C CA . LEU A 1 344 ? -19.695 -37.800 -12.772 1.00 84.56 344 LEU A CA 1
ATOM 2780 C C . LEU A 1 344 ? -21.092 -37.159 -12.828 1.00 84.56 344 LEU A C 1
ATOM 2782 O O . LEU A 1 344 ? -21.999 -37.610 -12.131 1.00 84.56 344 LEU A O 1
ATOM 2786 N N . VAL A 1 345 ? -21.292 -36.154 -13.687 1.00 85.69 345 VAL A N 1
ATOM 2787 C CA . VAL A 1 345 ? -22.595 -35.489 -13.872 1.00 85.69 345 VAL A CA 1
ATOM 2788 C C . VAL A 1 345 ? -23.663 -36.470 -14.360 1.00 85.69 345 VAL A C 1
ATOM 2790 O O . VAL A 1 345 ? -24.763 -36.503 -13.809 1.00 85.69 345 VAL A O 1
ATOM 2793 N N . VAL A 1 346 ? -23.333 -37.322 -15.335 1.00 84.00 346 VAL A N 1
ATOM 2794 C CA . VAL A 1 346 ? -24.240 -38.375 -15.827 1.00 84.00 346 VAL A CA 1
ATOM 2795 C C . VAL A 1 346 ? -24.614 -39.346 -14.702 1.00 84.00 346 VAL A C 1
ATOM 2797 O O . VAL A 1 346 ? -25.792 -39.637 -14.503 1.00 84.00 346 VAL A O 1
ATOM 2800 N N . THR A 1 347 ? -23.633 -39.791 -13.914 1.00 84.06 347 THR A N 1
ATOM 2801 C CA . THR A 1 347 ? -23.850 -40.738 -12.806 1.00 84.06 347 THR A CA 1
ATOM 2802 C C . THR A 1 347 ? -24.711 -40.126 -11.687 1.00 84.06 347 THR A C 1
ATOM 2804 O O . THR A 1 347 ? -25.567 -40.788 -11.094 1.00 84.06 347 THR A O 1
ATOM 2807 N N . LEU A 1 348 ? -24.541 -38.830 -11.405 1.00 85.50 348 LEU A N 1
ATOM 2808 C CA . LEU A 1 348 ? -25.355 -38.096 -10.430 1.00 85.50 348 LEU A CA 1
ATOM 2809 C C . LEU A 1 348 ? -26.789 -37.842 -10.918 1.00 85.50 348 LEU A C 1
ATOM 2811 O O . LEU A 1 348 ? -27.726 -37.847 -10.118 1.00 85.50 348 LEU A O 1
ATOM 2815 N N . HIS A 1 349 ? -26.980 -37.657 -12.223 1.00 85.50 349 HIS A N 1
ATOM 2816 C CA . HIS A 1 349 ? -28.311 -37.574 -12.814 1.00 85.50 349 HIS A CA 1
ATOM 2817 C C . HIS A 1 349 ? -29.041 -38.926 -12.752 1.00 85.50 349 HIS A C 1
ATOM 2819 O O . HIS A 1 349 ? -30.172 -38.982 -12.274 1.00 85.50 349 HIS A O 1
ATOM 2825 N N . GLN A 1 350 ? -28.368 -40.023 -13.120 1.00 84.00 350 GLN A N 1
ATOM 2826 C CA . GLN A 1 350 ? -28.920 -41.386 -13.053 1.00 84.00 350 GLN A CA 1
ATOM 2827 C C . GLN A 1 350 ? -29.296 -41.819 -11.626 1.00 84.00 350 GLN A C 1
ATOM 2829 O O . GLN A 1 350 ? -30.245 -42.573 -11.437 1.00 84.00 350 GLN A O 1
ATOM 2834 N N . SER A 1 351 ? -28.595 -41.308 -10.609 1.00 79.88 351 SER A N 1
ATOM 2835 C CA . SER A 1 351 ? -28.910 -41.542 -9.189 1.00 79.88 351 SER A CA 1
ATOM 2836 C C . SER A 1 351 ? -29.956 -40.577 -8.605 1.00 79.88 351 SER A C 1
ATOM 2838 O O . SER A 1 351 ? -30.185 -40.568 -7.394 1.00 79.88 351 SER A O 1
ATOM 2840 N N . GLY A 1 352 ? -30.594 -39.748 -9.440 1.00 79.75 352 GLY A N 1
ATOM 2841 C CA . GLY A 1 352 ? -31.666 -38.835 -9.034 1.00 79.75 352 GLY A CA 1
ATOM 2842 C C . GLY A 1 352 ? -31.203 -37.642 -8.191 1.00 79.75 352 GLY A C 1
ATOM 2843 O O . GLY A 1 352 ? -32.025 -36.987 -7.551 1.00 79.75 352 GLY A O 1
ATOM 2844 N N . LYS A 1 353 ? -29.897 -37.347 -8.158 1.00 84.69 353 LYS A N 1
ATOM 2845 C CA . LYS A 1 353 ? -29.327 -36.237 -7.373 1.00 84.69 353 LYS A CA 1
ATOM 2846 C C . LYS A 1 353 ? -29.308 -34.909 -8.132 1.00 84.69 353 LYS A C 1
ATOM 2848 O O . LYS A 1 353 ? -29.186 -33.862 -7.505 1.00 84.69 353 LYS A O 1
ATOM 2853 N N . ILE A 1 354 ? -29.497 -34.937 -9.453 1.00 85.56 354 ILE A N 1
ATOM 2854 C CA . ILE A 1 354 ? -29.572 -33.745 -10.309 1.00 85.56 354 ILE A CA 1
ATOM 2855 C C . ILE A 1 354 ? -30.957 -33.659 -10.969 1.00 85.56 354 ILE A C 1
ATOM 2857 O O . ILE A 1 354 ? -31.334 -34.583 -11.697 1.00 85.56 354 ILE A O 1
ATOM 2861 N N . PRO A 1 355 ? -31.701 -32.552 -10.779 1.00 82.81 355 PRO A N 1
ATOM 2862 C CA . PRO A 1 355 ? -32.951 -32.302 -11.490 1.00 82.81 355 PRO A CA 1
ATOM 2863 C C . PRO A 1 355 ? -32.784 -32.326 -13.016 1.00 82.81 355 PRO A C 1
ATOM 2865 O O . PRO A 1 355 ? -31.862 -31.715 -13.557 1.00 82.81 355 PRO A O 1
ATOM 2868 N N . ASN A 1 356 ? -33.725 -32.962 -13.721 1.00 82.06 356 ASN A N 1
ATOM 2869 C CA . ASN A 1 356 ? -33.654 -33.162 -15.174 1.00 82.06 356 ASN A CA 1
ATOM 2870 C C . ASN A 1 356 ? -33.492 -31.849 -15.969 1.00 82.06 356 ASN A C 1
ATOM 2872 O O . ASN A 1 356 ? -32.722 -31.791 -16.920 1.00 82.06 356 ASN A O 1
ATOM 2876 N N . HIS A 1 357 ? -34.149 -30.764 -15.547 1.00 79.94 357 HIS A N 1
ATOM 2877 C CA . HIS A 1 357 ? -34.053 -29.467 -16.228 1.00 79.94 357 HIS A CA 1
ATOM 2878 C C . HIS A 1 357 ? -32.636 -28.857 -16.188 1.00 79.94 357 HIS A C 1
ATOM 2880 O O . HIS A 1 357 ? -32.219 -28.224 -17.155 1.00 79.94 357 HIS A O 1
ATOM 2886 N N . LEU A 1 358 ? -31.874 -29.070 -15.106 1.00 80.44 358 LEU A N 1
ATOM 2887 C CA . LEU A 1 358 ? -30.485 -28.600 -15.000 1.00 80.44 358 LEU A CA 1
ATOM 2888 C C . LEU A 1 358 ? -29.542 -29.452 -15.848 1.00 80.44 358 LEU A C 1
ATOM 2890 O O . LEU A 1 358 ? -28.632 -28.923 -16.480 1.00 80.44 358 LEU A O 1
ATOM 2894 N N . TYR A 1 359 ? -29.795 -30.759 -15.905 1.00 83.75 359 TYR A N 1
ATOM 2895 C CA . TYR A 1 359 ? -29.023 -31.686 -16.726 1.00 83.75 359 TYR A CA 1
ATOM 2896 C C . TYR A 1 359 ? -29.184 -31.405 -18.230 1.00 83.75 359 TYR A C 1
ATOM 2898 O O . TYR A 1 359 ? -28.192 -31.336 -18.952 1.00 83.75 359 TYR A O 1
ATOM 2906 N N . GLN A 1 360 ? -30.412 -31.149 -18.695 1.00 82.75 360 GLN A N 1
ATOM 2907 C CA . GLN A 1 360 ? -30.677 -30.780 -20.093 1.00 82.75 360 GLN A CA 1
ATOM 2908 C C . GLN A 1 360 ? -29.979 -29.468 -20.484 1.00 82.75 360 GLN A C 1
ATOM 2910 O O . GLN A 1 360 ? -29.350 -29.393 -21.539 1.00 82.75 360 GLN A O 1
ATOM 2915 N N . LYS A 1 361 ? -30.010 -28.461 -19.598 1.00 83.00 361 LYS A N 1
ATOM 2916 C CA . LYS A 1 361 ? -29.300 -27.186 -19.792 1.00 83.00 361 LYS A CA 1
ATOM 2917 C C . LYS A 1 361 ? -27.780 -27.372 -19.886 1.00 83.00 361 LYS A C 1
ATOM 2919 O O . LYS A 1 361 ? -27.127 -26.725 -20.696 1.00 83.00 361 LYS A O 1
ATOM 2924 N N . TYR A 1 362 ? -27.212 -28.262 -19.076 1.00 83.38 362 TYR A N 1
ATOM 2925 C CA . TYR A 1 362 ? -25.786 -28.583 -19.132 1.00 83.38 362 TYR A CA 1
ATOM 2926 C C . TYR A 1 362 ? -25.397 -29.259 -20.458 1.00 83.38 362 TYR A C 1
ATOM 2928 O O . TYR A 1 362 ? -24.382 -28.904 -21.059 1.00 83.38 362 TYR A O 1
ATOM 2936 N N . ILE A 1 363 ? -26.215 -30.200 -20.947 1.00 81.50 363 ILE A N 1
ATOM 2937 C CA . ILE A 1 363 ? -25.978 -30.878 -22.231 1.00 81.50 363 ILE A CA 1
ATOM 2938 C C . ILE A 1 363 ? -26.020 -29.891 -23.397 1.00 81.50 363 ILE A C 1
ATOM 2940 O O . ILE A 1 363 ? -25.126 -29.941 -24.243 1.00 81.50 363 ILE A O 1
ATOM 2944 N N . SER A 1 364 ? -27.010 -28.994 -23.448 1.00 78.69 364 SER A N 1
ATOM 2945 C CA . SER A 1 364 ? -27.120 -28.019 -24.541 1.00 78.69 364 SER A CA 1
ATOM 2946 C C . SER A 1 364 ? -25.894 -27.103 -24.602 1.00 78.69 364 SER A C 1
ATOM 2948 O O . SER A 1 364 ? -25.299 -26.943 -25.663 1.00 78.69 364 SER A O 1
ATOM 2950 N N . GLN A 1 365 ? -25.430 -26.611 -23.448 1.00 78.56 365 GLN A N 1
ATOM 2951 C CA . GLN A 1 365 ? -24.219 -25.787 -23.349 1.00 78.56 365 GLN A CA 1
ATOM 2952 C C . GLN A 1 365 ? -22.946 -26.556 -23.742 1.00 78.56 365 GLN A C 1
ATOM 2954 O O . GLN A 1 365 ? -22.036 -26.004 -24.356 1.00 78.56 365 GLN A O 1
ATOM 2959 N N . CYS A 1 366 ? -22.878 -27.854 -23.434 1.00 74.75 366 CYS A N 1
ATOM 2960 C CA . CYS A 1 366 ? -21.771 -28.712 -23.856 1.00 74.75 366 CYS A CA 1
ATOM 2961 C C . CYS A 1 366 ? -21.788 -29.011 -25.368 1.00 74.75 366 CYS A C 1
ATOM 2963 O O . CYS A 1 366 ? -20.722 -29.159 -25.967 1.00 74.75 366 CYS A O 1
ATOM 2965 N N . ALA A 1 367 ? -22.966 -29.120 -25.991 1.00 70.81 367 ALA A N 1
ATOM 2966 C CA . ALA A 1 367 ? -23.114 -29.318 -27.435 1.00 70.81 367 ALA A CA 1
ATOM 2967 C C . ALA A 1 367 ? -22.716 -28.060 -28.227 1.00 70.81 367 ALA A C 1
ATOM 2969 O O . ALA A 1 367 ? -22.007 -28.171 -29.226 1.00 70.81 367 ALA A O 1
ATOM 2970 N N . GLU A 1 368 ? -23.085 -26.874 -27.735 1.00 72.06 368 GLU A N 1
ATOM 2971 C CA . GLU A 1 368 ? -22.668 -25.581 -28.299 1.00 72.06 368 GLU A CA 1
ATOM 2972 C C . GLU A 1 368 ? -21.144 -25.387 -28.265 1.00 72.06 368 GLU A C 1
ATOM 2974 O O . GLU A 1 368 ? -20.575 -24.836 -29.206 1.00 72.06 368 GLU A O 1
ATOM 2979 N N . LEU A 1 369 ? -20.464 -25.878 -27.222 1.00 64.50 369 LEU A N 1
ATOM 2980 C CA . LEU A 1 369 ? -18.999 -25.852 -27.150 1.00 64.50 369 LEU A CA 1
ATOM 2981 C C . LEU A 1 369 ? -18.344 -26.827 -28.141 1.00 64.50 369 LEU A C 1
ATOM 2983 O O . LEU A 1 369 ? -17.370 -26.460 -28.785 1.00 64.50 369 LEU A O 1
ATOM 2987 N N . LYS A 1 370 ? -18.895 -28.036 -28.327 1.00 60.22 370 LYS A N 1
ATOM 2988 C CA . LYS A 1 370 ? -18.368 -29.019 -29.297 1.00 60.22 370 LYS A CA 1
ATOM 2989 C C . LYS A 1 370 ? -18.559 -28.599 -30.757 1.00 60.22 370 LYS A C 1
ATOM 2991 O O . LYS A 1 370 ? -17.731 -28.929 -31.600 1.00 60.22 370 LYS A O 1
ATOM 2996 N N . ALA A 1 371 ? -19.638 -27.879 -31.066 1.00 57.91 371 ALA A N 1
ATOM 2997 C CA . ALA A 1 371 ? -19.893 -27.373 -32.414 1.00 57.91 371 ALA A CA 1
ATOM 2998 C C . ALA A 1 371 ? -18.857 -26.323 -32.862 1.00 57.91 371 ALA A C 1
ATOM 3000 O O . ALA A 1 371 ? -18.649 -26.160 -34.060 1.00 57.91 371 ALA A O 1
ATOM 3001 N N . LYS A 1 372 ? -18.183 -25.658 -31.913 1.00 56.59 372 LYS A N 1
ATOM 3002 C CA . LYS A 1 372 ? -17.102 -24.699 -32.183 1.00 56.59 372 LYS A CA 1
ATOM 3003 C C . LYS A 1 372 ? -15.738 -25.360 -32.458 1.00 56.59 372 LYS A C 1
ATOM 3005 O O . LYS A 1 372 ? -14.888 -24.707 -33.047 1.00 56.59 372 LYS A O 1
ATOM 3010 N N . ASP A 1 373 ? -15.546 -26.635 -32.094 1.00 45.62 373 ASP A N 1
ATOM 3011 C CA . ASP A 1 373 ? -14.282 -27.374 -32.296 1.00 45.62 373 ASP A CA 1
ATOM 3012 C C . ASP A 1 373 ? -14.219 -28.133 -33.639 1.00 45.62 373 ASP A C 1
ATOM 3014 O O . ASP A 1 373 ? -13.151 -28.262 -34.237 1.00 45.62 373 ASP A O 1
ATOM 3018 N N . ASN A 1 374 ? -15.349 -28.621 -34.170 1.00 40.31 374 ASN A N 1
ATOM 3019 C CA . ASN A 1 374 ? -15.358 -29.433 -35.403 1.00 40.31 374 ASN A CA 1
ATOM 3020 C C . ASN A 1 374 ? -15.058 -28.644 -36.693 1.00 40.31 374 ASN A C 1
ATOM 3022 O O . ASN A 1 374 ? -14.848 -29.246 -37.746 1.00 40.31 374 ASN A O 1
ATOM 3026 N N . THR A 1 375 ? -14.997 -27.316 -36.628 1.00 41.03 375 THR A N 1
ATOM 3027 C CA . THR A 1 375 ? -14.551 -26.449 -37.727 1.00 41.03 375 THR A CA 1
ATOM 3028 C C . THR A 1 375 ? -13.023 -26.361 -37.853 1.00 41.03 375 THR A C 1
ATOM 3030 O O . THR A 1 375 ? -12.539 -25.841 -38.851 1.00 41.03 375 THR A O 1
ATOM 3033 N N . ALA A 1 376 ? -12.245 -26.904 -36.905 1.00 43.44 376 ALA A N 1
ATOM 3034 C CA . ALA A 1 376 ? -10.793 -26.695 -36.833 1.00 43.44 376 ALA A CA 1
ATOM 3035 C C . ALA A 1 376 ? -9.916 -27.690 -37.635 1.00 43.44 376 ALA A C 1
ATOM 3037 O O . ALA A 1 376 ? -8.713 -27.478 -37.750 1.00 43.44 376 ALA A O 1
ATOM 3038 N N . VAL A 1 377 ? -10.464 -28.773 -38.208 1.00 37.12 377 VAL A N 1
ATOM 3039 C CA . VAL A 1 377 ? -9.643 -29.878 -38.775 1.00 37.12 377 VAL A CA 1
ATOM 3040 C C . VAL A 1 377 ? -9.475 -29.823 -40.309 1.00 37.12 377 VAL A C 1
ATOM 3042 O O . VAL A 1 377 ? -8.686 -30.576 -40.873 1.00 37.12 377 VAL A O 1
ATOM 3045 N N . LEU A 1 378 ? -10.133 -28.895 -41.015 1.00 40.25 378 LEU A N 1
ATOM 3046 C CA . LEU A 1 378 ? -9.995 -28.734 -42.480 1.00 40.25 378 LEU A CA 1
ATOM 3047 C C . LEU A 1 378 ? -8.990 -27.639 -42.915 1.00 40.25 378 LEU A C 1
ATOM 3049 O O . LEU A 1 378 ? -8.728 -27.494 -44.106 1.00 40.25 378 LEU A O 1
ATOM 3053 N N . ALA A 1 379 ? -8.380 -26.907 -41.977 1.00 42.00 379 ALA A N 1
ATOM 3054 C CA . ALA A 1 379 ? -7.685 -25.637 -42.227 1.00 42.00 379 ALA A CA 1
ATOM 3055 C C . ALA A 1 379 ? -6.149 -25.724 -42.394 1.00 42.00 379 ALA A C 1
ATOM 3057 O O . ALA A 1 379 ? -5.437 -24.783 -42.064 1.00 42.00 379 ALA A O 1
ATOM 3058 N N . CYS A 1 380 ? -5.578 -26.811 -42.925 1.00 38.75 380 CYS A N 1
ATOM 3059 C CA . CYS A 1 380 ? -4.106 -26.915 -43.047 1.00 38.75 380 CYS A CA 1
ATOM 3060 C C . CYS A 1 380 ? -3.482 -26.070 -44.184 1.00 38.75 380 CYS A C 1
ATOM 3062 O O . CYS A 1 380 ? -2.274 -26.130 -44.397 1.00 38.75 380 CYS A O 1
ATOM 3064 N N . LYS A 1 381 ? -4.278 -25.278 -44.915 1.00 40.25 381 LYS A N 1
ATOM 3065 C CA . LYS A 1 381 ? -3.790 -24.249 -45.856 1.00 40.25 381 LYS A CA 1
ATOM 3066 C C . LYS A 1 381 ? -4.272 -22.832 -45.516 1.00 40.25 381 LYS A C 1
ATOM 3068 O O . LYS A 1 381 ? -3.566 -21.882 -45.835 1.00 40.25 381 LYS A O 1
ATOM 3073 N N . ASP A 1 382 ? -5.387 -22.705 -44.796 1.00 49.00 382 ASP A N 1
ATOM 3074 C CA . ASP A 1 382 ? -5.943 -21.423 -44.338 1.00 49.00 382 ASP A CA 1
ATOM 3075 C C . ASP A 1 382 ? -5.344 -20.943 -42.998 1.00 49.00 382 ASP A C 1
ATOM 3077 O O . ASP A 1 382 ? -5.404 -19.755 -42.682 1.00 49.00 382 ASP A O 1
ATOM 3081 N N . ALA A 1 383 ? -4.680 -21.827 -42.239 1.00 47.53 383 ALA A N 1
ATOM 3082 C CA . ALA A 1 383 ? -4.065 -21.500 -40.949 1.00 47.53 383 ALA A CA 1
ATOM 3083 C C . ALA A 1 383 ? -2.995 -20.395 -41.021 1.00 47.53 383 ALA A C 1
ATOM 3085 O O . ALA A 1 383 ? -2.892 -19.610 -40.084 1.00 47.53 383 ALA A O 1
ATOM 3086 N N . ASN A 1 384 ? -2.228 -20.285 -42.116 1.00 52.03 384 ASN A N 1
ATOM 3087 C CA . ASN A 1 384 ? -1.235 -19.211 -42.265 1.00 52.03 384 ASN A CA 1
ATOM 3088 C C . ASN A 1 384 ? -1.899 -17.839 -42.440 1.00 52.03 384 ASN A C 1
ATOM 3090 O O . ASN A 1 384 ? -1.412 -16.860 -41.886 1.00 52.03 384 ASN A O 1
ATOM 3094 N N . ALA A 1 385 ? -3.016 -17.763 -43.171 1.00 56.38 385 ALA A N 1
ATOM 3095 C CA . ALA A 1 385 ? -3.751 -16.514 -43.362 1.00 56.38 385 ALA A CA 1
ATOM 3096 C C . ALA A 1 385 ? -4.469 -16.088 -42.071 1.00 56.38 385 ALA A C 1
ATOM 3098 O O . ALA A 1 385 ? -4.413 -14.922 -41.695 1.00 56.38 385 ALA A O 1
ATOM 3099 N N . GLU A 1 386 ? -5.067 -17.031 -41.337 1.00 56.69 386 GLU A N 1
ATOM 3100 C CA . GLU A 1 386 ? -5.679 -16.745 -40.033 1.00 56.69 386 GLU A CA 1
ATOM 3101 C C . GLU A 1 386 ? -4.653 -16.369 -38.955 1.00 56.69 386 GLU A C 1
ATOM 3103 O O . GLU A 1 386 ? -4.925 -15.501 -38.130 1.00 56.69 386 GLU A O 1
ATOM 3108 N N . LEU A 1 387 ? -3.464 -16.980 -38.956 1.00 59.16 387 LEU A N 1
ATOM 3109 C CA . LEU A 1 387 ? -2.360 -16.587 -38.076 1.00 59.16 387 LEU A CA 1
ATOM 3110 C C . LEU A 1 387 ? -1.866 -15.175 -38.379 1.00 59.16 387 LEU A C 1
ATOM 3112 O O . LEU A 1 387 ? -1.649 -14.399 -37.452 1.00 59.16 387 LEU A O 1
ATOM 3116 N N . MET A 1 388 ? -1.728 -14.830 -39.657 1.00 61.88 388 MET A N 1
ATOM 3117 C CA . MET A 1 388 ? -1.353 -13.479 -40.064 1.00 61.88 388 MET A CA 1
ATOM 3118 C C . MET A 1 388 ? -2.420 -12.454 -39.669 1.00 61.88 388 MET A C 1
ATOM 3120 O O . MET A 1 388 ? -2.068 -11.447 -39.063 1.00 61.88 388 MET A O 1
ATOM 3124 N N . ASN A 1 389 ? -3.707 -12.758 -39.866 1.00 65.38 389 ASN A N 1
ATOM 3125 C CA . ASN A 1 389 ? -4.808 -11.913 -39.388 1.00 65.38 389 ASN A CA 1
ATOM 3126 C C . ASN A 1 389 ? -4.772 -11.742 -37.860 1.00 65.38 389 ASN A C 1
ATOM 3128 O O . ASN A 1 389 ? -4.938 -10.636 -37.353 1.00 65.38 389 ASN A O 1
ATOM 3132 N N . LEU A 1 390 ? -4.483 -12.810 -37.106 1.00 64.62 390 LEU A N 1
ATOM 3133 C CA . LEU A 1 390 ? -4.327 -12.711 -35.655 1.00 64.62 390 LEU A CA 1
ATOM 3134 C C . LEU A 1 390 ? -3.156 -11.817 -35.249 1.00 64.62 390 LEU A C 1
ATOM 3136 O O . LEU A 1 390 ? -3.312 -11.037 -34.319 1.00 64.62 390 LEU A O 1
ATOM 3140 N N . PHE A 1 391 ? -2.000 -11.913 -35.913 1.00 63.81 391 PHE A N 1
ATOM 3141 C CA . PHE A 1 391 ? -0.846 -11.054 -35.628 1.00 63.81 391 PHE A CA 1
ATOM 3142 C C . PHE A 1 391 ? -1.043 -9.608 -36.104 1.00 63.81 391 PHE A C 1
ATOM 3144 O O . PHE A 1 391 ? -0.433 -8.704 -35.534 1.00 63.81 391 PHE A O 1
ATOM 3151 N N . GLU A 1 392 ? -1.897 -9.370 -37.099 1.00 66.06 392 GLU A N 1
ATOM 3152 C CA . GLU A 1 392 ? -2.320 -8.030 -37.521 1.00 66.06 392 GLU A CA 1
ATOM 3153 C C . GLU A 1 392 ? -3.295 -7.386 -36.521 1.00 66.06 392 GLU A C 1
ATOM 3155 O O . GLU A 1 392 ? -3.171 -6.195 -36.229 1.00 66.06 392 GLU A O 1
ATOM 3160 N N . GLU A 1 393 ? -4.211 -8.166 -35.938 1.00 66.25 393 GLU A N 1
ATOM 3161 C CA . GLU A 1 393 ? -5.176 -7.708 -34.925 1.00 66.25 393 GLU A CA 1
ATOM 3162 C C . GLU A 1 393 ? -4.598 -7.679 -33.495 1.00 66.25 393 GLU A C 1
ATOM 3164 O O . GLU A 1 393 ? -5.087 -6.945 -32.627 1.00 66.25 393 GLU A O 1
ATOM 3169 N N . LEU A 1 394 ? -3.529 -8.444 -33.244 1.00 67.38 394 LEU A N 1
ATOM 3170 C CA . LEU A 1 394 ? -2.847 -8.572 -31.953 1.00 67.38 394 LEU A CA 1
ATOM 3171 C C . LEU A 1 394 ? -2.505 -7.225 -31.290 1.00 67.38 394 LEU A C 1
ATOM 3173 O O . LEU A 1 394 ? -2.822 -7.061 -30.109 1.00 67.38 394 LEU A O 1
ATOM 3177 N N . PRO A 1 395 ? -1.918 -6.235 -31.993 1.00 64.94 395 PRO A N 1
ATOM 3178 C CA . PRO A 1 395 ? -1.543 -4.971 -31.377 1.00 64.94 395 PRO A CA 1
ATOM 3179 C C . PRO A 1 395 ? -2.752 -4.196 -30.846 1.00 64.94 395 PRO A C 1
ATOM 3181 O O . PRO A 1 395 ? -2.672 -3.556 -29.803 1.00 64.94 395 PRO A O 1
ATOM 3184 N N . GLU A 1 396 ? -3.876 -4.224 -31.566 1.00 67.88 396 GLU A N 1
ATOM 3185 C CA . GLU A 1 396 ? -5.076 -3.477 -31.182 1.00 67.88 396 GLU A CA 1
ATOM 3186 C C . GLU A 1 396 ? -5.844 -4.173 -30.062 1.00 67.88 396 GLU A C 1
ATOM 3188 O O . GLU A 1 396 ? -6.347 -3.506 -29.156 1.00 67.88 396 GLU A O 1
ATOM 3193 N N . ASN A 1 397 ? -5.899 -5.504 -30.091 1.00 67.88 397 ASN A N 1
ATOM 3194 C CA . ASN A 1 397 ? -6.546 -6.297 -29.052 1.00 67.88 397 ASN A CA 1
ATOM 3195 C C . ASN A 1 397 ? -5.780 -6.206 -27.726 1.00 67.88 397 ASN A C 1
ATOM 3197 O O . ASN A 1 397 ? -6.391 -5.929 -26.696 1.00 67.88 397 ASN A O 1
ATOM 3201 N N . LEU A 1 398 ? -4.447 -6.298 -27.750 1.00 65.81 398 LEU A N 1
ATOM 3202 C CA . LEU A 1 398 ? -3.627 -6.142 -26.544 1.00 65.81 398 LEU A CA 1
ATOM 3203 C C . LEU A 1 398 ? -3.748 -4.740 -25.934 1.00 65.81 398 LEU A C 1
ATOM 3205 O O . LEU A 1 398 ? -3.859 -4.606 -24.719 1.00 65.81 398 LEU A O 1
ATOM 3209 N N . VAL A 1 399 ? -3.788 -3.682 -26.751 1.00 65.81 399 VAL A N 1
ATOM 3210 C CA . VAL A 1 399 ? -3.993 -2.310 -26.250 1.00 65.81 399 VAL A CA 1
ATOM 3211 C C . VAL A 1 399 ? -5.392 -2.133 -25.638 1.00 65.81 399 VAL A C 1
ATOM 3213 O O . VAL A 1 399 ? -5.532 -1.479 -24.601 1.00 65.81 399 VAL A O 1
ATOM 3216 N N . LYS A 1 400 ? -6.436 -2.742 -26.217 1.00 67.62 400 LYS A N 1
ATOM 3217 C CA . LYS A 1 400 ? -7.796 -2.749 -25.639 1.00 67.62 400 LYS A CA 1
ATOM 3218 C C . LYS A 1 400 ? -7.850 -3.495 -24.301 1.00 67.62 400 LYS A C 1
ATOM 3220 O O . LYS A 1 400 ? -8.481 -3.027 -23.359 1.00 67.62 400 LYS A O 1
ATOM 3225 N N . GLU A 1 401 ? -7.149 -4.614 -24.177 1.00 63.50 401 GLU A N 1
ATOM 3226 C CA . GLU A 1 401 ? -7.088 -5.367 -22.919 1.00 63.50 401 GLU A CA 1
ATOM 3227 C C . GLU A 1 401 ? -6.242 -4.678 -21.842 1.00 63.50 401 GLU A C 1
ATOM 3229 O O . GLU A 1 401 ? -6.559 -4.770 -20.658 1.00 63.50 401 GLU A O 1
ATOM 3234 N N . LEU A 1 402 ? -5.199 -3.941 -22.234 1.00 59.75 402 LEU A N 1
ATOM 3235 C CA . LEU A 1 402 ? -4.391 -3.129 -21.318 1.00 59.75 402 LEU A CA 1
ATOM 3236 C C . LEU A 1 402 ? -5.122 -1.857 -20.844 1.00 59.75 402 LEU A C 1
ATOM 3238 O O . LEU A 1 402 ? -4.817 -1.356 -19.764 1.00 59.75 402 LEU A O 1
ATOM 3242 N N . THR A 1 403 ? -6.086 -1.339 -21.617 1.00 57.56 403 THR A N 1
ATOM 3243 C CA . THR A 1 403 ? -6.890 -0.142 -21.274 1.00 57.56 403 THR A CA 1
ATOM 3244 C C . THR A 1 403 ? -8.105 -0.445 -20.396 1.00 57.56 403 THR A C 1
ATOM 3246 O O . THR A 1 403 ? -8.542 0.416 -19.628 1.00 57.56 403 THR A O 1
ATOM 3249 N N . LEU A 1 404 ? -8.658 -1.656 -20.468 1.00 55.22 404 LEU A N 1
ATOM 3250 C CA . LEU A 1 404 ? -9.753 -2.079 -19.600 1.00 55.22 404 LEU A CA 1
ATOM 3251 C C . LEU A 1 404 ? -9.198 -2.403 -18.203 1.00 55.22 404 LEU A C 1
ATOM 3253 O O . LEU A 1 404 ? -8.450 -3.358 -18.029 1.00 55.22 404 LEU A O 1
ATOM 3257 N N . LYS A 1 405 ? -9.609 -1.639 -17.179 1.00 46.12 405 LYS A N 1
ATOM 3258 C CA . LYS A 1 405 ? -9.277 -1.829 -15.742 1.00 46.12 405 LYS A CA 1
ATOM 3259 C C . LYS A 1 405 ? -9.758 -3.168 -15.135 1.00 46.12 405 LYS A C 1
ATOM 3261 O O . LYS A 1 405 ? -9.916 -3.282 -13.923 1.00 46.12 405 LYS A O 1
ATOM 3266 N N . SER A 1 406 ? -10.060 -4.170 -15.952 1.00 38.16 406 SER A N 1
ATOM 3267 C CA . SER A 1 406 ? -10.430 -5.510 -15.515 1.00 38.16 406 SER A CA 1
ATOM 3268 C C . SER A 1 406 ? -9.185 -6.372 -15.326 1.00 38.16 406 SER A C 1
ATOM 3270 O O . SER A 1 406 ? -8.305 -6.380 -16.184 1.00 38.16 406 SER A O 1
ATOM 3272 N N . ASN A 1 407 ? -9.166 -7.165 -14.252 1.00 42.62 407 ASN A N 1
ATOM 3273 C CA . ASN A 1 407 ? -8.279 -8.317 -14.043 1.00 42.62 407 ASN A CA 1
ATOM 3274 C C . ASN A 1 407 ? -8.536 -9.420 -15.096 1.00 42.62 407 ASN A C 1
ATOM 3276 O O . ASN A 1 407 ? -8.856 -10.556 -14.754 1.00 42.62 407 ASN A O 1
ATOM 3280 N N . PHE A 1 408 ? -8.475 -9.088 -16.385 1.00 40.06 408 PHE A N 1
ATOM 3281 C CA . PHE A 1 408 ? -8.591 -10.062 -17.457 1.00 40.06 408 PHE A CA 1
ATOM 3282 C C . PHE A 1 408 ? -7.228 -10.742 -17.633 1.00 40.06 408 PHE A C 1
ATOM 3284 O O . PHE A 1 408 ? -6.216 -10.046 -17.785 1.00 40.06 408 PHE A O 1
ATOM 3291 N N . PRO A 1 409 ? -7.154 -12.082 -17.570 1.00 51.41 409 PRO A N 1
ATOM 3292 C CA . PRO A 1 409 ? -5.891 -12.782 -17.709 1.00 51.41 409 PRO A CA 1
ATOM 3293 C C . PRO A 1 409 ? -5.436 -12.706 -19.170 1.00 51.41 409 PRO A C 1
ATOM 3295 O O . PRO A 1 409 ? -5.936 -13.442 -20.021 1.00 51.41 409 PRO A O 1
ATOM 3298 N N . LEU A 1 410 ? -4.429 -11.859 -19.428 1.00 55.69 410 LEU A N 1
ATOM 3299 C CA . LEU A 1 410 ? -3.662 -11.795 -20.687 1.00 55.69 410 LEU A CA 1
ATOM 3300 C C . LEU A 1 410 ? -3.220 -13.206 -21.144 1.00 55.69 410 LEU A C 1
ATOM 3302 O O . LEU A 1 410 ? -3.086 -13.490 -22.332 1.00 55.69 410 LEU A O 1
ATOM 3306 N N . GLY A 1 411 ? -3.077 -14.121 -20.178 1.00 59.56 411 GLY A N 1
ATOM 3307 C CA . GLY A 1 411 ? -2.759 -15.529 -20.367 1.00 59.56 411 GLY A CA 1
ATOM 3308 C C . GLY A 1 411 ? -3.667 -16.294 -21.331 1.00 59.56 411 GLY A C 1
ATOM 3309 O O . GLY A 1 411 ? -3.153 -17.167 -22.012 1.00 59.56 411 GLY A O 1
ATOM 3310 N N . ASN A 1 412 ? -4.962 -15.987 -21.470 1.00 59.81 412 ASN A N 1
ATOM 3311 C CA . ASN A 1 412 ? -5.827 -16.770 -22.373 1.00 59.81 412 ASN A CA 1
ATOM 3312 C C . ASN A 1 412 ? -5.535 -16.481 -23.855 1.00 59.81 412 ASN A C 1
ATOM 3314 O O . ASN A 1 412 ? -5.424 -17.409 -24.656 1.00 59.81 412 ASN A O 1
ATOM 3318 N N . HIS A 1 413 ? -5.362 -15.204 -24.211 1.00 62.91 413 HIS A N 1
ATOM 3319 C CA . HIS A 1 413 ? -4.971 -14.804 -25.564 1.00 62.91 413 HIS A CA 1
ATOM 3320 C C . HIS A 1 413 ? -3.525 -15.206 -25.866 1.00 62.91 413 HIS A C 1
ATOM 3322 O O . HIS A 1 413 ? -3.253 -15.747 -26.936 1.00 62.91 413 HIS A O 1
ATOM 3328 N N . LEU A 1 414 ? -2.613 -15.030 -24.904 1.00 65.88 414 LEU A N 1
ATOM 3329 C CA . LEU A 1 414 ? -1.222 -15.459 -25.048 1.00 65.88 414 LEU A CA 1
ATOM 3330 C C . LEU A 1 414 ? -1.092 -16.983 -25.198 1.00 65.88 414 LEU A C 1
ATOM 3332 O O . LEU A 1 414 ? -0.309 -17.432 -26.027 1.00 65.88 414 LEU A O 1
ATOM 3336 N N . GLN A 1 415 ? -1.895 -17.780 -24.485 1.00 67.44 415 GLN A N 1
ATOM 3337 C CA . GLN A 1 415 ? -1.9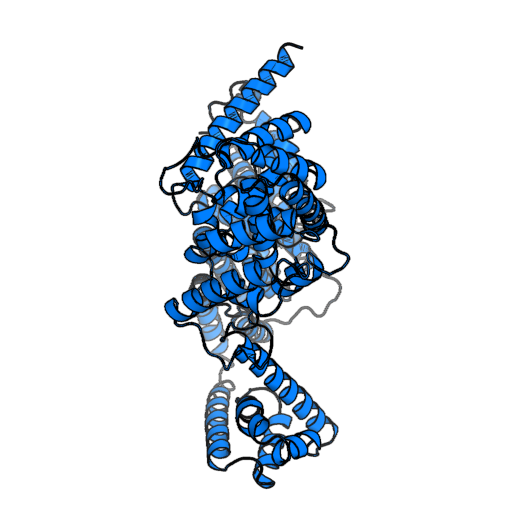21 -19.241 -24.635 1.00 67.44 415 GLN A CA 1
ATOM 3338 C C . GLN A 1 415 ? -2.450 -19.685 -25.999 1.00 67.44 415 GLN A C 1
ATOM 3340 O O . GLN A 1 415 ? -1.952 -20.661 -26.555 1.00 67.44 415 GLN A O 1
ATOM 3345 N N . GLU A 1 416 ? -3.453 -19.001 -26.551 1.00 66.25 416 GLU A N 1
ATOM 3346 C CA . GLU A 1 416 ? -3.958 -19.307 -27.892 1.00 66.25 416 GLU A CA 1
ATOM 3347 C C . GLU A 1 416 ? -2.896 -19.018 -28.962 1.00 66.25 416 GLU A C 1
ATOM 3349 O O . GLU A 1 416 ? -2.669 -19.834 -29.857 1.00 66.25 416 GLU A O 1
ATOM 3354 N N . ILE A 1 417 ? -2.173 -17.902 -28.828 1.00 68.06 417 ILE A N 1
ATOM 3355 C CA . ILE A 1 417 ? -1.060 -17.566 -29.723 1.00 68.06 417 ILE A CA 1
ATOM 3356 C C . ILE A 1 417 ? 0.089 -18.563 -29.544 1.00 68.06 417 ILE A C 1
ATOM 3358 O O . ILE A 1 417 ? 0.633 -19.038 -30.536 1.00 68.06 417 ILE A O 1
ATOM 3362 N N . GLU A 1 418 ? 0.426 -18.950 -28.311 1.00 72.06 418 GLU A N 1
ATOM 3363 C CA . GLU A 1 418 ? 1.460 -19.953 -28.033 1.00 72.06 418 GLU A CA 1
ATOM 3364 C C . GLU A 1 418 ? 1.113 -21.307 -28.664 1.00 72.06 418 GLU A C 1
ATOM 3366 O O . GLU A 1 418 ? 1.965 -21.937 -29.297 1.00 72.06 418 GLU A O 1
ATOM 3371 N N . LYS A 1 419 ? -0.144 -21.753 -28.538 1.00 68.56 419 LYS A N 1
ATOM 3372 C CA . LYS A 1 419 ? -0.633 -22.995 -29.152 1.00 68.56 419 LYS A CA 1
ATOM 3373 C C . LYS A 1 419 ? -0.484 -22.957 -30.668 1.00 68.56 419 LYS A C 1
ATOM 3375 O O . LYS A 1 419 ? 0.005 -23.926 -31.241 1.00 68.56 419 LYS A O 1
ATOM 3380 N N . ARG A 1 420 ? -0.842 -21.846 -31.318 1.00 67.19 420 ARG A N 1
ATOM 3381 C CA . ARG A 1 420 ? -0.726 -21.716 -32.779 1.00 67.19 420 ARG A CA 1
ATOM 3382 C C . ARG A 1 420 ? 0.721 -21.545 -33.251 1.00 67.19 420 ARG A C 1
ATOM 3384 O O . ARG A 1 420 ? 1.099 -22.147 -34.252 1.00 67.19 420 ARG A O 1
ATOM 3391 N N . LEU A 1 421 ? 1.558 -20.821 -32.506 1.00 68.38 421 LEU A N 1
ATOM 3392 C CA . LEU A 1 421 ? 3.003 -20.750 -32.757 1.00 68.38 421 LEU A CA 1
ATOM 3393 C C . LEU A 1 421 ? 3.660 -22.128 -32.629 1.00 68.38 421 LEU A C 1
ATOM 3395 O O . LEU A 1 421 ? 4.516 -22.461 -33.436 1.00 68.38 421 LEU A O 1
ATOM 3399 N N . SER A 1 422 ? 3.201 -22.963 -31.693 1.00 68.75 422 SER A N 1
ATOM 3400 C CA . SER A 1 422 ? 3.677 -24.346 -31.530 1.00 68.75 422 SER A CA 1
ATOM 3401 C C . SER A 1 422 ? 3.303 -25.267 -32.699 1.00 68.75 422 SER A C 1
ATOM 3403 O O . SER A 1 422 ? 3.921 -26.314 -32.870 1.00 68.75 422 SER A O 1
ATOM 3405 N N . ILE A 1 423 ? 2.286 -24.904 -33.490 1.00 64.94 423 ILE A N 1
ATOM 3406 C CA . ILE A 1 423 ? 1.895 -25.628 -34.710 1.00 64.94 423 ILE A CA 1
ATOM 3407 C C . ILE A 1 423 ? 2.802 -25.226 -35.883 1.00 64.94 423 ILE A C 1
ATOM 3409 O O . ILE A 1 423 ? 3.167 -26.077 -36.690 1.00 64.94 423 ILE A O 1
ATOM 3413 N N . LEU A 1 424 ? 3.180 -23.945 -35.972 1.00 62.09 424 LEU A N 1
ATOM 3414 C CA . LEU A 1 424 ? 4.060 -23.421 -37.025 1.00 62.09 424 LEU A CA 1
ATOM 3415 C C . LEU A 1 424 ? 5.550 -23.680 -36.767 1.00 62.09 424 LEU A C 1
ATOM 3417 O O . LEU A 1 424 ? 6.328 -23.810 -37.708 1.00 62.09 424 LEU A O 1
ATOM 3421 N N . MET A 1 425 ? 5.957 -23.695 -35.499 1.00 67.12 425 MET A N 1
ATOM 3422 C CA . MET A 1 425 ? 7.351 -23.683 -35.071 1.00 67.12 425 MET A CA 1
ATOM 3423 C C . MET A 1 425 ? 7.578 -24.770 -34.024 1.00 67.12 425 MET A C 1
ATOM 3425 O O . MET A 1 425 ? 6.820 -24.899 -33.063 1.00 67.12 425 MET A O 1
ATOM 3429 N N . GLN A 1 426 ? 8.651 -25.545 -34.180 1.00 63.84 426 GLN A N 1
ATOM 3430 C CA . GLN A 1 426 ? 9.060 -26.501 -33.153 1.00 63.84 426 GLN A CA 1
ATOM 3431 C C . GLN A 1 426 ? 9.621 -25.738 -31.945 1.00 63.84 426 GLN A C 1
ATOM 3433 O O . GLN A 1 426 ? 10.430 -24.823 -32.109 1.00 63.84 426 GLN A O 1
ATOM 3438 N N . LYS A 1 427 ? 9.172 -26.099 -30.737 1.00 65.75 427 LYS A N 1
ATOM 3439 C CA . LYS A 1 427 ? 9.740 -25.579 -29.484 1.00 65.75 427 LYS A CA 1
ATOM 3440 C C . LYS A 1 427 ? 11.153 -26.129 -29.284 1.00 65.75 427 LYS A C 1
ATOM 3442 O O . LYS A 1 427 ? 11.400 -27.290 -29.612 1.00 65.75 427 LYS A O 1
ATOM 3447 N N . ASP A 1 428 ? 12.042 -25.339 -28.687 1.00 59.62 428 ASP A N 1
ATOM 3448 C CA . ASP A 1 428 ? 13.374 -25.826 -28.319 1.00 59.62 428 ASP A CA 1
ATOM 3449 C C . ASP A 1 428 ? 13.280 -26.899 -27.226 1.00 59.62 428 ASP A C 1
ATOM 3451 O O . ASP A 1 428 ? 12.761 -26.668 -26.134 1.00 59.62 428 ASP A O 1
ATOM 3455 N N . SER A 1 429 ? 13.795 -28.092 -27.522 1.00 50.59 429 SER A N 1
ATOM 3456 C CA . SER A 1 429 ? 13.840 -29.232 -26.599 1.00 50.59 429 SER A CA 1
ATOM 3457 C C . SER A 1 429 ? 15.084 -29.253 -25.701 1.00 50.59 429 SER A C 1
ATOM 3459 O O . SER A 1 429 ? 15.190 -30.115 -24.829 1.00 50.59 429 SER A O 1
ATOM 3461 N N . ASN A 1 430 ? 16.037 -28.340 -25.913 1.00 48.97 430 ASN A N 1
ATOM 3462 C CA . ASN A 1 430 ? 17.354 -28.386 -25.278 1.00 48.97 430 ASN A CA 1
ATOM 3463 C C . ASN A 1 430 ? 17.411 -27.548 -23.992 1.00 48.97 430 ASN A C 1
ATOM 3465 O O . ASN A 1 430 ? 16.983 -26.398 -23.950 1.00 48.97 430 ASN A O 1
ATOM 3469 N N . VAL A 1 431 ? 17.985 -28.138 -22.937 1.00 47.97 431 VAL A N 1
ATOM 3470 C CA . VAL A 1 431 ? 18.228 -27.482 -21.636 1.00 47.97 431 VAL A CA 1
ATOM 3471 C C . VAL A 1 431 ? 19.405 -26.494 -21.719 1.00 47.97 431 VAL A C 1
ATOM 3473 O O . VAL A 1 431 ? 19.442 -25.515 -20.976 1.00 47.97 431 VAL A O 1
ATOM 3476 N N . GLU A 1 432 ? 20.336 -26.708 -22.655 1.00 51.66 432 GLU A N 1
ATOM 3477 C CA . GLU A 1 432 ? 21.425 -25.781 -22.979 1.00 51.66 432 GLU A CA 1
ATOM 3478 C C . GLU A 1 432 ? 21.043 -24.910 -24.182 1.00 51.66 432 GLU A C 1
ATOM 3480 O O . GLU A 1 432 ? 20.738 -25.409 -25.266 1.00 51.66 432 GLU A O 1
ATOM 3485 N N . LYS A 1 433 ? 21.045 -23.590 -23.980 1.00 62.81 433 LYS A N 1
ATOM 3486 C CA . LYS A 1 433 ? 20.670 -22.608 -25.000 1.00 62.81 433 LYS A CA 1
ATOM 3487 C C . LYS A 1 433 ? 21.838 -22.328 -25.933 1.00 62.81 433 LYS A C 1
ATOM 3489 O O . LYS A 1 433 ? 22.809 -21.685 -25.541 1.00 62.81 433 LYS A O 1
ATOM 3494 N N . GLU A 1 434 ? 21.717 -22.775 -27.175 1.00 66.12 434 GLU A N 1
ATOM 3495 C CA . GLU A 1 434 ? 22.691 -22.487 -28.229 1.00 66.12 434 GLU A CA 1
ATOM 3496 C C . GLU A 1 434 ? 22.749 -20.989 -28.579 1.00 66.12 434 GLU A C 1
ATOM 3498 O O . GLU A 1 434 ? 21.745 -20.277 -28.523 1.00 66.12 434 GLU A O 1
ATOM 3503 N N . LEU A 1 435 ? 23.929 -20.513 -28.982 1.00 70.50 435 LEU A N 1
ATOM 3504 C CA . LEU A 1 435 ? 24.142 -19.132 -29.426 1.00 70.50 435 LEU A CA 1
ATOM 3505 C C . LEU A 1 435 ? 23.403 -18.846 -30.745 1.00 70.50 435 LEU A C 1
ATOM 3507 O O . LEU A 1 435 ? 23.451 -19.642 -31.683 1.00 70.50 435 LEU A O 1
ATOM 3511 N N . ILE A 1 436 ? 22.751 -17.684 -30.822 1.00 73.75 436 ILE A N 1
ATOM 3512 C CA . ILE A 1 436 ? 22.205 -17.115 -32.059 1.00 73.75 436 ILE A CA 1
ATOM 3513 C C . ILE A 1 436 ? 23.280 -16.239 -32.696 1.00 73.75 436 ILE A C 1
ATOM 3515 O O . ILE A 1 436 ? 23.814 -15.338 -32.050 1.00 73.75 436 ILE A O 1
ATOM 3519 N N . TYR A 1 437 ? 23.567 -16.479 -33.970 1.00 74.62 437 TYR A N 1
ATOM 3520 C CA . TYR A 1 437 ? 24.557 -15.733 -34.735 1.00 74.62 437 TYR A CA 1
ATOM 3521 C C . TYR A 1 437 ? 23.864 -14.762 -35.693 1.00 74.62 437 TYR A C 1
ATOM 3523 O O . TYR A 1 437 ? 23.100 -15.185 -36.550 1.00 74.62 437 TYR A O 1
ATOM 3531 N N . LEU A 1 438 ? 24.128 -13.464 -35.544 1.00 71.19 438 LEU A N 1
ATOM 3532 C CA . LEU A 1 438 ? 23.697 -12.418 -36.470 1.00 71.19 438 LEU A CA 1
ATOM 3533 C C . LEU A 1 438 ? 24.792 -12.204 -37.513 1.00 71.19 438 LEU A C 1
ATOM 3535 O O . LEU A 1 438 ? 25.917 -11.859 -37.154 1.00 71.19 438 LEU A O 1
ATOM 3539 N N . ASP A 1 439 ? 24.495 -12.393 -38.794 1.00 64.19 439 ASP A N 1
ATOM 3540 C CA . ASP A 1 439 ? 25.471 -12.114 -39.846 1.00 64.19 439 ASP A CA 1
ATOM 3541 C C . ASP A 1 439 ? 25.569 -10.596 -40.091 1.00 64.19 439 ASP A C 1
ATOM 3543 O O . ASP A 1 439 ? 24.570 -9.910 -40.322 1.00 64.19 439 ASP A O 1
ATOM 3547 N N . SER A 1 440 ? 26.781 -10.041 -39.985 1.00 53.09 440 SER A N 1
ATOM 3548 C CA . SER A 1 440 ? 27.042 -8.624 -40.288 1.00 53.09 440 SER A CA 1
ATOM 3549 C C . SER A 1 440 ? 27.128 -8.357 -41.792 1.00 53.09 440 SER A C 1
ATOM 3551 O O . SER A 1 440 ? 27.050 -7.203 -42.223 1.00 53.09 440 SER A O 1
ATOM 3553 N N . THR A 1 441 ? 27.288 -9.416 -42.588 1.00 49.06 441 THR A N 1
ATOM 3554 C CA . THR A 1 441 ? 27.311 -9.367 -44.047 1.00 49.06 441 THR A CA 1
ATOM 3555 C C . THR A 1 441 ? 25.942 -9.754 -44.603 1.00 49.06 441 THR A C 1
ATOM 3557 O O . THR A 1 441 ? 25.276 -10.613 -44.044 1.00 49.06 441 THR A O 1
ATOM 3560 N N . ASP A 1 442 ? 25.486 -9.105 -45.684 1.00 47.81 442 ASP A N 1
ATOM 3561 C CA . ASP A 1 442 ? 24.160 -9.302 -46.314 1.00 47.81 442 ASP A CA 1
ATOM 3562 C C . ASP A 1 442 ? 23.935 -10.721 -46.913 1.00 47.81 442 A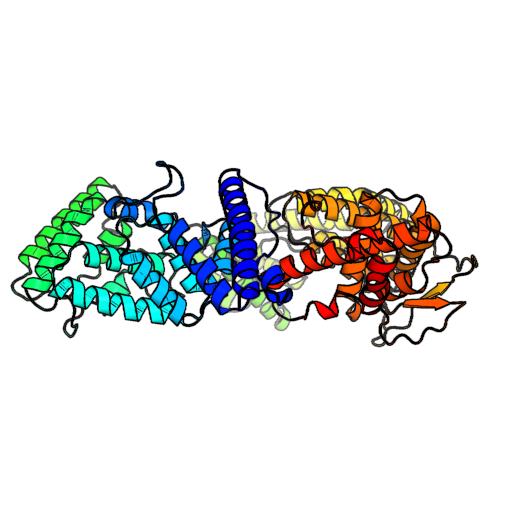SP A C 1
ATOM 3564 O O . ASP A 1 442 ? 23.112 -10.915 -47.815 1.00 47.81 442 ASP A O 1
ATOM 3568 N N . SER A 1 443 ? 24.651 -11.744 -46.438 1.00 40.62 443 SER A N 1
ATOM 3569 C CA . SER A 1 443 ? 24.308 -13.148 -46.631 1.00 40.62 443 SER A CA 1
ATOM 3570 C C . SER A 1 443 ? 23.019 -13.444 -45.873 1.00 40.62 443 SER A C 1
ATOM 3572 O O . SER A 1 443 ? 23.017 -13.842 -44.716 1.00 40.62 443 SER A O 1
ATOM 3574 N N . ASN A 1 444 ? 21.898 -13.252 -46.567 1.00 43.19 444 ASN A N 1
ATOM 3575 C CA . ASN A 1 444 ? 20.593 -13.774 -46.189 1.00 43.19 444 ASN A CA 1
ATOM 3576 C C . ASN A 1 444 ? 20.690 -15.291 -45.920 1.00 43.19 444 ASN A C 1
ATOM 3578 O O . ASN A 1 444 ? 20.415 -16.101 -46.814 1.00 43.19 444 ASN A O 1
ATOM 3582 N N . GLU A 1 445 ? 20.994 -15.705 -44.689 1.00 45.97 445 GLU A N 1
ATOM 3583 C CA . GLU A 1 445 ? 20.324 -16.882 -44.151 1.00 45.97 445 GLU A CA 1
ATOM 3584 C C . GLU A 1 445 ? 18.838 -16.551 -44.245 1.00 45.97 445 GLU A C 1
ATOM 3586 O O . GLU A 1 445 ? 18.350 -15.629 -43.596 1.00 45.97 445 GLU A O 1
ATOM 3591 N N . LYS A 1 446 ? 18.147 -17.195 -45.190 1.00 53.78 446 LYS A N 1
ATOM 3592 C CA . LYS A 1 446 ? 16.749 -16.910 -45.513 1.00 53.78 446 LYS A CA 1
ATOM 3593 C C . LYS A 1 446 ? 15.882 -17.244 -44.300 1.00 53.78 446 LYS A C 1
ATOM 3595 O O . LYS A 1 446 ? 15.343 -18.345 -44.212 1.00 53.78 446 LYS A O 1
ATOM 3600 N N . ILE A 1 447 ? 15.749 -16.294 -43.378 1.00 61.72 447 ILE A N 1
ATOM 3601 C CA . ILE A 1 447 ? 14.691 -16.297 -42.377 1.00 61.72 447 ILE A CA 1
ATOM 3602 C C . ILE A 1 447 ? 13.385 -16.335 -43.171 1.00 61.72 447 ILE A C 1
ATOM 3604 O O . ILE A 1 447 ? 13.195 -15.548 -44.102 1.00 61.72 447 ILE A O 1
ATOM 3608 N N . ASP A 1 448 ? 12.522 -17.302 -42.860 1.00 68.94 448 ASP A N 1
ATOM 3609 C CA . ASP A 1 448 ? 11.234 -17.452 -43.533 1.00 68.94 448 ASP A CA 1
ATOM 3610 C C . ASP A 1 448 ? 10.476 -16.114 -43.485 1.00 68.94 448 ASP A C 1
ATOM 3612 O O . ASP A 1 448 ? 10.342 -15.495 -42.425 1.00 68.94 448 ASP A O 1
ATOM 3616 N N . SER A 1 449 ? 9.977 -15.673 -44.644 1.00 70.94 449 SER A N 1
ATOM 3617 C CA . SER A 1 449 ? 9.205 -14.439 -44.798 1.00 70.94 449 SER A CA 1
ATOM 3618 C C . SER A 1 449 ? 8.040 -14.371 -43.808 1.00 70.94 449 SER A C 1
ATOM 3620 O O . SER A 1 449 ? 7.723 -13.288 -43.318 1.00 70.94 449 SER A O 1
ATOM 3622 N N . ASN A 1 450 ? 7.433 -15.514 -43.476 1.00 70.06 450 ASN A N 1
ATOM 3623 C CA . ASN A 1 450 ? 6.342 -15.581 -42.505 1.00 70.06 450 ASN A CA 1
ATOM 3624 C C . ASN A 1 450 ? 6.838 -15.288 -41.078 1.00 70.06 450 ASN A C 1
ATOM 3626 O O . ASN A 1 450 ? 6.229 -14.505 -40.355 1.00 70.06 450 ASN A O 1
ATOM 3630 N N . ILE A 1 451 ? 7.985 -15.849 -40.680 1.00 72.50 451 ILE A N 1
ATOM 3631 C CA . ILE A 1 451 ? 8.581 -15.632 -39.350 1.00 72.50 451 ILE A CA 1
ATOM 3632 C C . ILE A 1 451 ? 9.031 -14.172 -39.203 1.00 72.50 451 ILE A C 1
ATOM 3634 O O . ILE A 1 451 ? 8.834 -13.562 -38.151 1.00 72.50 451 ILE A O 1
ATOM 3638 N N . GLN A 1 452 ? 9.565 -13.577 -40.273 1.00 75.12 452 GLN A N 1
ATOM 3639 C CA . GLN A 1 452 ? 9.957 -12.168 -40.285 1.00 75.12 452 GLN A CA 1
ATOM 3640 C C . GLN A 1 452 ? 8.748 -11.228 -40.157 1.00 75.12 452 GLN A C 1
ATOM 3642 O O . GLN A 1 452 ? 8.817 -10.209 -39.467 1.00 75.12 452 GLN A O 1
ATOM 3647 N N . GLN A 1 453 ? 7.621 -11.565 -40.789 1.00 75.69 453 GLN A N 1
ATOM 3648 C CA . GLN A 1 453 ? 6.374 -10.816 -40.629 1.00 75.69 453 GLN A CA 1
ATOM 3649 C C . GLN A 1 453 ? 5.815 -10.930 -39.206 1.00 75.69 453 GLN A C 1
ATOM 3651 O O . GLN A 1 453 ? 5.455 -9.911 -38.621 1.00 75.69 453 GLN A O 1
ATOM 3656 N N . VAL A 1 454 ? 5.839 -12.123 -38.606 1.00 76.12 454 VAL A N 1
ATOM 3657 C CA . VAL A 1 454 ? 5.447 -12.321 -37.201 1.00 76.12 454 VAL A CA 1
ATOM 3658 C C . VAL A 1 454 ? 6.337 -11.503 -36.257 1.00 76.12 454 VAL A C 1
ATOM 3660 O O . VAL A 1 454 ? 5.825 -10.819 -35.371 1.00 76.12 454 VAL A O 1
ATOM 3663 N N . ALA A 1 455 ? 7.656 -11.491 -36.472 1.00 78.75 455 ALA A N 1
ATOM 3664 C CA . ALA A 1 455 ? 8.584 -10.673 -35.688 1.00 78.75 455 ALA A CA 1
ATOM 3665 C C . ALA A 1 455 ? 8.282 -9.166 -35.812 1.00 78.75 455 ALA A C 1
ATOM 3667 O O . ALA A 1 455 ? 8.274 -8.452 -34.808 1.00 78.75 455 ALA A O 1
ATOM 3668 N N . ASN A 1 456 ? 7.964 -8.679 -37.017 1.00 81.31 456 ASN A N 1
ATOM 3669 C CA . ASN A 1 456 ? 7.545 -7.291 -37.231 1.00 81.31 456 ASN A CA 1
ATOM 3670 C C . ASN A 1 456 ? 6.245 -6.956 -36.486 1.00 81.31 456 ASN A C 1
ATOM 3672 O O . ASN A 1 456 ? 6.170 -5.917 -35.826 1.00 81.31 456 ASN A O 1
ATOM 3676 N N . SER A 1 457 ? 5.244 -7.835 -36.549 1.00 78.69 457 SER A N 1
ATOM 3677 C CA . SER A 1 457 ? 3.974 -7.657 -35.839 1.00 78.69 457 SER A CA 1
ATOM 3678 C C . SER A 1 457 ? 4.144 -7.696 -34.320 1.00 78.69 457 SER A C 1
ATOM 3680 O O . SER A 1 457 ? 3.475 -6.943 -33.613 1.00 78.69 457 SER A O 1
ATOM 3682 N N . LEU A 1 458 ? 5.077 -8.497 -33.796 1.00 79.06 458 LEU A N 1
ATOM 3683 C CA . LEU A 1 458 ? 5.423 -8.516 -32.371 1.00 79.06 458 LEU A CA 1
ATOM 3684 C C . LEU A 1 458 ? 6.116 -7.227 -31.925 1.00 79.06 458 LEU A C 1
ATOM 3686 O O . LEU A 1 458 ? 5.747 -6.672 -30.892 1.00 79.06 458 LEU A O 1
ATOM 3690 N N . ILE A 1 459 ? 7.060 -6.703 -32.713 1.00 82.25 459 ILE A N 1
ATOM 3691 C CA . ILE A 1 459 ? 7.694 -5.404 -32.438 1.00 82.25 459 ILE A CA 1
ATOM 3692 C C . ILE A 1 459 ? 6.638 -4.287 -32.477 1.00 82.25 459 ILE A C 1
ATOM 3694 O O . ILE A 1 459 ? 6.596 -3.435 -31.588 1.00 82.25 459 ILE A O 1
ATOM 3698 N N . LEU A 1 460 ? 5.732 -4.301 -33.458 1.00 81.88 460 LEU A N 1
ATOM 3699 C CA . LEU A 1 460 ? 4.630 -3.338 -33.542 1.00 81.88 460 LEU A CA 1
ATOM 3700 C C . LEU A 1 460 ? 3.650 -3.463 -32.362 1.00 81.88 460 LEU A C 1
ATOM 3702 O O . LEU A 1 460 ? 3.197 -2.455 -31.821 1.00 81.88 460 LEU A O 1
ATOM 3706 N N . SER A 1 461 ? 3.344 -4.689 -31.938 1.00 77.75 461 SER A N 1
ATOM 3707 C CA . SER A 1 461 ? 2.507 -4.958 -30.763 1.00 77.75 461 SER A CA 1
ATOM 3708 C C . SER A 1 461 ? 3.162 -4.422 -29.502 1.00 77.75 461 SER A C 1
ATOM 3710 O O . SER A 1 461 ? 2.544 -3.666 -28.761 1.00 77.75 461 SER A O 1
ATOM 3712 N N . PHE A 1 462 ? 4.441 -4.733 -29.298 1.00 79.38 462 PHE A N 1
ATOM 3713 C CA . PHE A 1 462 ? 5.204 -4.258 -28.155 1.00 79.38 462 PHE A CA 1
ATOM 3714 C C . PHE A 1 462 ? 5.245 -2.730 -28.102 1.00 79.38 462 PHE A C 1
ATOM 3716 O O . PHE A 1 462 ? 4.965 -2.144 -27.062 1.00 79.38 462 PHE A O 1
ATOM 3723 N N . THR A 1 463 ? 5.536 -2.069 -29.223 1.00 80.00 463 THR A N 1
ATOM 3724 C CA . THR A 1 463 ? 5.599 -0.602 -29.283 1.00 80.00 463 THR A CA 1
ATOM 3725 C C . THR A 1 463 ? 4.247 0.061 -29.029 1.00 80.00 463 THR A C 1
ATOM 3727 O O . THR A 1 463 ? 4.178 1.006 -28.244 1.00 80.00 463 THR A O 1
ATOM 3730 N N . LYS A 1 464 ? 3.153 -0.452 -29.608 1.00 78.69 464 LYS A N 1
ATOM 3731 C CA . LYS A 1 464 ? 1.795 0.051 -29.336 1.00 78.69 464 LYS A CA 1
ATOM 3732 C C . LYS A 1 464 ? 1.384 -0.170 -27.875 1.00 78.69 464 LYS A C 1
ATOM 3734 O O . LYS A 1 464 ? 0.856 0.750 -27.249 1.00 78.69 464 LYS A O 1
ATOM 3739 N N . CYS A 1 465 ? 1.671 -1.345 -27.315 1.00 73.94 465 CYS A N 1
ATOM 3740 C CA . CYS A 1 465 ? 1.420 -1.651 -25.908 1.00 73.94 465 CYS A CA 1
ATOM 3741 C C . CYS A 1 465 ? 2.252 -0.766 -24.981 1.00 73.94 465 CYS A C 1
ATOM 3743 O O . CYS A 1 465 ? 1.723 -0.257 -24.003 1.00 73.94 465 CYS A O 1
ATOM 3745 N N . LEU A 1 466 ? 3.523 -0.525 -25.301 1.00 74.94 466 LEU A N 1
ATOM 3746 C CA . LEU A 1 466 ? 4.392 0.348 -24.524 1.00 74.94 466 LEU A CA 1
ATOM 3747 C C . LEU A 1 466 ? 3.868 1.788 -24.511 1.00 74.94 466 LEU A C 1
ATOM 3749 O O . LEU A 1 466 ? 3.762 2.372 -23.437 1.00 74.94 466 LEU A O 1
ATOM 3753 N N . CYS A 1 467 ? 3.447 2.324 -25.661 1.00 75.38 467 CYS A N 1
ATOM 3754 C CA . CYS A 1 467 ? 2.799 3.637 -25.736 1.00 75.38 467 CYS A CA 1
ATOM 3755 C C . CYS A 1 467 ? 1.510 3.701 -24.901 1.00 75.38 467 CYS A C 1
ATOM 3757 O O . CYS A 1 467 ? 1.259 4.695 -24.219 1.00 75.38 467 CYS A O 1
ATOM 3759 N N . ALA A 1 468 ? 0.696 2.641 -24.921 1.00 68.62 468 ALA A N 1
ATOM 3760 C CA . ALA A 1 468 ? -0.508 2.556 -24.100 1.00 68.62 468 ALA A CA 1
ATOM 3761 C C . ALA A 1 468 ? -0.166 2.506 -22.602 1.00 68.62 468 ALA A C 1
ATOM 3763 O O . ALA A 1 468 ? -0.701 3.293 -21.829 1.00 68.62 468 ALA A O 1
ATOM 3764 N N . VAL A 1 469 ? 0.778 1.654 -22.197 1.00 67.38 469 VAL A N 1
ATOM 3765 C CA . VAL A 1 469 ? 1.244 1.511 -20.809 1.00 67.38 469 VAL A CA 1
ATOM 3766 C C . VAL A 1 469 ? 1.815 2.828 -20.280 1.00 67.38 469 VAL A C 1
ATOM 3768 O O . VAL A 1 469 ? 1.466 3.228 -19.172 1.00 67.38 469 VAL A O 1
ATOM 3771 N N . THR A 1 470 ? 2.596 3.562 -21.083 1.00 65.75 470 THR A N 1
ATOM 3772 C CA . THR A 1 470 ? 3.102 4.889 -20.692 1.00 65.75 470 THR A CA 1
ATOM 3773 C C . THR A 1 470 ? 2.021 5.953 -20.536 1.00 65.75 470 THR A C 1
ATOM 3775 O O . THR A 1 470 ? 2.239 6.924 -19.817 1.00 65.75 470 THR A O 1
ATOM 3778 N N . ASN A 1 471 ? 0.878 5.793 -21.204 1.00 61.12 471 ASN A N 1
ATOM 3779 C CA . ASN A 1 471 ? -0.246 6.726 -21.119 1.00 61.12 471 ASN A CA 1
ATOM 3780 C C . ASN A 1 471 ? -1.249 6.352 -20.013 1.00 61.12 471 ASN A C 1
ATOM 3782 O O . ASN A 1 471 ? -2.033 7.203 -19.606 1.00 61.12 471 ASN A O 1
ATOM 3786 N N . LEU A 1 472 ? -1.255 5.092 -19.565 1.00 53.06 472 LEU A N 1
ATOM 3787 C CA . LEU A 1 472 ? -2.268 4.513 -18.669 1.00 53.06 472 LEU A CA 1
ATOM 3788 C C . LEU A 1 472 ? -1.740 4.164 -17.273 1.00 53.06 472 LEU A C 1
ATOM 3790 O O . LEU A 1 472 ? -2.499 3.604 -16.485 1.00 53.06 472 LEU A O 1
ATOM 3794 N N . GLU A 1 473 ? -0.463 4.442 -16.983 1.00 52.94 473 GLU A N 1
ATOM 3795 C CA . GLU A 1 473 ? 0.158 4.183 -15.670 1.00 52.94 473 GLU A CA 1
ATOM 3796 C C . GLU A 1 473 ? 0.098 2.687 -15.263 1.00 52.94 473 GLU A C 1
ATOM 3798 O O . GLU A 1 473 ? 0.044 2.322 -14.089 1.00 52.94 473 GLU A O 1
ATOM 3803 N N . ALA A 1 474 ? 0.093 1.783 -16.252 1.00 50.97 474 ALA A N 1
ATOM 3804 C CA . ALA A 1 474 ? 0.048 0.336 -16.035 1.00 50.97 474 ALA A CA 1
ATOM 3805 C C . ALA A 1 474 ? 1.442 -0.244 -15.723 1.00 50.97 474 ALA A C 1
ATOM 3807 O O . ALA A 1 474 ? 2.474 0.338 -16.056 1.00 50.97 474 ALA A O 1
ATOM 3808 N N . THR A 1 475 ? 1.503 -1.427 -15.101 1.00 55.69 475 THR A N 1
ATOM 3809 C CA . THR A 1 475 ? 2.787 -2.052 -14.757 1.00 55.69 475 THR A CA 1
ATOM 3810 C C . THR A 1 475 ? 3.551 -2.490 -16.010 1.00 55.69 475 THR A C 1
ATOM 3812 O O . THR A 1 475 ? 3.107 -3.361 -16.763 1.00 55.69 475 THR A O 1
ATOM 3815 N N . HIS A 1 476 ? 4.758 -1.941 -16.196 1.00 63.78 476 HIS A N 1
ATOM 3816 C CA . HIS A 1 476 ? 5.685 -2.334 -17.267 1.00 63.78 476 HIS A CA 1
ATOM 3817 C C . HIS A 1 476 ? 6.025 -3.839 -17.243 1.00 63.78 476 HIS A C 1
ATOM 3819 O O . HIS A 1 476 ? 6.437 -4.387 -18.261 1.00 63.78 476 HIS A O 1
ATOM 3825 N N . SER A 1 477 ? 5.787 -4.535 -16.122 1.00 61.00 477 SER A N 1
ATOM 3826 C CA . SER A 1 477 ? 5.957 -5.987 -15.976 1.00 61.00 477 SER A CA 1
ATOM 3827 C C . SER A 1 477 ? 5.069 -6.820 -16.904 1.00 61.00 477 SER A C 1
ATOM 3829 O O . SER A 1 477 ? 5.438 -7.937 -17.245 1.00 61.00 477 SER A O 1
ATOM 3831 N N . ARG A 1 478 ? 3.908 -6.308 -17.335 1.00 64.69 478 ARG A N 1
ATOM 3832 C CA . ARG A 1 478 ? 3.010 -7.044 -18.248 1.00 64.69 478 ARG A CA 1
ATOM 3833 C C . ARG A 1 478 ? 3.562 -7.125 -19.673 1.00 64.69 478 ARG A C 1
ATOM 3835 O O . ARG A 1 478 ? 3.166 -7.998 -20.434 1.00 64.69 478 ARG A O 1
ATOM 3842 N N . LEU A 1 479 ? 4.493 -6.239 -20.034 1.00 71.38 479 LEU A N 1
ATOM 3843 C CA . LEU A 1 479 ? 5.171 -6.272 -21.332 1.00 71.38 479 LEU A CA 1
ATOM 3844 C C . LEU A 1 479 ? 6.197 -7.415 -21.416 1.00 71.38 479 LEU A C 1
ATOM 3846 O O . LEU A 1 479 ? 6.459 -7.907 -22.512 1.00 71.38 479 LEU A O 1
ATOM 3850 N N . ASP A 1 480 ? 6.713 -7.890 -20.276 1.00 74.44 480 ASP A N 1
ATOM 3851 C CA . ASP A 1 480 ? 7.586 -9.070 -20.231 1.00 74.44 480 ASP A CA 1
ATOM 3852 C C . ASP A 1 480 ? 6.829 -10.345 -20.628 1.00 74.44 480 ASP A C 1
ATOM 3854 O O . ASP A 1 480 ? 7.410 -11.221 -21.261 1.00 74.44 480 ASP A O 1
ATOM 3858 N N . GLU A 1 481 ? 5.527 -10.444 -20.330 1.00 73.31 481 GLU A N 1
ATOM 3859 C CA . GLU A 1 481 ? 4.691 -11.601 -20.699 1.00 73.31 481 GLU A CA 1
ATOM 3860 C C . GLU A 1 481 ? 4.622 -11.797 -22.225 1.00 73.31 481 GLU A C 1
ATOM 3862 O O . GLU A 1 481 ? 4.658 -12.928 -22.710 1.00 73.31 481 GLU A O 1
ATOM 3867 N N . LEU A 1 482 ? 4.613 -10.700 -22.993 1.00 73.62 482 LEU A N 1
ATOM 3868 C CA . LEU A 1 482 ? 4.647 -10.733 -24.461 1.00 73.62 482 LEU A CA 1
ATOM 3869 C C . LEU A 1 482 ? 5.981 -11.239 -25.012 1.00 73.62 482 LEU A C 1
ATOM 3871 O O . LEU A 1 482 ? 6.005 -11.923 -26.030 1.00 73.62 482 LEU A O 1
ATOM 3875 N N . LEU A 1 483 ? 7.093 -10.908 -24.360 1.00 76.50 483 LEU A N 1
ATOM 3876 C CA . LEU A 1 483 ? 8.420 -11.358 -24.785 1.00 76.50 483 LEU A CA 1
ATOM 3877 C C . LEU A 1 483 ? 8.719 -12.783 -24.300 1.00 76.50 483 LEU A C 1
ATOM 3879 O O . LEU A 1 483 ? 9.406 -13.536 -24.990 1.00 76.50 483 LEU A O 1
ATOM 3883 N N . LEU A 1 484 ? 8.143 -13.197 -23.169 1.00 76.88 484 LEU A N 1
ATOM 3884 C CA . LEU A 1 484 ? 8.186 -14.580 -22.692 1.00 76.88 484 LEU A CA 1
ATOM 3885 C C . LEU A 1 484 ? 7.467 -15.551 -23.643 1.00 76.88 484 LEU A C 1
ATOM 3887 O O . LEU A 1 484 ? 7.895 -16.697 -23.751 1.00 76.88 484 LEU A O 1
ATOM 3891 N N . LEU A 1 485 ? 6.464 -15.094 -24.402 1.00 74.69 485 LEU A N 1
ATOM 3892 C CA . LEU A 1 485 ? 5.844 -15.871 -25.486 1.00 74.69 485 LEU A CA 1
ATOM 3893 C C . LEU A 1 485 ? 6.853 -16.281 -26.575 1.00 74.69 485 LEU A C 1
ATOM 3895 O O . LEU A 1 485 ? 6.697 -17.320 -27.212 1.00 74.69 485 LEU A O 1
ATOM 3899 N N . VAL A 1 486 ? 7.890 -15.466 -26.789 1.00 75.31 486 VAL A N 1
ATOM 3900 C CA . VAL A 1 486 ? 8.935 -15.683 -27.803 1.00 75.31 486 VAL A CA 1
ATOM 3901 C C . VAL A 1 486 ? 10.080 -16.555 -27.262 1.00 75.31 486 VAL A C 1
ATOM 3903 O O . VAL A 1 486 ? 10.790 -17.205 -28.033 1.00 75.31 486 VAL A O 1
ATOM 3906 N N . ALA A 1 487 ? 10.232 -16.644 -25.937 1.00 77.56 487 ALA A N 1
ATOM 3907 C CA . ALA A 1 487 ? 11.288 -17.399 -25.258 1.00 77.56 487 ALA A CA 1
ATOM 3908 C C . ALA A 1 487 ? 11.412 -18.905 -25.622 1.00 77.56 487 ALA A C 1
ATOM 3910 O O . ALA A 1 487 ? 12.541 -19.398 -25.616 1.00 77.56 487 ALA A O 1
ATOM 3911 N N . PRO A 1 488 ? 10.344 -19.654 -25.968 1.00 75.56 488 PRO A N 1
ATOM 3912 C CA . PRO A 1 488 ? 10.466 -21.068 -26.342 1.00 75.56 488 PRO A CA 1
ATOM 3913 C C . PRO A 1 488 ? 10.796 -21.325 -27.827 1.00 75.56 488 PRO A C 1
ATOM 3915 O O . PRO A 1 488 ? 10.930 -22.488 -28.208 1.00 75.56 488 PRO A O 1
ATOM 3918 N N . PHE A 1 489 ? 10.906 -20.285 -28.668 1.00 78.81 489 PHE A N 1
ATOM 3919 C CA . PHE A 1 489 ? 11.093 -20.421 -30.120 1.00 78.81 489 PHE A CA 1
ATOM 3920 C C . PHE A 1 489 ? 12.391 -19.746 -30.615 1.00 78.81 489 PHE A C 1
ATOM 3922 O O . PHE A 1 489 ? 12.385 -18.558 -30.955 1.00 78.81 489 PHE A O 1
ATOM 3929 N N . LYS A 1 490 ? 13.505 -20.487 -30.738 1.00 78.56 490 LYS A N 1
ATOM 3930 C CA . LYS A 1 490 ? 14.803 -19.965 -31.228 1.00 78.56 490 LYS A CA 1
ATOM 3931 C C . LYS A 1 490 ? 14.730 -19.254 -32.579 1.00 78.56 490 LYS A C 1
ATOM 3933 O O . LYS A 1 490 ? 15.310 -18.183 -32.731 1.00 78.56 490 LYS A O 1
ATOM 3938 N N . MET A 1 491 ? 14.004 -19.796 -33.561 1.00 74.44 491 MET A N 1
ATOM 3939 C CA . MET A 1 491 ? 13.902 -19.159 -34.888 1.00 74.44 491 MET A CA 1
ATOM 3940 C C . MET A 1 491 ? 13.184 -17.802 -34.837 1.00 74.44 491 MET A C 1
ATOM 3942 O O . MET A 1 491 ? 13.541 -16.890 -35.580 1.00 74.44 491 MET A O 1
ATOM 3946 N N . LEU A 1 492 ? 12.211 -17.643 -33.934 1.00 78.06 492 LEU A N 1
ATOM 3947 C CA . LEU A 1 492 ? 11.501 -16.377 -33.749 1.00 78.06 492 LEU A CA 1
ATOM 3948 C C . LEU A 1 492 ? 12.373 -15.359 -33.008 1.00 78.06 492 LEU A C 1
ATOM 3950 O O . LEU A 1 492 ? 12.378 -14.183 -33.361 1.00 78.06 492 LEU A O 1
ATOM 3954 N N . GLN A 1 493 ? 13.159 -15.815 -32.027 1.00 79.56 493 GLN A N 1
ATOM 3955 C CA . GLN A 1 493 ? 14.175 -14.988 -31.369 1.00 79.56 493 GLN A CA 1
ATOM 3956 C C . GLN A 1 493 ? 15.223 -14.502 -32.368 1.00 79.56 493 GLN A C 1
ATOM 3958 O O . GLN A 1 493 ? 15.549 -13.320 -32.371 1.00 79.56 493 GLN A O 1
ATOM 3963 N N . HIS A 1 494 ? 15.700 -15.380 -33.255 1.00 81.00 494 HIS A N 1
ATOM 3964 C CA . HIS A 1 494 ? 16.638 -15.007 -34.311 1.00 81.00 494 HIS A CA 1
ATOM 3965 C C . HIS A 1 494 ? 16.043 -13.922 -35.223 1.00 81.00 494 HIS A C 1
ATOM 3967 O O . HIS A 1 494 ? 16.663 -12.875 -35.399 1.00 81.00 494 HIS A O 1
ATOM 3973 N N . ALA A 1 495 ? 14.813 -14.105 -35.714 1.00 81.25 495 ALA A N 1
ATOM 3974 C CA . ALA A 1 495 ? 14.125 -13.099 -36.527 1.00 81.25 495 ALA A CA 1
ATOM 3975 C C . ALA A 1 495 ? 13.945 -11.756 -35.797 1.00 81.25 495 ALA A C 1
ATOM 3977 O O . ALA A 1 495 ? 14.171 -10.693 -36.378 1.00 81.25 495 ALA A O 1
ATOM 3978 N N . LEU A 1 496 ? 13.602 -11.790 -34.505 1.00 84.25 496 LEU A N 1
ATOM 3979 C CA . LEU A 1 496 ? 13.436 -10.595 -33.678 1.00 84.25 496 LEU A CA 1
ATOM 3980 C C . LEU A 1 496 ? 14.764 -9.849 -33.471 1.00 84.25 496 LEU A C 1
ATOM 3982 O O . LEU A 1 496 ? 14.818 -8.636 -33.676 1.00 84.25 496 LEU A O 1
ATOM 3986 N N . TYR A 1 497 ? 15.844 -10.557 -33.130 1.00 84.12 497 TYR A N 1
ATOM 3987 C CA . TYR A 1 497 ? 17.173 -9.958 -32.979 1.00 84.12 497 TYR A CA 1
ATOM 3988 C C . TYR A 1 497 ? 17.710 -9.405 -34.298 1.00 84.12 497 TYR A C 1
ATOM 3990 O O . TYR A 1 497 ? 18.214 -8.283 -34.317 1.00 84.12 497 TYR A O 1
ATOM 3998 N N . HIS A 1 498 ? 17.543 -10.137 -35.402 1.00 82.56 498 HIS A N 1
ATOM 3999 C CA . HIS A 1 498 ? 17.940 -9.684 -36.733 1.00 82.56 498 HIS A CA 1
ATOM 4000 C C . HIS A 1 498 ? 17.182 -8.417 -37.135 1.00 82.56 498 HIS A C 1
ATOM 4002 O O . HIS A 1 498 ? 17.774 -7.445 -37.600 1.00 82.56 498 HIS A O 1
ATOM 4008 N N . ARG A 1 499 ? 15.868 -8.373 -36.895 1.00 84.19 499 ARG A N 1
ATOM 4009 C CA . ARG A 1 499 ? 15.066 -7.199 -37.235 1.00 84.19 499 ARG A CA 1
ATOM 4010 C C . ARG A 1 499 ? 15.425 -5.975 -36.393 1.00 84.19 499 ARG A C 1
ATOM 4012 O O . ARG A 1 499 ? 15.517 -4.874 -36.930 1.00 84.19 499 ARG A O 1
ATOM 4019 N N . LEU A 1 500 ? 15.653 -6.149 -35.091 1.00 83.25 500 LEU A N 1
ATOM 4020 C CA . LEU A 1 500 ? 16.106 -5.057 -34.224 1.00 83.25 500 LEU A CA 1
ATOM 4021 C C . LEU A 1 500 ? 17.504 -4.570 -34.597 1.00 83.25 500 LEU A C 1
ATOM 4023 O O . LEU A 1 500 ? 17.752 -3.365 -34.585 1.00 83.25 500 LEU A O 1
ATOM 4027 N N . TRP A 1 501 ? 18.387 -5.488 -34.985 1.00 82.81 501 TRP A N 1
ATOM 4028 C CA . TRP A 1 501 ? 19.699 -5.157 -35.518 1.00 82.81 501 TRP A CA 1
ATOM 4029 C C . TRP A 1 501 ? 19.591 -4.297 -36.782 1.00 82.81 501 TRP A C 1
ATOM 4031 O O . TRP A 1 501 ? 20.222 -3.248 -36.856 1.00 82.81 501 TRP A O 1
ATOM 4041 N N . GLU A 1 502 ? 18.738 -4.658 -37.744 1.00 81.69 502 GLU A N 1
ATOM 4042 C CA . GLU A 1 502 ? 18.491 -3.828 -38.930 1.00 81.69 502 GLU A CA 1
ATOM 4043 C C . GLU A 1 502 ? 17.948 -2.438 -38.578 1.00 81.69 502 GLU A C 1
ATOM 4045 O O . GLU A 1 502 ? 18.437 -1.437 -39.102 1.00 81.69 502 GLU A O 1
ATOM 4050 N N . ILE A 1 503 ? 16.953 -2.363 -37.689 1.00 81.50 503 ILE A N 1
ATOM 4051 C CA . ILE A 1 503 ? 16.329 -1.095 -37.291 1.00 81.50 503 ILE A CA 1
ATOM 4052 C C . ILE A 1 503 ? 17.365 -0.172 -36.644 1.00 81.50 503 ILE A C 1
ATOM 4054 O O . ILE A 1 503 ? 17.446 1.003 -36.993 1.00 81.50 503 ILE A O 1
ATOM 4058 N N . ILE A 1 504 ? 18.168 -0.697 -35.719 1.00 81.31 504 ILE A N 1
ATOM 4059 C CA . ILE A 1 504 ? 19.086 0.119 -34.924 1.00 81.31 504 ILE A CA 1
ATOM 4060 C C . ILE A 1 504 ? 20.375 0.402 -35.698 1.00 81.31 504 ILE A C 1
ATOM 4062 O O . ILE A 1 504 ? 20.773 1.556 -35.788 1.00 81.31 504 ILE A O 1
ATOM 4066 N N . ILE A 1 505 ? 21.014 -0.612 -36.286 1.00 78.12 505 ILE A N 1
ATOM 4067 C CA . ILE A 1 505 ? 22.338 -0.488 -36.918 1.00 78.12 505 ILE A CA 1
ATOM 4068 C C . ILE A 1 505 ? 22.236 0.018 -38.362 1.00 78.12 505 ILE A C 1
ATOM 4070 O O . ILE A 1 505 ? 23.016 0.885 -38.751 1.00 78.12 505 ILE A O 1
ATOM 4074 N N . LYS A 1 506 ? 21.292 -0.494 -39.169 1.00 75.19 506 LYS A N 1
ATOM 4075 C CA . LYS A 1 506 ? 21.174 -0.116 -40.593 1.00 75.19 506 LYS A CA 1
ATOM 4076 C C . LYS A 1 506 ? 20.273 1.108 -40.801 1.00 75.19 506 LYS A C 1
ATOM 4078 O O . LYS A 1 506 ? 20.584 1.948 -41.639 1.00 75.19 506 LYS A O 1
ATOM 4083 N N . MET A 1 507 ? 19.176 1.227 -40.048 1.00 78.25 507 MET A N 1
ATOM 4084 C CA . MET A 1 507 ? 18.189 2.309 -40.210 1.00 78.25 507 MET A CA 1
ATOM 4085 C C . MET A 1 507 ? 18.294 3.426 -39.158 1.00 78.25 507 MET A C 1
ATOM 4087 O O . MET A 1 507 ? 17.553 4.404 -39.259 1.00 78.25 507 MET A O 1
ATOM 4091 N N . GLY A 1 508 ? 19.215 3.331 -38.190 1.00 75.50 508 GLY A N 1
ATOM 4092 C CA . GLY A 1 508 ? 19.276 4.209 -37.012 1.00 75.50 508 GLY A CA 1
ATOM 4093 C C . GLY A 1 508 ? 19.212 5.709 -37.319 1.00 75.50 508 GLY A C 1
ATOM 4094 O O . GLY A 1 508 ? 18.390 6.421 -36.749 1.00 75.50 508 GLY A O 1
ATOM 4095 N N . LEU A 1 509 ? 19.990 6.181 -38.298 1.00 75.00 509 LEU A N 1
ATOM 4096 C CA . LEU A 1 509 ? 20.044 7.601 -38.682 1.00 75.00 509 LEU A CA 1
ATOM 4097 C C . LEU A 1 509 ? 18.734 8.153 -39.277 1.00 75.00 509 LEU A C 1
ATOM 4099 O O . LEU A 1 509 ? 18.561 9.365 -39.354 1.00 75.00 509 LEU A O 1
ATOM 4103 N N . THR A 1 510 ? 17.816 7.284 -39.706 1.00 78.69 510 THR A N 1
ATOM 4104 C CA . THR A 1 510 ? 16.514 7.677 -40.280 1.00 78.69 510 THR A CA 1
ATOM 4105 C C . THR A 1 510 ? 15.370 7.653 -39.263 1.00 78.69 510 THR A C 1
ATOM 4107 O O . THR A 1 510 ? 14.254 8.070 -39.581 1.00 78.69 510 THR A O 1
ATOM 4110 N N . LEU A 1 511 ? 15.627 7.163 -38.046 1.00 78.94 511 LEU A N 1
ATOM 4111 C CA . LEU A 1 511 ? 14.615 7.025 -37.004 1.00 78.94 511 LEU A CA 1
ATOM 4112 C C . LEU A 1 511 ? 14.303 8.367 -36.336 1.00 78.94 511 LEU A C 1
ATOM 4114 O O . LEU A 1 511 ? 15.186 9.176 -36.072 1.00 78.94 511 LEU A O 1
ATOM 4118 N N . GLN A 1 512 ? 13.027 8.567 -36.009 1.00 78.38 512 GLN A N 1
ATOM 4119 C CA . GLN A 1 512 ? 12.566 9.696 -35.197 1.00 78.38 512 GLN A CA 1
ATOM 4120 C C . GLN A 1 512 ? 12.835 9.449 -33.703 1.00 78.38 512 GLN A C 1
ATOM 4122 O O . GLN A 1 512 ? 12.839 8.300 -33.259 1.00 78.38 512 GLN A O 1
ATOM 4127 N N . ASP A 1 513 ? 12.937 10.509 -32.896 1.00 75.62 513 ASP A N 1
ATOM 4128 C CA . ASP A 1 513 ? 13.238 10.441 -31.452 1.00 75.62 513 ASP A CA 1
ATOM 4129 C C . ASP A 1 513 ? 12.356 9.443 -30.681 1.00 75.62 513 ASP A C 1
ATOM 4131 O O . ASP A 1 513 ? 12.840 8.664 -29.857 1.00 75.62 513 ASP A O 1
ATOM 4135 N N . HIS A 1 514 ? 11.056 9.410 -30.989 1.00 75.81 514 HIS A N 1
ATOM 4136 C CA . HIS A 1 514 ? 10.116 8.472 -30.373 1.00 75.81 514 HIS A CA 1
ATOM 4137 C C . HIS A 1 514 ? 10.436 7.005 -30.710 1.00 75.81 514 HIS A C 1
ATOM 4139 O O . HIS A 1 514 ? 10.333 6.131 -29.853 1.00 75.81 514 HIS A O 1
ATOM 4145 N N . GLN A 1 515 ? 10.869 6.724 -31.941 1.00 78.50 515 GLN A N 1
ATOM 4146 C CA . GLN A 1 515 ? 11.242 5.376 -32.377 1.00 78.50 515 GLN A CA 1
ATOM 4147 C C . GLN A 1 515 ? 12.557 4.923 -31.733 1.00 78.50 515 GLN A C 1
ATOM 4149 O O . GLN A 1 515 ? 12.689 3.754 -31.375 1.00 78.50 515 GLN A O 1
ATOM 4154 N N . ILE A 1 516 ? 13.496 5.851 -31.517 1.00 78.75 516 ILE A N 1
ATOM 4155 C CA . ILE A 1 516 ? 14.741 5.598 -30.776 1.00 78.75 516 ILE A CA 1
ATOM 4156 C C . ILE A 1 516 ? 14.418 5.231 -29.325 1.00 78.75 516 ILE A C 1
ATOM 4158 O O . ILE A 1 516 ? 14.957 4.259 -28.795 1.00 78.75 516 ILE A O 1
ATOM 4162 N N . TRP A 1 517 ? 13.501 5.969 -28.693 1.00 79.19 517 TRP A N 1
ATOM 4163 C CA . TRP A 1 517 ? 13.038 5.663 -27.340 1.00 79.19 517 TRP A CA 1
ATOM 4164 C C . TRP A 1 517 ? 12.397 4.268 -27.257 1.00 79.19 517 TRP A C 1
ATOM 4166 O O . TRP A 1 517 ? 12.793 3.460 -26.418 1.00 79.19 517 TRP A O 1
ATOM 4176 N N . LEU A 1 518 ? 11.495 3.930 -28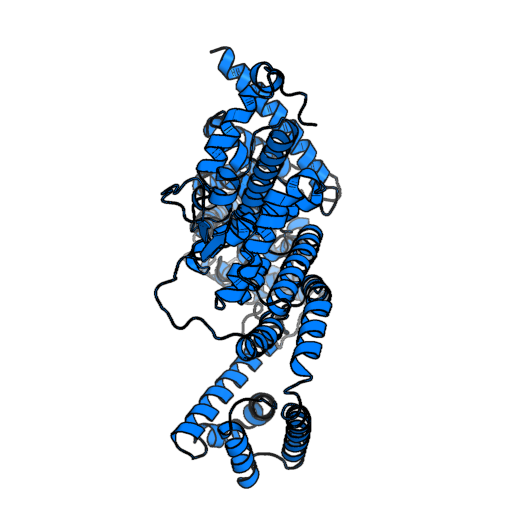.182 1.00 79.88 518 LEU A N 1
ATOM 4177 C CA . LEU A 1 518 ? 10.850 2.613 -28.242 1.00 79.88 518 LEU A CA 1
ATOM 4178 C C . LEU A 1 518 ? 11.845 1.456 -28.442 1.00 79.88 518 LEU A C 1
ATOM 4180 O O . LEU A 1 518 ? 11.749 0.431 -27.765 1.00 79.88 518 LEU A O 1
ATOM 4184 N N . ALA A 1 519 ? 12.822 1.622 -29.337 1.00 82.50 519 ALA A N 1
ATOM 4185 C CA . ALA A 1 519 ? 13.871 0.630 -29.572 1.00 82.50 519 ALA A CA 1
ATOM 4186 C C . ALA A 1 519 ? 14.769 0.440 -28.336 1.00 82.50 519 ALA A C 1
ATOM 4188 O O . ALA A 1 519 ? 15.146 -0.686 -27.994 1.00 82.50 519 ALA A O 1
ATOM 4189 N N . SER A 1 520 ? 15.075 1.534 -27.631 1.00 81.38 520 SER A N 1
ATOM 4190 C CA . SER A 1 520 ? 15.843 1.488 -26.386 1.00 81.38 520 SER A CA 1
ATOM 4191 C C . SER A 1 520 ? 15.082 0.758 -25.272 1.00 81.38 520 SER A C 1
ATOM 4193 O O . SER A 1 520 ? 15.654 -0.099 -24.602 1.00 81.38 520 SER A O 1
ATOM 4195 N N . ALA A 1 521 ? 13.774 1.000 -25.142 1.00 81.94 521 ALA A N 1
ATOM 4196 C CA . ALA A 1 521 ? 12.923 0.353 -24.152 1.00 81.94 521 ALA A CA 1
ATOM 4197 C C . ALA A 1 521 ? 12.806 -1.159 -24.390 1.00 81.94 521 ALA A C 1
ATOM 4199 O O . ALA A 1 521 ? 13.016 -1.951 -23.473 1.00 81.94 521 ALA A O 1
ATOM 4200 N N . LEU A 1 522 ? 12.5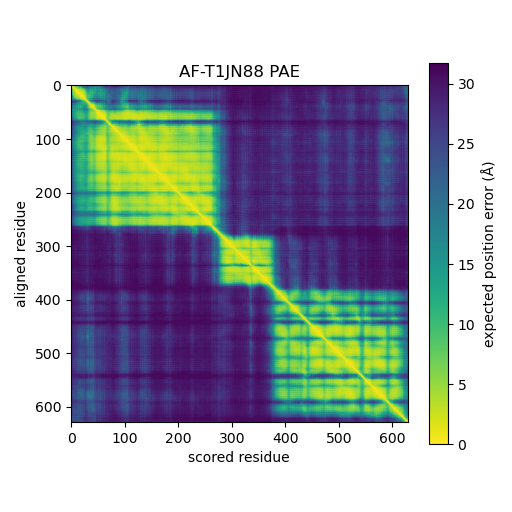62 -1.583 -25.633 1.00 84.69 522 LEU A N 1
ATOM 4201 C CA . LEU A 1 522 ? 12.538 -3.002 -25.997 1.00 84.69 522 LEU A CA 1
ATOM 4202 C C . LEU A 1 522 ? 13.877 -3.700 -25.695 1.00 84.69 522 LEU A C 1
ATOM 4204 O O . LEU A 1 522 ? 13.894 -4.831 -25.212 1.00 84.69 522 LEU A O 1
ATOM 4208 N N . SER A 1 523 ? 15.000 -3.004 -25.897 1.00 84.62 523 SER A N 1
ATOM 4209 C CA . SER A 1 523 ? 16.332 -3.523 -25.559 1.00 84.62 523 SER A CA 1
ATOM 4210 C C . SER A 1 523 ? 16.516 -3.738 -24.047 1.00 84.62 523 SER A C 1
ATOM 4212 O O . SER A 1 523 ? 17.160 -4.709 -23.651 1.00 84.62 523 SER A O 1
ATOM 4214 N N . VAL A 1 524 ? 15.921 -2.889 -23.198 1.00 81.81 524 VAL A N 1
ATOM 4215 C CA . VAL A 1 524 ? 15.918 -3.064 -21.730 1.00 81.81 524 VAL A CA 1
ATOM 4216 C C . VAL A 1 524 ? 15.154 -4.327 -21.325 1.00 81.81 524 VAL A C 1
ATOM 4218 O O . VAL A 1 524 ? 15.653 -5.107 -20.514 1.00 81.81 524 VAL A O 1
ATOM 4221 N N . HIS A 1 525 ? 13.977 -4.563 -21.910 1.00 80.88 525 HIS A N 1
ATOM 4222 C CA . HIS A 1 525 ? 13.171 -5.754 -21.619 1.00 80.88 525 HIS A CA 1
ATOM 4223 C C . HIS A 1 525 ? 13.820 -7.056 -22.123 1.00 80.88 525 HIS A C 1
ATOM 4225 O O . HIS A 1 525 ? 13.763 -8.092 -21.465 1.00 80.88 525 HIS A O 1
ATOM 4231 N N . LEU A 1 526 ? 14.512 -7.024 -23.266 1.00 81.19 526 LEU A N 1
ATOM 4232 C CA . LEU A 1 526 ? 15.312 -8.172 -23.713 1.00 81.19 526 LEU A CA 1
ATOM 4233 C C . LEU A 1 526 ? 16.485 -8.452 -22.759 1.00 81.19 526 LEU A C 1
ATOM 4235 O O . LEU A 1 526 ? 16.815 -9.612 -22.513 1.00 81.19 526 LEU A O 1
ATOM 4239 N N . GLY A 1 527 ? 17.078 -7.402 -22.181 1.00 77.38 527 GLY A N 1
ATOM 4240 C CA . GLY A 1 527 ? 18.111 -7.516 -21.152 1.00 77.38 527 GLY A CA 1
ATOM 4241 C C . GLY A 1 527 ? 17.593 -8.083 -19.824 1.00 77.38 527 GLY A C 1
ATOM 4242 O O . GLY A 1 527 ? 18.253 -8.930 -19.223 1.00 77.38 527 GLY A O 1
ATOM 4243 N N . SER A 1 528 ? 16.399 -7.687 -19.366 1.00 75.50 528 SER A N 1
ATOM 4244 C CA . SER A 1 528 ? 15.804 -8.222 -18.126 1.00 75.50 528 SER A CA 1
ATOM 4245 C C . SER A 1 528 ? 15.482 -9.718 -18.230 1.00 75.50 528 SER A C 1
ATOM 4247 O O . SER A 1 528 ? 15.624 -10.459 -17.249 1.00 75.50 528 SER A O 1
ATOM 4249 N N . LEU A 1 529 ? 15.104 -10.168 -19.430 1.00 74.69 529 LEU A N 1
ATOM 4250 C CA . LEU A 1 529 ? 14.734 -11.546 -19.743 1.00 74.69 529 LEU A CA 1
ATOM 4251 C C . LEU A 1 529 ? 15.907 -12.414 -20.215 1.00 74.69 529 LEU A C 1
ATOM 4253 O O . LEU A 1 529 ? 15.672 -13.540 -20.645 1.00 74.69 529 LEU A O 1
ATOM 4257 N N . GLN A 1 530 ? 17.161 -11.966 -20.080 1.00 74.25 530 GLN A N 1
ATOM 4258 C CA . GLN A 1 530 ? 18.355 -12.678 -20.567 1.00 74.25 530 GLN A CA 1
ATOM 4259 C C . GLN A 1 530 ? 18.434 -14.157 -20.129 1.00 74.25 530 GLN A C 1
ATOM 4261 O O . GLN A 1 530 ? 18.905 -15.003 -20.879 1.00 74.25 530 GLN A O 1
ATOM 4266 N N . GLN A 1 531 ? 17.918 -14.502 -18.944 1.00 72.88 531 GLN A N 1
ATOM 4267 C CA . GLN A 1 531 ? 17.859 -15.890 -18.457 1.00 72.88 531 GLN A CA 1
ATOM 4268 C C . GLN A 1 531 ? 16.876 -16.787 -19.237 1.00 72.88 531 GLN A C 1
ATOM 4270 O O . GLN A 1 531 ? 16.999 -18.010 -19.206 1.00 72.88 531 GLN A O 1
ATOM 4275 N N . PHE A 1 532 ? 15.906 -16.199 -19.945 1.00 71.62 532 PHE A N 1
ATOM 4276 C CA . PHE A 1 532 ? 14.835 -16.873 -20.689 1.00 71.62 532 PHE A CA 1
ATOM 4277 C C . PHE A 1 532 ? 15.041 -16.874 -22.209 1.00 71.62 532 PHE A C 1
ATOM 4279 O O . PHE A 1 532 ? 14.615 -17.831 -22.845 1.00 71.62 532 PHE A O 1
ATOM 4286 N N . VAL A 1 533 ? 15.815 -15.945 -22.765 1.00 77.06 533 VAL A N 1
ATOM 4287 C CA . VAL A 1 533 ? 16.180 -15.899 -24.199 1.00 77.06 533 VAL A CA 1
ATOM 4288 C C . VAL A 1 533 ? 17.515 -16.605 -24.493 1.00 77.06 533 VAL A C 1
ATOM 4290 O O . VAL A 1 533 ? 18.275 -16.895 -23.564 1.00 77.06 533 VAL A O 1
ATOM 4293 N N . HIS A 1 534 ? 17.776 -16.940 -25.761 1.00 75.69 534 HIS A N 1
ATOM 4294 C CA . HIS A 1 534 ? 19.071 -17.460 -26.222 1.00 75.69 534 HIS A CA 1
ATOM 4295 C C . HIS A 1 534 ? 20.117 -16.334 -26.314 1.00 75.69 534 HIS A C 1
ATOM 4297 O O . HIS A 1 534 ? 19.779 -15.225 -26.734 1.00 75.69 534 HIS A O 1
ATOM 4303 N N . PRO A 1 535 ? 21.387 -16.591 -25.945 1.00 74.25 535 PRO A N 1
ATOM 4304 C CA . PRO A 1 535 ? 22.452 -15.603 -26.081 1.00 74.25 535 PRO A CA 1
ATOM 4305 C C . PRO A 1 535 ? 22.735 -15.305 -27.560 1.00 74.25 535 PRO A C 1
ATOM 4307 O O . PRO A 1 535 ? 22.657 -16.194 -28.406 1.00 74.25 535 PRO A O 1
ATOM 4310 N N . VAL A 1 536 ? 23.084 -14.056 -27.866 1.00 75.00 536 VAL A N 1
ATOM 4311 C CA . VAL A 1 536 ? 23.310 -13.570 -29.238 1.00 75.00 536 VAL A CA 1
ATOM 4312 C C . VAL A 1 536 ? 24.789 -13.243 -29.437 1.00 75.00 536 VAL A C 1
ATOM 4314 O O . VAL A 1 536 ? 25.461 -12.834 -28.494 1.00 75.00 536 VAL A O 1
ATOM 4317 N N . ASN A 1 537 ? 25.303 -13.414 -30.652 1.00 76.31 537 ASN A N 1
ATOM 4318 C CA . ASN A 1 537 ? 26.617 -12.939 -31.076 1.00 76.31 537 ASN A CA 1
ATOM 4319 C C . ASN A 1 537 ? 26.588 -12.544 -32.564 1.00 76.31 537 ASN A C 1
ATOM 4321 O O . ASN A 1 537 ? 25.662 -12.914 -33.278 1.00 76.31 537 ASN A O 1
ATOM 4325 N N . VAL A 1 538 ? 27.582 -11.796 -33.041 1.00 68.69 538 VAL A N 1
ATOM 4326 C CA . VAL A 1 538 ? 27.658 -11.300 -34.425 1.00 68.69 538 VAL A CA 1
ATOM 4327 C C . VAL A 1 538 ? 28.802 -11.990 -35.167 1.00 68.69 538 VAL A C 1
ATOM 4329 O O . VAL A 1 538 ? 29.906 -12.123 -34.641 1.00 68.69 538 VAL A O 1
ATOM 4332 N N . VAL A 1 539 ? 28.550 -12.435 -36.398 1.00 63.28 539 VAL A N 1
ATOM 4333 C CA . VAL A 1 539 ? 29.552 -13.052 -37.275 1.00 63.28 539 VAL A CA 1
ATOM 4334 C C . VAL A 1 539 ? 30.251 -11.961 -38.080 1.00 63.28 539 VAL A C 1
ATOM 4336 O O . VAL A 1 539 ? 29.614 -11.190 -38.796 1.00 63.28 539 VAL A O 1
ATOM 4339 N N . GLY A 1 540 ? 31.581 -11.915 -37.985 1.00 54.28 540 GLY A N 1
ATOM 4340 C CA . GLY A 1 540 ? 32.417 -11.021 -38.786 1.00 54.28 540 GLY A CA 1
ATOM 4341 C C . GLY A 1 540 ? 32.705 -9.673 -38.116 1.00 54.28 540 GLY A C 1
ATOM 4342 O O . GLY A 1 540 ? 31.814 -8.877 -37.860 1.00 54.28 540 GLY A O 1
ATOM 4343 N N . LYS A 1 541 ? 34.005 -9.417 -37.908 1.00 45.16 541 LYS A N 1
ATOM 4344 C CA . LYS A 1 541 ? 34.642 -8.235 -37.290 1.00 45.16 541 LYS A CA 1
ATOM 4345 C C . LYS A 1 541 ? 34.307 -8.027 -35.807 1.00 45.16 541 LYS A C 1
ATOM 4347 O O . LYS A 1 541 ? 33.332 -7.390 -35.442 1.00 45.16 541 LYS A O 1
ATOM 4352 N N . HIS A 1 542 ? 35.260 -8.482 -34.992 1.00 44.06 542 HIS A N 1
ATOM 4353 C CA . HIS A 1 542 ? 35.273 -8.551 -33.530 1.00 44.06 542 HIS A CA 1
ATOM 4354 C C . HIS A 1 542 ? 34.561 -9.788 -32.979 1.00 44.06 542 HIS A C 1
ATOM 4356 O O . HIS A 1 542 ? 33.407 -9.749 -32.579 1.00 44.06 542 HIS A O 1
ATOM 4362 N N . ASN A 1 543 ? 35.327 -10.879 -32.847 1.00 41.75 543 ASN A N 1
ATOM 4363 C CA . ASN A 1 543 ? 35.092 -11.853 -31.783 1.00 41.75 543 ASN A CA 1
ATOM 4364 C C . ASN A 1 543 ? 35.354 -11.138 -30.446 1.00 41.75 543 ASN A C 1
ATOM 4366 O O . ASN A 1 543 ? 36.392 -11.350 -29.820 1.00 41.75 543 ASN A O 1
ATOM 4370 N N . SER A 1 544 ? 34.485 -10.211 -30.039 1.00 42.84 544 SER A N 1
ATOM 4371 C CA . SER A 1 544 ? 34.528 -9.681 -28.686 1.00 42.84 544 SER A CA 1
ATOM 4372 C C . SER A 1 544 ? 33.970 -10.772 -27.788 1.00 42.84 544 SER A C 1
ATOM 4374 O O . SER A 1 544 ? 32.762 -10.937 -27.644 1.00 42.84 544 SER A O 1
ATOM 4376 N N . THR A 1 545 ? 34.878 -11.543 -27.199 1.00 42.69 545 THR A N 1
ATOM 4377 C CA . THR A 1 545 ? 34.648 -12.282 -25.960 1.00 42.69 545 THR A CA 1
ATOM 4378 C C . THR A 1 545 ? 34.330 -11.264 -24.865 1.00 42.69 545 THR A C 1
ATOM 4380 O O . THR A 1 545 ? 35.181 -10.909 -24.054 1.00 42.69 545 THR A O 1
ATOM 4383 N N . THR A 1 546 ? 33.138 -10.682 -24.904 1.00 44.66 546 THR A N 1
ATOM 4384 C CA . THR A 1 546 ? 32.584 -9.951 -23.774 1.00 44.66 546 THR A CA 1
ATOM 4385 C C . THR A 1 546 ? 31.780 -10.955 -22.980 1.00 44.66 546 THR A C 1
ATOM 4387 O O . THR A 1 546 ? 30.803 -11.486 -23.498 1.00 44.66 546 THR A O 1
ATOM 4390 N N . ASP A 1 547 ? 32.155 -11.175 -21.722 1.00 47.50 547 ASP A N 1
ATOM 4391 C CA . ASP A 1 547 ? 31.467 -12.043 -20.751 1.00 47.50 547 ASP A CA 1
ATOM 4392 C C . ASP A 1 547 ? 29.986 -11.655 -20.486 1.00 47.50 547 ASP A C 1
ATOM 4394 O O . ASP A 1 547 ? 29.315 -12.239 -19.639 1.00 47.50 547 ASP A O 1
ATOM 4398 N N . GLU A 1 548 ? 29.448 -10.673 -21.217 1.00 53.78 548 GLU A N 1
ATOM 4399 C CA . GLU A 1 548 ? 28.080 -10.168 -21.145 1.00 53.78 548 GLU A CA 1
ATOM 4400 C C . GLU A 1 548 ? 27.388 -10.367 -22.512 1.00 53.78 548 GLU A C 1
ATOM 4402 O O . GLU A 1 548 ? 27.349 -9.455 -23.340 1.00 53.78 548 GLU A O 1
ATOM 4407 N N . ASN A 1 549 ? 26.817 -11.561 -22.741 1.00 60.06 549 ASN A N 1
ATOM 4408 C CA . ASN A 1 549 ? 26.012 -11.934 -23.925 1.00 60.06 549 ASN A CA 1
ATOM 4409 C C . ASN A 1 549 ? 24.632 -11.231 -23.952 1.00 60.06 549 ASN A C 1
ATOM 4411 O O . ASN A 1 549 ? 23.595 -11.879 -24.111 1.00 60.06 549 ASN A O 1
ATOM 4415 N N . ASN A 1 550 ? 24.586 -9.924 -23.689 1.00 71.38 550 ASN A N 1
ATOM 4416 C CA . ASN A 1 550 ? 23.363 -9.126 -23.721 1.00 71.38 550 ASN A CA 1
ATOM 4417 C C . ASN A 1 550 ? 23.206 -8.480 -25.110 1.00 71.38 550 ASN A C 1
ATOM 4419 O O . ASN A 1 550 ? 24.146 -7.940 -25.685 1.00 71.38 550 ASN A O 1
ATOM 4423 N N . PHE A 1 551 ? 21.995 -8.491 -25.659 1.00 77.00 551 PHE A N 1
ATOM 4424 C CA . PHE A 1 551 ? 21.705 -7.856 -26.943 1.00 77.00 551 PHE A CA 1
ATOM 4425 C C . PHE A 1 551 ? 22.047 -6.352 -26.951 1.00 77.00 551 PHE A C 1
ATOM 4427 O O . PHE A 1 551 ? 22.598 -5.837 -27.924 1.00 77.00 551 PHE A O 1
ATOM 4434 N N . ALA A 1 552 ? 21.809 -5.651 -25.838 1.00 76.38 552 ALA A N 1
ATOM 4435 C CA . ALA A 1 552 ? 22.130 -4.230 -25.715 1.00 76.38 552 ALA A CA 1
ATOM 4436 C C . ALA A 1 552 ? 23.648 -3.948 -25.711 1.00 76.38 552 ALA A C 1
ATOM 4438 O O . ALA A 1 552 ? 24.080 -2.949 -26.287 1.00 76.38 552 ALA A O 1
ATOM 4439 N N . SER A 1 553 ? 24.475 -4.815 -25.107 1.00 73.94 553 SER A N 1
ATOM 4440 C CA . SER A 1 553 ? 25.938 -4.649 -25.137 1.00 73.94 553 SER A CA 1
ATOM 4441 C C . SER A 1 553 ? 26.493 -4.858 -26.547 1.00 73.94 553 SER A C 1
ATOM 4443 O O . SER A 1 553 ? 27.377 -4.106 -26.957 1.00 73.94 553 SER A O 1
ATOM 4445 N N . LEU A 1 554 ? 25.928 -5.800 -27.309 1.00 76.50 554 LEU A N 1
ATOM 4446 C CA . LEU A 1 554 ? 26.297 -6.054 -28.706 1.00 76.50 554 LEU A CA 1
ATOM 4447 C C . LEU A 1 554 ? 25.985 -4.865 -29.615 1.00 76.50 554 LEU A C 1
ATOM 4449 O O . LEU A 1 554 ? 26.862 -4.425 -30.353 1.00 76.50 554 LEU A O 1
ATOM 4453 N N . ILE A 1 555 ? 24.777 -4.294 -29.522 1.00 78.50 555 ILE A N 1
ATOM 4454 C CA . ILE A 1 555 ? 24.410 -3.084 -30.279 1.00 78.50 555 ILE A CA 1
ATOM 4455 C C . ILE A 1 555 ? 25.417 -1.971 -30.007 1.00 78.50 555 ILE A C 1
ATOM 4457 O O . ILE A 1 555 ? 25.964 -1.378 -30.933 1.00 78.50 555 ILE A O 1
ATOM 4461 N N . ILE A 1 556 ? 25.688 -1.698 -28.731 1.00 75.25 556 ILE A N 1
ATOM 4462 C CA . ILE A 1 556 ? 26.564 -0.597 -28.337 1.00 75.25 556 ILE A CA 1
ATOM 4463 C C . ILE A 1 556 ? 27.994 -0.853 -28.803 1.00 75.25 556 ILE A C 1
ATOM 4465 O O . ILE A 1 556 ? 28.666 0.096 -29.198 1.00 75.25 556 ILE A O 1
ATOM 4469 N N . HIS A 1 557 ? 28.476 -2.097 -28.781 1.00 74.50 557 HIS A N 1
ATOM 4470 C CA . HIS A 1 557 ? 29.819 -2.436 -29.243 1.00 74.50 557 HIS A CA 1
ATOM 4471 C C . HIS A 1 557 ? 29.960 -2.282 -30.763 1.00 74.50 557 HIS A C 1
ATOM 4473 O O . HIS A 1 557 ? 30.908 -1.643 -31.219 1.00 74.50 557 HIS A O 1
ATOM 4479 N N . CYS A 1 558 ? 28.994 -2.806 -31.518 1.00 73.19 558 CYS A N 1
ATOM 4480 C CA . CYS A 1 558 ? 29.054 -2.915 -32.972 1.00 73.19 558 CYS A CA 1
ATOM 4481 C C . CYS A 1 558 ? 28.527 -1.690 -33.734 1.00 73.19 558 CYS A C 1
ATOM 4483 O O . CYS A 1 558 ? 28.753 -1.601 -34.941 1.00 73.19 558 CYS A O 1
ATOM 4485 N N . TYR A 1 559 ? 27.833 -0.752 -33.076 1.00 75.69 559 TYR A N 1
ATOM 4486 C CA . TYR A 1 559 ? 27.339 0.453 -33.742 1.00 75.69 559 TYR A CA 1
ATOM 4487 C C . TYR A 1 559 ? 28.512 1.288 -34.300 1.00 75.69 559 TYR A C 1
ATOM 4489 O O . TYR A 1 559 ? 29.429 1.624 -33.540 1.00 75.69 559 TYR A O 1
ATOM 4497 N N . PRO A 1 560 ? 28.513 1.632 -35.604 1.00 72.44 560 PRO A N 1
ATOM 4498 C CA . PRO A 1 560 ? 29.589 2.412 -36.206 1.00 72.44 560 PRO A CA 1
ATOM 4499 C C . PRO A 1 560 ? 29.579 3.836 -35.641 1.00 72.44 560 PRO A C 1
ATOM 4501 O O . PRO A 1 560 ? 28.557 4.506 -35.694 1.00 72.44 560 PRO A O 1
ATOM 4504 N N . CYS A 1 561 ? 30.712 4.314 -35.120 1.00 68.00 561 CYS A N 1
ATOM 4505 C CA . CYS A 1 561 ? 30.868 5.677 -34.585 1.00 68.00 561 CYS A CA 1
ATOM 4506 C C . CYS A 1 561 ? 31.782 6.527 -35.478 1.00 68.00 561 CYS A C 1
ATOM 4508 O O . CYS A 1 561 ? 32.663 7.224 -34.980 1.00 68.00 561 CYS A O 1
ATOM 4510 N N . ASN A 1 562 ? 31.633 6.416 -36.799 1.00 72.00 562 ASN A N 1
ATOM 4511 C CA . ASN A 1 562 ? 32.569 7.029 -37.745 1.00 72.00 562 ASN A CA 1
ATOM 4512 C C . ASN A 1 562 ? 32.178 8.467 -38.121 1.00 72.00 562 ASN A C 1
ATOM 4514 O O . ASN A 1 562 ? 33.001 9.189 -38.679 1.00 72.00 562 ASN A O 1
ATOM 4518 N N . THR A 1 563 ? 30.940 8.881 -37.838 1.00 73.44 563 THR A N 1
ATOM 4519 C CA . THR A 1 563 ? 30.426 10.230 -38.115 1.00 73.44 563 THR A CA 1
ATOM 4520 C C . THR A 1 563 ? 29.774 10.854 -36.879 1.00 73.44 563 THR A C 1
ATOM 4522 O O . THR A 1 563 ? 29.293 10.144 -35.991 1.00 73.44 563 THR A O 1
ATOM 4525 N N . ASP A 1 564 ? 29.704 12.187 -36.838 1.00 68.94 564 ASP A N 1
ATOM 4526 C CA . ASP A 1 564 ? 29.072 12.931 -35.737 1.00 68.94 564 ASP A CA 1
ATOM 4527 C C . ASP A 1 564 ? 27.585 12.580 -35.574 1.00 68.94 564 ASP A C 1
ATOM 4529 O O . ASP A 1 564 ? 27.082 12.462 -34.458 1.00 68.94 564 ASP A O 1
ATOM 4533 N N . GLU A 1 565 ? 26.875 12.349 -36.681 1.00 73.56 565 GLU A N 1
ATOM 4534 C CA . GLU A 1 565 ? 25.466 11.939 -36.669 1.00 73.56 565 GLU A CA 1
ATOM 4535 C C . GLU A 1 565 ? 25.279 10.541 -36.066 1.00 73.56 565 GLU A C 1
ATOM 4537 O O . GLU A 1 565 ? 24.364 10.316 -35.271 1.00 73.56 565 GLU A O 1
ATOM 4542 N N . GLN A 1 566 ? 26.180 9.608 -36.387 1.00 74.12 566 GLN A N 1
ATOM 4543 C CA . GLN A 1 566 ? 26.192 8.266 -35.807 1.00 74.12 566 GLN A CA 1
ATOM 4544 C C . GLN A 1 566 ? 26.477 8.305 -34.306 1.00 74.12 566 GLN A C 1
ATOM 4546 O O . GLN A 1 566 ? 25.812 7.628 -33.521 1.00 74.12 566 GLN A O 1
ATOM 4551 N N . LEU A 1 567 ? 27.435 9.133 -33.900 1.00 72.00 567 LEU A N 1
ATOM 4552 C CA . LEU A 1 567 ? 27.774 9.322 -32.501 1.00 72.00 567 LEU A CA 1
ATOM 4553 C C . LEU A 1 567 ? 26.609 9.946 -31.724 1.00 72.00 567 LEU A C 1
ATOM 4555 O O . LEU A 1 567 ? 26.248 9.449 -30.660 1.00 72.00 567 LEU A O 1
ATOM 4559 N N . LYS A 1 568 ? 25.958 10.971 -32.286 1.00 71.94 568 LYS A N 1
ATOM 4560 C CA . LYS A 1 568 ? 24.766 11.602 -31.708 1.00 71.94 568 LYS A CA 1
ATOM 4561 C C . LYS A 1 568 ? 23.618 10.606 -31.536 1.00 71.94 568 LYS A C 1
ATOM 4563 O O . LYS A 1 568 ? 23.020 10.563 -30.462 1.00 71.94 568 LYS A O 1
ATOM 4568 N N . PHE A 1 569 ? 23.347 9.774 -32.543 1.00 79.00 569 PHE A N 1
ATOM 4569 C CA . PHE A 1 569 ? 22.346 8.710 -32.440 1.00 79.00 569 PHE A CA 1
ATOM 4570 C C . PHE A 1 569 ? 22.674 7.730 -31.307 1.00 79.00 569 PHE A C 1
ATOM 4572 O O . PHE A 1 569 ? 21.810 7.442 -30.479 1.00 79.00 569 PHE A O 1
ATOM 4579 N N . LEU A 1 570 ? 23.921 7.249 -31.231 1.00 75.25 570 LEU A N 1
ATOM 4580 C CA . LEU A 1 570 ? 24.343 6.316 -30.185 1.00 75.25 570 LEU A CA 1
ATOM 4581 C C . LEU A 1 570 ? 24.170 6.925 -28.787 1.00 75.25 570 LEU A C 1
ATOM 4583 O O . LEU A 1 570 ? 23.716 6.243 -27.870 1.00 75.25 570 LEU A O 1
ATOM 4587 N N . LEU A 1 571 ? 24.496 8.208 -28.619 1.00 72.12 571 LEU A N 1
ATOM 4588 C CA . LEU A 1 571 ? 24.295 8.913 -27.355 1.00 72.12 571 LEU A CA 1
ATOM 4589 C C . LEU A 1 571 ? 22.814 9.032 -26.995 1.00 72.12 571 LEU A C 1
ATOM 4591 O O . LEU A 1 571 ? 22.449 8.706 -25.869 1.00 72.12 571 LEU A O 1
ATOM 4595 N N . MET A 1 572 ? 21.956 9.411 -27.946 1.00 72.38 572 MET A N 1
ATOM 4596 C CA . MET A 1 572 ? 20.505 9.473 -27.737 1.00 72.38 572 MET A CA 1
ATOM 4597 C C . MET A 1 572 ? 19.921 8.105 -27.373 1.00 72.38 572 MET A C 1
ATOM 4599 O O . MET A 1 572 ? 19.116 8.000 -26.448 1.00 72.38 572 MET A O 1
ATOM 4603 N N . PHE A 1 573 ? 20.358 7.045 -28.054 1.00 76.31 573 PHE A N 1
ATOM 4604 C CA . PHE A 1 573 ? 19.961 5.677 -27.742 1.00 76.31 573 PHE A CA 1
ATOM 4605 C C . PHE A 1 573 ? 20.386 5.275 -26.322 1.00 76.31 573 PHE A C 1
ATOM 4607 O O . PHE A 1 573 ? 19.562 4.777 -25.558 1.00 76.31 573 PHE A O 1
ATOM 4614 N N . CYS A 1 574 ? 21.636 5.545 -25.930 1.00 72.44 574 CYS A N 1
ATOM 4615 C CA . CYS A 1 574 ? 22.144 5.262 -24.585 1.00 72.44 574 CYS A CA 1
ATOM 4616 C C . CYS A 1 574 ? 21.420 6.070 -23.492 1.00 72.44 574 CYS A C 1
ATOM 4618 O O . CYS A 1 574 ? 21.081 5.508 -22.449 1.00 72.44 574 CYS A O 1
ATOM 4620 N N . SER A 1 575 ? 21.147 7.361 -23.719 1.00 68.12 575 SER A N 1
ATOM 4621 C CA . SER A 1 575 ? 20.380 8.205 -22.792 1.00 68.12 575 SER A CA 1
ATOM 4622 C C . SER A 1 575 ? 18.957 7.680 -22.603 1.00 68.12 575 SER A C 1
ATOM 4624 O O . SER A 1 575 ? 18.516 7.515 -21.465 1.00 68.12 575 SER A O 1
ATOM 4626 N N . ASN A 1 576 ? 18.263 7.357 -23.699 1.00 71.81 576 ASN A N 1
ATOM 4627 C CA . ASN A 1 576 ? 16.903 6.818 -23.657 1.00 71.81 576 ASN A CA 1
ATOM 4628 C C . ASN A 1 576 ? 16.858 5.431 -22.999 1.00 71.81 576 ASN A C 1
ATOM 4630 O O . ASN A 1 576 ? 15.975 5.177 -22.179 1.00 71.81 576 ASN A O 1
ATOM 4634 N N . TYR A 1 577 ? 17.844 4.571 -23.282 1.00 77.75 577 TYR A N 1
ATOM 4635 C CA . TYR A 1 577 ? 17.986 3.263 -22.639 1.00 77.75 577 TYR A CA 1
ATOM 4636 C C . TYR A 1 577 ? 18.125 3.416 -21.126 1.00 77.75 577 TYR A C 1
ATOM 4638 O O . TYR A 1 577 ? 17.407 2.761 -20.376 1.00 77.75 577 TYR A O 1
ATOM 4646 N N . MET A 1 578 ? 19.021 4.294 -20.658 1.00 68.25 578 MET A N 1
ATOM 4647 C CA . MET A 1 578 ? 19.199 4.528 -19.225 1.00 68.25 578 MET A CA 1
ATOM 4648 C C . MET A 1 578 ? 17.923 5.077 -18.598 1.00 68.25 578 MET A C 1
ATOM 4650 O O . MET A 1 578 ? 17.451 4.519 -17.611 1.00 68.25 578 MET A O 1
ATOM 4654 N N . GLN A 1 579 ? 17.326 6.115 -19.190 1.00 70.31 579 GLN A N 1
ATOM 4655 C CA . GLN A 1 579 ? 16.092 6.715 -18.687 1.00 70.31 579 GLN A CA 1
ATOM 4656 C C . GLN A 1 579 ? 14.970 5.678 -18.555 1.00 70.31 579 GLN A C 1
ATOM 4658 O O . GLN A 1 579 ? 14.294 5.632 -17.526 1.00 70.31 579 GLN A O 1
ATOM 4663 N N . TYR A 1 580 ? 14.794 4.821 -19.562 1.00 72.81 580 TYR A N 1
ATOM 4664 C CA . TYR A 1 580 ? 13.798 3.760 -19.513 1.00 72.81 580 TYR A CA 1
ATOM 4665 C C . TYR A 1 580 ? 14.162 2.661 -18.511 1.00 72.81 580 TYR A C 1
ATOM 4667 O O . TYR A 1 580 ? 13.296 2.227 -17.762 1.00 72.81 580 TYR A O 1
ATOM 4675 N N . ALA A 1 581 ? 15.427 2.241 -18.427 1.00 68.94 581 ALA A N 1
ATOM 4676 C CA . ALA A 1 581 ? 15.880 1.248 -17.453 1.00 68.94 581 ALA A CA 1
ATOM 4677 C C . ALA A 1 581 ? 15.643 1.702 -16.004 1.00 68.94 581 ALA A C 1
ATOM 4679 O O . ALA A 1 581 ? 15.244 0.891 -15.169 1.00 68.94 581 ALA A O 1
ATOM 4680 N N . PHE A 1 582 ? 15.820 2.995 -15.712 1.00 66.50 582 PHE A N 1
ATOM 4681 C CA . PHE A 1 582 ? 15.470 3.571 -14.413 1.00 66.50 582 PHE A CA 1
ATOM 4682 C C . PHE A 1 582 ? 13.965 3.492 -14.140 1.00 66.50 582 PHE A C 1
ATOM 4684 O O . PHE A 1 582 ? 13.579 3.016 -13.077 1.00 66.50 582 PHE A O 1
ATOM 4691 N N . LEU A 1 583 ? 13.120 3.896 -15.097 1.00 68.38 583 LEU A N 1
ATOM 4692 C CA . LEU A 1 583 ? 11.657 3.798 -14.972 1.00 68.38 583 LEU A CA 1
ATOM 4693 C C . LEU A 1 583 ? 11.186 2.344 -14.812 1.00 68.38 583 LEU A C 1
ATOM 4695 O O . LEU A 1 583 ? 10.316 2.034 -14.000 1.00 68.38 583 LEU A O 1
ATOM 4699 N N . TYR A 1 584 ? 11.796 1.436 -15.568 1.00 69.00 584 TYR A N 1
ATOM 4700 C CA . TYR A 1 584 ? 11.511 0.013 -15.507 1.00 69.00 584 TYR A CA 1
ATOM 4701 C C . TYR A 1 584 ? 11.852 -0.557 -14.125 1.00 69.00 584 TYR A C 1
ATOM 4703 O O . TYR A 1 584 ? 11.029 -1.229 -13.502 1.00 69.00 584 TYR A O 1
ATOM 4711 N N . TYR A 1 585 ? 13.027 -0.211 -13.596 1.00 65.00 585 TYR A N 1
ATOM 4712 C CA . TYR A 1 585 ? 13.476 -0.616 -12.267 1.00 65.00 585 TYR A CA 1
ATOM 4713 C C . TYR A 1 585 ? 12.582 -0.079 -11.141 1.00 65.00 585 TYR A C 1
ATOM 4715 O O . TYR A 1 585 ? 12.200 -0.848 -10.257 1.00 65.00 585 TYR A O 1
ATOM 4723 N N . THR A 1 586 ? 12.208 1.205 -11.169 1.00 61.03 586 THR A N 1
ATOM 4724 C CA . THR A 1 586 ? 11.344 1.798 -10.133 1.00 61.03 586 THR A CA 1
ATOM 4725 C C . THR A 1 586 ? 9.944 1.190 -10.136 1.00 61.03 586 THR A C 1
ATOM 4727 O O . THR A 1 586 ? 9.377 0.973 -9.070 1.00 61.03 586 THR A O 1
ATOM 4730 N N . SER A 1 587 ? 9.411 0.816 -11.304 1.00 58.50 587 SER A N 1
ATOM 4731 C CA . SER A 1 587 ? 8.123 0.112 -11.393 1.00 58.50 587 SER A CA 1
ATOM 4732 C C . SER A 1 587 ? 8.150 -1.301 -10.778 1.00 58.50 587 SER A C 1
ATOM 4734 O O . SER A 1 587 ? 7.129 -1.788 -10.293 1.00 58.50 587 SER A O 1
ATOM 4736 N N . PHE A 1 588 ? 9.321 -1.951 -10.748 1.00 50.94 588 PHE A N 1
ATOM 4737 C CA . PHE A 1 588 ? 9.521 -3.292 -10.184 1.00 50.94 588 PHE A CA 1
ATOM 4738 C C . PHE A 1 588 ? 9.912 -3.281 -8.697 1.00 50.94 588 PHE A C 1
ATOM 4740 O O . PHE A 1 588 ? 9.527 -4.191 -7.954 1.00 50.94 588 PHE A O 1
ATOM 4747 N N . SER A 1 589 ? 10.663 -2.270 -8.243 1.00 43.72 589 SER A N 1
ATOM 4748 C CA . SER A 1 589 ? 11.175 -2.194 -6.865 1.00 43.72 589 SER A CA 1
ATOM 4749 C C . SER A 1 589 ? 10.076 -1.981 -5.820 1.00 43.72 589 SER A C 1
ATOM 4751 O O . SER A 1 589 ? 10.238 -2.415 -4.683 1.00 43.72 589 SER A O 1
ATOM 4753 N N . VAL A 1 590 ? 8.929 -1.422 -6.225 1.00 41.44 590 VAL A N 1
ATOM 4754 C CA . VAL A 1 590 ? 7.717 -1.316 -5.393 1.00 41.44 590 VAL A CA 1
ATOM 4755 C C . VAL A 1 590 ? 7.144 -2.699 -5.036 1.00 41.44 590 VAL A C 1
ATOM 4757 O O . VAL A 1 590 ? 6.486 -2.829 -4.008 1.00 41.44 590 VAL A O 1
ATOM 4760 N N . ASN A 1 591 ? 7.428 -3.749 -5.826 1.00 35.84 591 ASN A N 1
ATOM 4761 C CA . ASN A 1 591 ? 6.843 -5.082 -5.639 1.00 35.84 591 ASN A CA 1
ATOM 4762 C C . ASN A 1 591 ? 7.837 -6.190 -5.222 1.00 35.84 591 ASN A C 1
ATOM 4764 O O . ASN A 1 591 ? 7.399 -7.118 -4.544 1.00 35.84 591 ASN A O 1
ATOM 4768 N N . ARG A 1 592 ? 9.141 -6.143 -5.572 1.00 34.69 592 ARG A N 1
ATOM 4769 C CA . ARG A 1 592 ? 10.190 -7.067 -5.048 1.00 34.69 592 ARG A CA 1
ATOM 4770 C C . ARG A 1 592 ? 11.617 -6.481 -5.151 1.00 34.69 592 ARG A C 1
ATOM 4772 O O . ARG A 1 592 ? 12.074 -6.233 -6.267 1.00 34.69 592 ARG A O 1
ATOM 4779 N N . PRO A 1 593 ? 12.408 -6.394 -4.061 1.00 38.62 593 PRO A N 1
ATOM 4780 C CA . PRO A 1 593 ? 13.787 -5.908 -4.105 1.00 38.62 593 PRO A CA 1
ATOM 4781 C C . PRO A 1 593 ? 14.748 -7.090 -4.291 1.00 38.62 593 PRO A C 1
ATOM 4783 O O . PRO A 1 593 ? 15.252 -7.643 -3.320 1.00 38.62 593 PRO A O 1
ATOM 4786 N N . THR A 1 594 ? 14.969 -7.561 -5.523 1.00 41.53 594 THR A N 1
ATOM 4787 C CA . THR A 1 594 ? 15.817 -8.765 -5.722 1.00 41.53 594 THR A C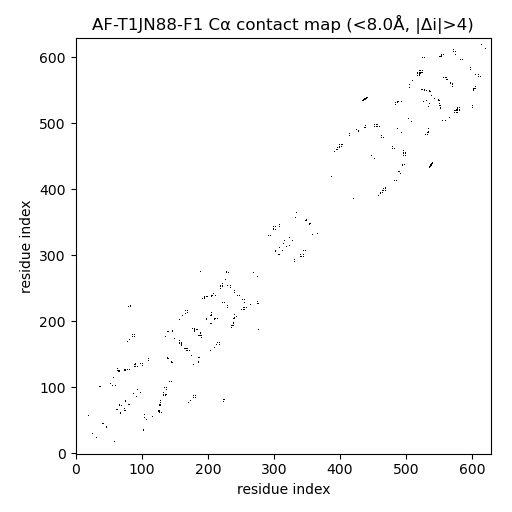A 1
ATOM 4788 C C . THR A 1 594 ? 16.965 -8.620 -6.717 1.00 41.53 594 THR A C 1
ATOM 4790 O O . THR A 1 594 ? 17.912 -9.398 -6.633 1.00 41.53 594 THR A O 1
ATOM 4793 N N . LYS A 1 595 ? 16.976 -7.616 -7.605 1.00 47.34 595 LYS A N 1
ATOM 4794 C CA . LYS A 1 595 ? 18.103 -7.379 -8.531 1.00 47.34 595 LYS A CA 1
ATOM 4795 C C . LYS A 1 595 ? 18.638 -5.956 -8.391 1.00 47.34 595 LYS A C 1
ATOM 4797 O O . LYS A 1 595 ? 17.858 -5.014 -8.404 1.00 47.34 595 LYS A O 1
ATOM 4802 N N . LYS A 1 596 ? 19.961 -5.801 -8.269 1.00 55.56 596 LYS A N 1
ATOM 4803 C CA . LYS A 1 596 ? 20.639 -4.492 -8.280 1.00 55.56 596 LYS A CA 1
ATOM 4804 C C . LYS A 1 596 ? 20.431 -3.814 -9.640 1.00 55.56 596 LYS A C 1
ATOM 4806 O O . LYS A 1 596 ? 20.471 -4.494 -10.661 1.00 55.56 596 LYS A O 1
ATOM 4811 N N . LEU A 1 597 ? 20.279 -2.487 -9.665 1.00 55.12 597 LEU A N 1
ATOM 4812 C CA . LEU A 1 597 ? 20.176 -1.693 -10.902 1.00 55.12 597 LEU A CA 1
ATOM 4813 C C . LEU A 1 597 ? 21.338 -1.964 -11.882 1.00 55.12 597 LEU A C 1
ATOM 4815 O O . LEU A 1 597 ? 21.135 -1.993 -13.092 1.00 55.12 597 LEU A O 1
ATOM 4819 N N . GLU A 1 598 ? 22.533 -2.235 -11.349 1.00 55.53 598 GLU A N 1
ATOM 4820 C CA . GLU A 1 598 ? 23.735 -2.626 -12.102 1.00 55.53 598 GLU A CA 1
ATOM 4821 C C . GLU A 1 598 ? 23.521 -3.849 -13.012 1.00 55.53 598 GLU A C 1
ATOM 4823 O O . GLU A 1 598 ? 24.249 -4.018 -13.981 1.00 55.53 598 GLU A O 1
ATOM 4828 N N . ALA A 1 599 ? 22.521 -4.691 -12.732 1.00 58.72 599 ALA A N 1
ATOM 4829 C CA . ALA A 1 599 ? 22.187 -5.846 -13.561 1.00 58.72 599 ALA A CA 1
ATOM 4830 C C . ALA A 1 599 ? 21.366 -5.490 -14.817 1.00 58.72 599 ALA A C 1
ATOM 4832 O O . ALA A 1 599 ? 21.310 -6.293 -15.743 1.00 58.72 599 ALA A O 1
ATOM 4833 N N . TYR A 1 600 ? 20.722 -4.316 -14.861 1.00 61.12 600 TYR A N 1
ATOM 4834 C CA . TYR A 1 600 ? 19.885 -3.875 -15.991 1.00 61.12 600 TYR A CA 1
ATOM 4835 C C . TYR A 1 600 ? 20.625 -2.947 -16.967 1.00 61.12 600 TYR A C 1
ATOM 4837 O O . TYR A 1 600 ? 20.196 -2.771 -18.112 1.00 61.12 600 TYR A O 1
ATOM 4845 N N . ILE A 1 601 ? 21.740 -2.353 -16.528 1.00 64.75 601 ILE A N 1
ATOM 4846 C CA . ILE A 1 601 ? 22.545 -1.420 -17.320 1.00 64.75 601 ILE A CA 1
ATOM 4847 C C . ILE A 1 601 ? 23.842 -2.123 -17.750 1.00 64.75 601 ILE A C 1
ATOM 4849 O O . ILE A 1 601 ? 24.677 -2.416 -16.894 1.00 64.75 601 ILE A O 1
ATOM 4853 N N . PRO A 1 602 ? 24.058 -2.371 -19.057 1.00 68.00 602 PRO A N 1
ATOM 4854 C CA . PRO A 1 602 ? 25.302 -2.962 -19.543 1.00 68.00 602 PRO A CA 1
ATOM 4855 C C . PRO A 1 602 ? 26.511 -2.084 -19.203 1.00 68.00 602 PRO A C 1
ATOM 4857 O O . PRO A 1 602 ? 26.484 -0.871 -19.428 1.00 68.00 602 PRO A O 1
ATOM 4860 N N . LYS A 1 603 ? 27.620 -2.675 -18.743 1.00 66.62 603 LYS A N 1
ATOM 4861 C CA . LYS A 1 603 ? 28.825 -1.902 -18.373 1.00 66.62 603 LYS A CA 1
ATOM 4862 C C . LYS A 1 603 ? 29.416 -1.132 -19.553 1.00 66.62 603 LYS A C 1
ATOM 4864 O O . LYS A 1 603 ? 29.902 -0.014 -19.391 1.00 66.62 603 LYS A O 1
ATOM 4869 N N . VAL A 1 604 ? 29.319 -1.709 -20.751 1.00 65.12 604 VAL A N 1
ATOM 4870 C CA . VAL A 1 604 ? 29.764 -1.094 -22.012 1.00 65.12 604 VAL A CA 1
ATOM 4871 C C . VAL A 1 604 ? 29.007 0.211 -22.300 1.00 65.12 604 VAL A C 1
ATOM 4873 O O . VAL A 1 604 ? 29.589 1.153 -22.836 1.00 65.12 604 VAL A O 1
ATOM 4876 N N . LEU A 1 605 ? 27.735 0.302 -21.889 1.00 65.62 605 LEU A N 1
ATOM 4877 C CA . LEU A 1 605 ? 26.924 1.514 -22.024 1.00 65.62 605 LEU A CA 1
ATOM 4878 C C . LEU A 1 605 ? 27.512 2.641 -21.175 1.00 65.62 605 LEU A C 1
ATOM 4880 O O . LEU A 1 605 ? 27.751 3.730 -21.685 1.00 65.62 605 LEU A O 1
ATOM 4884 N N . ILE A 1 606 ? 27.824 2.358 -19.909 1.00 63.66 606 ILE A N 1
ATOM 4885 C CA . ILE A 1 606 ? 28.423 3.328 -18.981 1.00 63.66 606 ILE A CA 1
ATOM 4886 C C . ILE A 1 606 ? 29.795 3.792 -19.496 1.00 63.66 606 ILE A C 1
ATOM 4888 O O . ILE A 1 606 ? 30.090 4.986 -19.490 1.00 63.66 606 ILE A O 1
ATOM 4892 N N . GLN A 1 607 ? 30.611 2.867 -20.012 1.00 64.50 607 GLN A N 1
ATOM 4893 C CA . GLN A 1 607 ? 31.928 3.174 -20.576 1.00 64.50 607 GLN A CA 1
ATOM 4894 C C . GLN A 1 607 ? 31.836 4.095 -21.800 1.00 64.50 607 GLN A C 1
ATOM 4896 O O . GLN A 1 607 ? 32.518 5.118 -21.838 1.00 64.50 607 GLN A O 1
ATOM 4901 N N . LYS A 1 608 ? 30.966 3.802 -22.778 1.00 62.62 608 LYS A N 1
ATOM 4902 C CA . LYS A 1 608 ? 30.791 4.680 -23.950 1.00 62.62 608 LYS A CA 1
ATOM 4903 C C . LYS A 1 608 ? 30.095 5.998 -23.598 1.00 62.62 608 LYS A C 1
ATOM 4905 O O . LYS A 1 608 ? 30.436 7.026 -24.172 1.00 62.62 608 LYS A O 1
ATOM 4910 N N . TYR A 1 609 ? 29.182 6.007 -22.627 1.00 58.50 609 TYR A N 1
ATOM 4911 C CA . TYR A 1 609 ? 28.534 7.236 -22.159 1.00 58.50 609 TYR A CA 1
ATOM 4912 C C . TYR A 1 609 ? 29.497 8.160 -21.400 1.00 58.50 609 TYR A C 1
ATOM 4914 O O . TYR A 1 609 ? 29.350 9.377 -21.442 1.00 58.50 609 TYR A O 1
ATOM 4922 N N . SER A 1 610 ? 30.545 7.617 -20.773 1.00 57.09 610 SER A N 1
ATOM 4923 C CA . SER A 1 610 ? 31.582 8.428 -20.119 1.00 57.09 610 SER A CA 1
ATOM 4924 C C . SER A 1 610 ? 32.409 9.291 -21.091 1.00 57.09 610 SER A C 1
ATOM 4926 O O . SER A 1 610 ? 33.132 10.182 -20.654 1.00 57.09 610 SER A O 1
ATOM 4928 N N . LEU A 1 611 ? 32.270 9.073 -22.406 1.00 55.28 611 LEU A N 1
ATOM 4929 C CA . LEU A 1 611 ? 32.872 9.887 -23.467 1.00 55.28 611 LEU A CA 1
ATOM 4930 C C . LEU A 1 611 ? 32.033 11.136 -23.815 1.00 55.28 611 LEU A C 1
ATOM 4932 O O . LEU A 1 611 ? 32.541 12.046 -24.463 1.00 55.28 611 LEU A O 1
ATOM 4936 N N . VAL A 1 612 ? 30.774 11.230 -23.359 1.00 53.66 612 VAL A N 1
ATOM 4937 C CA . VAL A 1 612 ? 29.871 12.382 -23.590 1.00 53.66 612 VAL A CA 1
ATOM 4938 C C . VAL A 1 612 ? 30.481 13.731 -23.180 1.00 53.66 612 VAL A C 1
ATOM 4940 O O . VAL A 1 612 ? 30.391 14.674 -23.969 1.00 53.66 612 VAL A O 1
ATOM 4943 N N . PRO A 1 613 ? 31.156 13.865 -22.019 1.00 47.00 613 PRO A N 1
ATOM 4944 C CA . PRO A 1 613 ? 31.794 15.121 -21.636 1.00 47.00 613 PRO A CA 1
ATOM 4945 C C . PRO A 1 613 ? 32.910 15.536 -22.600 1.00 47.00 613 PRO A C 1
ATOM 4947 O O . PRO A 1 613 ? 33.225 16.713 -22.685 1.00 47.00 613 PRO A O 1
ATOM 4950 N N . GLN A 1 614 ? 33.539 14.605 -23.325 1.00 52.91 614 GLN A N 1
ATOM 4951 C CA . GLN A 1 614 ? 34.599 14.924 -24.293 1.00 52.91 614 GLN A CA 1
ATOM 4952 C C . GLN A 1 614 ? 34.046 15.486 -25.613 1.00 52.91 614 GLN A C 1
ATOM 4954 O O . GLN A 1 614 ? 34.778 16.147 -26.342 1.00 52.91 614 GLN A O 1
ATOM 4959 N N . LEU A 1 615 ? 32.763 15.248 -25.902 1.00 50.81 615 LEU A N 1
ATOM 4960 C CA . LEU A 1 615 ? 32.085 15.654 -27.139 1.00 50.81 615 LEU A CA 1
ATOM 4961 C C . LEU A 1 615 ? 31.272 16.946 -26.982 1.00 50.81 615 LEU A C 1
ATOM 4963 O O . LEU A 1 615 ? 31.020 17.637 -27.963 1.00 50.81 615 LEU A O 1
ATOM 4967 N N . TYR A 1 616 ? 30.896 17.287 -25.747 1.00 51.22 616 TYR A N 1
ATOM 4968 C CA . TYR A 1 616 ? 30.180 18.512 -25.397 1.00 51.22 616 TYR A CA 1
ATOM 4969 C C . TYR A 1 616 ? 30.992 19.305 -24.357 1.00 51.22 616 TYR A C 1
ATOM 4971 O O . TYR A 1 616 ? 30.828 19.084 -23.154 1.00 51.22 616 TYR A O 1
ATOM 4979 N N . PRO A 1 617 ? 31.864 20.239 -24.788 1.00 48.12 617 PRO A N 1
ATOM 4980 C CA . PRO A 1 617 ? 32.726 21.032 -23.898 1.00 48.12 617 PRO A CA 1
ATOM 4981 C C . PRO A 1 617 ? 31.951 21.883 -22.877 1.00 48.12 617 PRO A C 1
ATOM 4983 O O . PRO A 1 617 ? 32.463 22.203 -21.801 1.00 48.12 617 PRO A O 1
ATOM 4986 N N . ASP A 1 618 ? 30.694 22.210 -23.181 1.00 43.28 618 ASP A N 1
ATOM 4987 C CA . ASP A 1 618 ? 29.786 22.931 -22.283 1.00 43.28 618 ASP A CA 1
ATOM 4988 C C . ASP A 1 618 ? 29.479 22.115 -21.013 1.00 43.28 618 ASP A C 1
ATOM 4990 O O . ASP A 1 618 ? 29.358 22.670 -19.924 1.00 43.28 618 ASP A O 1
ATOM 4994 N N . LEU A 1 619 ? 29.470 20.778 -21.100 1.00 40.22 619 LEU A N 1
ATOM 4995 C CA . LEU A 1 619 ? 29.308 19.887 -19.942 1.00 40.22 619 LEU A CA 1
ATOM 4996 C C . LEU A 1 619 ? 30.589 19.755 -19.098 1.00 40.22 619 LEU A C 1
ATOM 4998 O O . LEU A 1 619 ? 30.506 19.334 -17.946 1.00 40.22 619 LEU A O 1
ATOM 5002 N N . GLN A 1 620 ? 31.762 20.121 -19.633 1.00 43.97 620 GLN A N 1
ATOM 5003 C CA . GLN A 1 620 ? 33.014 20.202 -18.862 1.00 43.97 620 GLN A CA 1
ATOM 5004 C C . GLN A 1 620 ? 33.188 21.551 -18.151 1.00 43.97 620 GLN A C 1
ATOM 5006 O O . GLN A 1 620 ? 33.920 21.630 -17.167 1.00 43.97 620 GLN A O 1
ATOM 5011 N N . SER A 1 621 ? 32.545 22.613 -18.651 1.00 38.75 621 SER A N 1
ATOM 5012 C CA . SER A 1 621 ? 32.769 24.000 -18.212 1.00 38.75 621 SER A CA 1
ATOM 5013 C C . SER A 1 621 ? 31.584 24.646 -17.480 1.00 38.75 621 SER A C 1
ATOM 5015 O O . SER A 1 621 ? 31.757 25.684 -16.835 1.00 38.75 621 SER A O 1
ATOM 5017 N N . CYS A 1 622 ? 30.393 24.038 -17.485 1.00 32.09 622 CYS A N 1
ATOM 5018 C CA . CYS A 1 622 ? 29.244 24.545 -16.737 1.00 32.09 622 CYS A CA 1
ATOM 5019 C C . CYS A 1 622 ? 29.341 24.268 -15.225 1.00 32.09 622 CYS A C 1
ATOM 5021 O O . CYS A 1 622 ? 28.727 23.349 -14.695 1.00 32.09 622 CYS A O 1
ATOM 5023 N N . ASN A 1 623 ? 29.984 25.186 -14.501 1.00 35.69 623 ASN A N 1
ATOM 5024 C CA . ASN A 1 623 ? 29.734 25.440 -13.072 1.00 35.69 623 ASN A CA 1
ATOM 5025 C C . ASN A 1 623 ? 28.403 26.202 -12.821 1.00 35.69 623 ASN A C 1
ATOM 5027 O O . ASN A 1 623 ? 28.230 26.838 -11.782 1.00 35.69 623 ASN A O 1
ATOM 5031 N N . CYS A 1 624 ? 27.447 26.165 -13.759 1.00 27.70 624 CYS A N 1
ATOM 5032 C CA . CYS A 1 624 ? 26.142 26.820 -13.636 1.00 27.70 624 CYS A CA 1
ATOM 5033 C C . CYS A 1 624 ? 24.989 25.840 -13.944 1.00 27.70 624 CYS A C 1
ATOM 5035 O O . CYS A 1 624 ? 24.856 25.399 -15.085 1.00 27.70 624 CYS A O 1
ATOM 5037 N N . PRO A 1 625 ? 24.120 25.530 -12.964 1.00 34.72 625 PRO A N 1
ATOM 5038 C CA . PRO A 1 625 ? 23.029 24.559 -13.082 1.00 34.72 625 PRO A CA 1
ATOM 5039 C C . PRO A 1 625 ? 21.737 25.175 -13.659 1.00 34.72 625 PRO A C 1
ATOM 5041 O O . PRO A 1 625 ? 20.653 24.969 -13.123 1.00 34.72 625 PRO A O 1
ATOM 5044 N N . SER A 1 626 ? 21.820 25.987 -14.716 1.00 29.22 626 SER A N 1
ATOM 5045 C CA . SER A 1 626 ? 20.672 26.765 -15.225 1.00 29.22 626 SER A CA 1
ATOM 5046 C C . SER A 1 626 ? 20.082 26.285 -16.558 1.00 29.22 626 SER A C 1
ATOM 5048 O O . SER A 1 626 ? 19.118 26.885 -17.029 1.00 29.22 626 SER A O 1
ATOM 5050 N N . LEU A 1 627 ? 20.603 25.210 -17.161 1.00 25.89 627 LEU A N 1
ATOM 5051 C CA . LEU A 1 627 ? 20.205 24.764 -18.509 1.00 25.89 627 LEU A CA 1
ATOM 5052 C C . LEU A 1 627 ? 19.528 23.385 -18.590 1.00 25.89 627 LEU A C 1
ATOM 5054 O O . LEU A 1 627 ? 19.270 22.902 -19.686 1.00 25.89 627 LEU A O 1
ATOM 5058 N N . ILE A 1 628 ? 19.149 22.790 -17.456 1.00 29.73 628 ILE A N 1
ATOM 5059 C CA . ILE A 1 628 ? 18.180 21.682 -17.429 1.00 29.73 628 ILE A CA 1
ATOM 5060 C C . ILE A 1 628 ? 16.814 22.301 -17.114 1.00 29.73 628 ILE A C 1
ATOM 5062 O O . ILE A 1 628 ? 16.431 22.416 -15.949 1.00 29.73 628 ILE A O 1
ATOM 5066 N N . ARG A 1 629 ? 16.131 22.797 -18.147 1.00 25.09 629 ARG A N 1
ATOM 5067 C CA . ARG A 1 629 ? 14.786 23.373 -18.062 1.00 25.09 629 ARG A CA 1
ATOM 5068 C C . ARG A 1 629 ? 13.822 22.598 -18.940 1.00 25.09 629 ARG A C 1
ATOM 5070 O O . ARG A 1 629 ? 14.236 22.262 -20.070 1.00 25.09 629 ARG A O 1
#

Foldseek 3Di:
DVVVVVLLVVVLVVVVVVVVVVVVVVVPPDDLPDDLVLCVVVVVVSDDLVSLLVSLLVVLLVQFFPPDDDPVQADQDLLLCQQCVLCQAPVNDDPSLLSVLCSSPVSDDLVVVLVSLVVSLVDPGTRVSSSLNNLNSSLVVDPCSLVSLVVVLLVLQLVCLVVLPLSSNSVSVSSLVSQPSNHCVRPNHPLVVQLVQQDCPHSAQNDPSSVLSNLVSLQVSLVSHDLLNLVSCVLRPGDHDPVCVVSSVVSNVSSVVSCVVVVVDDPVVSPDDDPVPDPPPVVVVVLQVVLLVVLVVQLVVCVVPVDRDVVLVCCLPVVVVCNVPHNLVNLLPDDPDDPSSVSNLVVCVVVVSDDPVSVVVSVVVNVVVVVVVVVPPPCPPVLLVVLLVCLVCLLVVLLVVQQPPDPDPPVVSLVVNLVSCVVVAPFDPDPDFDEQEAEPDPPPPPLDPSLLSSLVSLLSSLLSNVVSCVVRVHQPVVSLSSVLSCLRGQSSLNSNLNVLCCCCQVVLLVDDLSVLLSSLLVLLSQLVCVVRHHQYDYPDDDPPPDVDSRSVLRSLVPRDPPDPSSLVSSLSSLVSNLVNLSVNVVSCVVPDDDDDSCSSRDPSSVVSNVCVCVVPVCNVPPPDPDPPD

pLDDT: mean 70.62, std 17.29, range [25.09, 94.44]

Solvent-accessible surface area (backbone atoms only — not comparable to full-atom values): 36283 Å² total; per-residue (Å²): 115,77,65,60,59,52,53,48,52,53,50,50,54,52,50,49,56,46,49,53,50,49,56,54,46,71,73,45,87,87,71,87,85,69,77,65,58,60,62,53,46,64,70,62,68,81,59,57,70,69,62,50,46,52,49,40,48,53,49,54,51,49,61,28,29,58,86,77,63,60,87,91,74,48,42,64,56,69,67,62,41,63,61,50,49,88,66,46,34,60,90,67,53,55,69,66,61,50,51,52,52,49,57,59,44,67,83,49,54,70,68,54,49,51,53,50,52,60,55,50,71,70,45,97,48,36,11,49,57,52,44,42,41,50,52,39,44,43,47,72,73,33,94,62,30,40,60,52,51,51,54,53,37,55,50,40,39,35,52,18,36,76,72,58,38,64,68,46,41,51,52,31,53,51,54,53,49,54,44,34,69,72,28,70,92,66,25,61,52,66,39,57,45,41,38,70,51,22,34,85,90,32,86,34,37,64,43,70,70,25,31,54,49,50,48,50,56,54,51,73,40,51,89,42,55,53,67,70,60,49,48,28,52,69,76,32,58,56,48,68,46,86,92,42,55,63,62,50,50,55,41,50,51,54,44,51,53,53,32,51,75,69,71,72,67,52,82,71,60,79,76,62,77,68,92,84,74,78,62,92,59,64,58,58,54,59,57,47,54,53,24,46,51,51,42,55,54,47,38,52,50,25,60,77,65,78,43,86,48,67,67,58,55,46,31,61,68,81,36,44,70,54,30,65,72,40,39,45,58,52,63,56,55,84,64,97,74,59,72,50,51,56,51,51,54,52,53,38,38,76,70,68,76,43,60,67,73,60,53,54,53,41,50,54,57,47,50,60,56,53,66,67,54,74,72,66,80,81,41,92,76,53,50,64,58,54,50,49,51,46,45,68,46,41,32,60,52,51,37,53,58,72,67,44,95,58,95,66,66,66,59,61,62,51,48,52,50,48,55,52,46,54,72,79,37,76,64,68,87,62,92,71,72,62,74,41,75,42,67,73,54,94,70,72,73,79,69,52,70,68,53,47,50,50,31,51,35,49,52,51,21,50,50,49,35,47,57,45,34,76,73,65,80,50,70,72,71,64,59,49,58,65,54,55,67,44,41,53,28,65,72,52,45,48,35,38,52,50,51,51,45,42,49,53,68,76,40,39,92,77,55,51,74,70,55,42,40,50,55,20,42,54,38,42,55,54,46,73,39,51,92,57,44,65,37,56,49,64,45,76,87,68,91,71,88,55,99,60,60,38,70,56,41,49,51,67,69,69,48,70,69,87,45,72,68,42,42,52,50,53,49,53,34,53,52,34,28,50,56,40,46,51,55,53,48,58,69,42,51,81,77,56,89,81,74,64,70,75,78,67,51,53,68,62,54,57,60,61,55,68,49,49,50,79,76,37,63,64,73,70,64,60,92,59,97,79,81,89,120